Protein AF-A0A164YEA3-F1 (afdb_monomer_lite)

Organism: NCBI:txid1314777

Foldseek 3Di:
DDDDDDDDDDDDDDDDDDDDDDDDDDDDDDDDDPDDDDDDPDDCDDPRARVVLVVLLVLLVVCLVVVPQVSNLVSLVVLLVQLQDLDPDDPRSLVSLLSSLLVVLVSLVVVSHDPVCLVSSLSSLLSSLVNLLLVLAFLVCLVSVLSSLSSLLSCFQRVVNVPSSLVSVVSNLVSLVPHDPNGSLSNLLSLLLSLLVSLLRGPPVVVSLVSLLVSLLVCVVVVVLVSSLSSLVSNCVSLLPHDPVSVLSNLVSLLVSLVSLLVCVVVVNPCSLVNLLSSLVVLLVVVVVVDACLDPSNVSNLLSSLVSLLVSLLVQQDDDDPQLCVQDDQLQQALDPVSLVVSLVCCVVPPVQDPLNSVSNVVSSVSLVSSVSSLCSNVDPVSSCVSNPPVSVVSCNSSVHPPPPDDDPPDPPPPDDPDDDDDDDDDDDDDDDDDDDDDDDDYDDDDDDDDDDDDDDDDDDDDPPVVVVVVVVVSVVVPPPDDDDDDDDDDDDDDDDDDDDDDDDDDDDDDDDDDDDDDDDDDDDDDDDDDDDDDDDDDDDDDD

Secondary structure (DSSP, 8-state):
-----------------------------------S--S-SS--EETTEEHHHHHHHHHHHHHHHHT-HHHHHHHHHHHHHHHH-SSS--HHHHHHHHHHHHHHHHHHHTT-S-GGGHHHHHHHHHHHHHHHGGG--STTTHHHHHHHHHHHHHHHHTT--HHHHHHHHHHHHHHHHHS-HHHHHHHHHHHHHHHHHHHTT-S-HHHHHHHHHHHHHHHHHTT-HHHHHHHHHHHHHHHHTS-HHHHHHHHHHHHHHHHHHHHHHHTT-TTHHHHHHHHHHHHHHHHHTT--TTSTTTHHHHHHHHHHHHHHHHHT-----HHHHTTS-GGG--S-HHHHHHHHHHHHHHH---HHHHHHHHHHHHHHHHHHHHHTTS--HHHHHHHHTTHHHHHHHHHT-S------S----------------------------------------------------SSTTHHHHHHHHHHHHTT--S-----------PPP-----------------------------------PPPP---------

pLDDT: mean 70.05, std 25.27, range [25.06, 96.06]

Radius of gyration: 38.94 Å; chains: 1; bounding box: 112×97×130 Å

Structure (mmCIF, N/CA/C/O backbone):
data_AF-A0A164YEA3-F1
#
_entry.id   AF-A0A164YEA3-F1
#
loop_
_atom_site.group_PDB
_atom_site.id
_atom_site.type_symbol
_atom_site.label_atom_id
_atom_site.label_alt_id
_atom_site.label_comp_id
_atom_site.label_asym_id
_atom_site.label_entity_id
_atom_site.label_seq_id
_atom_site.pdbx_PDB_ins_code
_atom_site.Cartn_x
_atom_site.Cartn_y
_atom_site.Cartn_z
_atom_site.occupancy
_atom_site.B_iso_or_equiv
_atom_site.auth_seq_id
_atom_site.auth_comp_id
_atom_site.auth_asym_id
_atom_site.auth_atom_id
_atom_site.pdbx_PDB_model_num
ATOM 1 N N . MET A 1 1 ? 62.749 -4.105 27.795 1.00 41.38 1 MET A N 1
ATOM 2 C CA . MET A 1 1 ? 62.273 -2.834 28.383 1.00 41.38 1 MET A CA 1
ATOM 3 C C . MET A 1 1 ? 60.862 -3.123 28.897 1.00 41.38 1 MET A C 1
ATOM 5 O O . MET A 1 1 ? 59.974 -3.215 28.070 1.00 41.38 1 MET A O 1
ATOM 9 N N . ALA A 1 2 ? 60.631 -3.653 30.111 1.00 33.31 2 ALA A N 1
ATOM 10 C CA . ALA A 1 2 ? 60.787 -3.052 31.456 1.00 33.31 2 ALA A CA 1
ATOM 11 C C . ALA A 1 2 ? 60.177 -1.638 31.480 1.00 33.31 2 ALA A C 1
ATOM 13 O O . ALA A 1 2 ? 60.658 -0.811 30.714 1.00 33.31 2 ALA A O 1
ATOM 14 N N . THR A 1 3 ? 59.098 -1.314 32.206 1.00 36.56 3 THR A N 1
ATOM 15 C CA . THR A 1 3 ? 58.722 -1.562 33.627 1.00 36.56 3 THR A CA 1
ATOM 16 C C . THR A 1 3 ? 57.181 -1.474 33.794 1.00 36.56 3 THR A C 1
ATOM 18 O O . THR A 1 3 ? 56.578 -0.607 33.175 1.00 36.56 3 THR A O 1
ATOM 21 N N . THR A 1 4 ? 56.439 -2.414 34.404 1.00 43.16 4 THR A N 1
ATOM 22 C CA . THR A 1 4 ? 56.140 -2.649 35.849 1.00 43.16 4 THR A CA 1
ATOM 23 C C . THR A 1 4 ? 55.617 -1.448 36.655 1.00 43.16 4 THR A C 1
ATOM 25 O O . THR A 1 4 ? 56.377 -0.513 36.873 1.00 43.16 4 THR A O 1
ATOM 28 N N . SER A 1 5 ? 54.406 -1.551 37.232 1.00 29.84 5 SER A N 1
ATOM 29 C CA . SER A 1 5 ? 54.228 -1.590 38.701 1.00 29.84 5 SER A CA 1
ATOM 30 C C . SER A 1 5 ? 52.798 -1.968 39.127 1.00 29.84 5 SER A C 1
ATOM 32 O O . SER A 1 5 ? 51.818 -1.384 38.675 1.00 29.84 5 SER A O 1
ATOM 34 N N . SER A 1 6 ? 52.743 -2.951 40.027 1.00 36.12 6 SER A N 1
ATOM 35 C CA . SER A 1 6 ? 51.648 -3.425 40.885 1.00 36.12 6 SER A CA 1
ATOM 36 C C . SER A 1 6 ? 51.291 -2.413 41.986 1.00 36.12 6 SER A C 1
ATOM 38 O O . SER A 1 6 ? 52.095 -1.530 42.281 1.00 36.12 6 SER A O 1
ATOM 40 N N . HIS A 1 7 ? 50.082 -2.453 42.565 1.00 35.09 7 HIS A N 1
ATOM 41 C CA . HIS A 1 7 ? 49.701 -3.039 43.880 1.00 35.09 7 HIS A CA 1
ATOM 42 C C . HIS A 1 7 ? 48.367 -2.340 44.303 1.00 35.09 7 HIS A C 1
ATOM 44 O O . HIS A 1 7 ? 48.116 -1.253 43.800 1.00 35.09 7 HIS A O 1
ATOM 50 N N . VAL A 1 8 ? 47.452 -2.778 45.182 1.00 36.34 8 VAL A N 1
ATOM 51 C CA . VAL A 1 8 ? 47.288 -3.904 46.121 1.00 36.34 8 VAL A CA 1
ATOM 52 C C . VAL A 1 8 ? 45.830 -3.911 46.618 1.00 36.34 8 VAL A C 1
ATOM 54 O O . VAL A 1 8 ? 45.197 -2.865 46.713 1.00 36.34 8 VAL A O 1
ATOM 57 N N . TYR A 1 9 ? 45.335 -5.108 46.938 1.00 38.50 9 TYR A N 1
ATOM 58 C CA . TYR A 1 9 ? 44.085 -5.423 47.640 1.00 38.50 9 TYR A CA 1
ATOM 59 C C . TYR A 1 9 ? 44.146 -5.020 49.123 1.00 38.50 9 TYR A C 1
ATOM 61 O O . TYR A 1 9 ? 45.152 -5.305 49.768 1.00 38.50 9 TYR A O 1
ATOM 69 N N . SER A 1 10 ? 43.061 -4.499 49.703 1.00 35.00 10 SER A N 1
ATOM 70 C CA . SER A 1 10 ? 42.749 -4.662 51.136 1.00 35.00 10 SER A CA 1
ATOM 71 C C . SER A 1 10 ? 41.260 -4.410 51.402 1.00 35.00 10 SER A C 1
ATOM 73 O O . SER A 1 10 ? 40.760 -3.318 51.168 1.00 35.00 10 SER A O 1
ATOM 75 N N . ASP A 1 11 ? 40.609 -5.447 51.912 1.00 35.38 11 ASP A N 1
ATOM 76 C CA . ASP A 1 11 ? 39.305 -5.525 52.589 1.00 35.38 11 ASP A CA 1
ATOM 77 C C . ASP A 1 11 ? 39.599 -6.286 53.909 1.00 35.38 11 ASP A C 1
ATOM 79 O O . ASP A 1 11 ? 40.642 -6.952 53.976 1.00 35.38 11 ASP A O 1
ATOM 83 N N . PRO A 1 12 ? 38.678 -6.432 54.878 1.00 59.12 12 PRO A N 1
ATOM 84 C CA . PRO A 1 12 ? 37.718 -5.495 55.483 1.00 59.12 12 PRO A CA 1
ATOM 85 C C . PRO A 1 12 ? 37.789 -5.573 57.038 1.00 59.12 12 PRO A C 1
ATOM 87 O O . PRO A 1 12 ? 38.487 -6.430 57.560 1.00 59.12 12 PRO A O 1
ATOM 90 N N . GLU A 1 13 ? 37.040 -4.766 57.807 1.00 34.91 13 GLU A N 1
ATOM 91 C CA . GLU A 1 13 ? 36.532 -5.177 59.144 1.00 34.91 13 GLU A CA 1
ATOM 92 C C . GLU A 1 13 ? 35.389 -4.264 59.675 1.00 34.91 13 GLU A C 1
ATOM 94 O O . GLU A 1 13 ? 35.240 -3.134 59.201 1.00 34.91 13 GLU A O 1
ATOM 99 N N . PRO A 1 14 ? 34.544 -4.757 60.616 1.00 53.41 14 PRO A N 1
ATOM 100 C CA . PRO A 1 14 ? 33.165 -4.312 60.844 1.00 53.41 14 PRO A CA 1
ATOM 101 C C . PRO A 1 14 ? 32.939 -3.570 62.180 1.00 53.41 14 PRO A C 1
ATOM 103 O O . PRO A 1 14 ? 33.663 -3.760 63.151 1.00 53.41 14 PRO A O 1
ATOM 106 N N . LEU A 1 15 ? 31.853 -2.795 62.274 1.00 36.19 15 LEU A N 1
ATOM 107 C CA . LEU A 1 15 ? 31.330 -2.198 63.518 1.00 36.19 15 LEU A CA 1
ATOM 108 C C . LEU A 1 15 ? 29.790 -2.222 63.427 1.00 36.19 15 LEU A C 1
ATOM 110 O O . LEU A 1 15 ? 29.243 -1.726 62.450 1.00 36.19 15 LEU A O 1
ATOM 114 N N . ALA A 1 16 ? 29.019 -2.940 64.249 1.00 36.28 16 ALA A N 1
ATOM 115 C CA . ALA A 1 16 ? 28.807 -2.909 65.705 1.00 36.28 16 ALA A CA 1
ATOM 116 C C . ALA A 1 16 ? 27.348 -2.469 65.976 1.00 36.28 16 ALA A C 1
ATOM 118 O O . ALA A 1 16 ? 26.955 -1.349 65.657 1.00 36.28 16 ALA A O 1
ATOM 119 N N . MET A 1 17 ? 26.540 -3.365 66.555 1.00 41.56 17 MET A N 1
ATOM 120 C CA . MET A 1 17 ? 25.199 -3.059 67.077 1.00 41.56 17 MET A CA 1
ATOM 121 C C . MET A 1 17 ? 25.271 -2.351 68.441 1.00 41.56 17 MET A C 1
ATOM 123 O O . MET A 1 17 ? 26.162 -2.660 69.234 1.00 41.56 17 MET A O 1
ATOM 127 N N . PRO A 1 18 ? 24.266 -1.526 68.781 1.00 48.94 18 PRO A N 1
ATOM 128 C CA . PRO A 1 18 ? 23.884 -1.251 70.170 1.00 48.94 18 PRO A CA 1
ATOM 129 C C . PRO A 1 18 ? 22.364 -1.503 70.420 1.00 48.94 18 PRO A C 1
ATOM 131 O O . PRO A 1 18 ? 21.643 -1.841 69.480 1.00 48.94 18 PRO A O 1
ATOM 134 N N . PRO A 1 19 ? 21.868 -1.466 71.679 1.00 50.12 19 PRO A N 1
ATOM 135 C CA . PRO A 1 19 ? 21.013 -2.520 72.233 1.00 50.12 19 PRO A CA 1
ATOM 136 C C . PRO A 1 19 ? 19.543 -2.130 72.497 1.00 50.12 19 PRO A C 1
ATOM 138 O O . PRO A 1 19 ? 19.115 -0.995 72.312 1.00 50.12 19 PRO A O 1
ATOM 141 N N . LEU A 1 20 ? 18.789 -3.132 72.962 1.00 40.72 20 LEU A N 1
ATOM 142 C CA . LEU A 1 20 ? 17.374 -3.135 73.355 1.00 40.72 20 LEU A CA 1
ATOM 143 C C . LEU A 1 20 ? 17.058 -2.459 74.711 1.00 40.72 20 LEU A C 1
ATOM 145 O O . LEU A 1 20 ? 17.819 -2.625 75.667 1.00 40.72 20 LEU A O 1
ATOM 149 N N . SER A 1 21 ? 15.803 -1.964 74.803 1.00 36.94 21 SER A N 1
ATOM 150 C CA . SER A 1 21 ? 14.851 -1.886 75.961 1.00 36.94 21 SER A CA 1
ATOM 151 C C . SER A 1 21 ? 14.556 -0.475 76.533 1.00 36.94 21 SER A C 1
ATOM 153 O O . SER A 1 21 ? 15.449 0.364 76.456 1.00 36.94 21 SER A O 1
ATOM 155 N N . PRO A 1 22 ? 13.408 -0.195 77.225 1.00 44.06 22 PRO A N 1
ATOM 156 C CA . PRO A 1 22 ? 12.130 -0.927 77.388 1.00 44.06 22 PRO A CA 1
ATOM 157 C C . PRO A 1 22 ? 10.820 -0.086 77.199 1.00 44.06 22 PRO A C 1
ATOM 159 O O . PRO A 1 22 ? 10.832 1.134 77.098 1.00 44.06 22 PRO A O 1
ATOM 162 N N . SER A 1 23 ? 9.681 -0.800 77.208 1.00 35.62 23 SER A N 1
ATOM 163 C CA . SER A 1 23 ? 8.254 -0.424 77.350 1.00 35.62 23 SER A CA 1
ATOM 164 C C . SER A 1 23 ? 7.832 0.999 77.754 1.00 35.62 23 SER A C 1
ATOM 166 O O . SER A 1 23 ? 8.208 1.501 78.810 1.00 35.62 23 SER A O 1
ATOM 168 N N . THR A 1 24 ? 6.791 1.513 77.081 1.00 33.91 24 THR A N 1
ATOM 169 C CA . THR A 1 24 ? 5.687 2.225 77.757 1.00 33.91 24 THR A CA 1
ATOM 170 C C . THR A 1 24 ? 4.353 1.985 77.044 1.00 33.91 24 THR A C 1
ATOM 172 O O . THR A 1 24 ? 4.231 2.109 75.830 1.00 33.91 24 THR A O 1
ATOM 175 N N . THR A 1 25 ? 3.362 1.602 77.840 1.00 41.94 25 THR A N 1
ATOM 176 C CA . THR A 1 25 ? 1.967 1.321 77.506 1.00 41.94 25 THR A CA 1
ATOM 177 C C . THR A 1 25 ? 1.216 2.603 77.138 1.00 41.94 25 THR A C 1
ATOM 179 O O . THR A 1 25 ? 1.196 3.539 77.933 1.00 41.94 25 THR A O 1
ATOM 182 N N . ALA A 1 26 ? 0.522 2.627 75.999 1.00 34.34 26 ALA A N 1
ATOM 183 C CA . ALA A 1 26 ? -0.582 3.556 75.756 1.00 34.34 26 ALA A CA 1
ATOM 184 C C . ALA A 1 26 ? -1.620 2.896 74.837 1.00 34.34 26 ALA A C 1
ATOM 186 O O . ALA A 1 26 ? -1.347 2.583 73.681 1.00 34.34 26 ALA A O 1
ATOM 187 N N . GLN A 1 27 ? -2.812 2.658 75.386 1.00 43.88 27 GLN A N 1
ATOM 188 C CA . GLN A 1 27 ? -4.018 2.343 74.628 1.00 43.88 27 GLN A CA 1
ATOM 189 C C . GLN A 1 27 ? -4.394 3.555 73.768 1.00 43.88 27 GLN A C 1
ATOM 191 O O . GLN A 1 27 ? -4.603 4.643 74.300 1.00 43.88 27 GLN A O 1
ATOM 196 N N . ALA A 1 28 ? -4.533 3.355 72.460 1.00 33.81 28 ALA A N 1
ATOM 197 C CA . ALA A 1 28 ? -5.226 4.275 71.569 1.00 33.81 28 ALA A CA 1
ATOM 198 C C . ALA A 1 28 ? -6.015 3.469 70.524 1.00 33.81 28 ALA A C 1
ATOM 200 O O . ALA A 1 28 ? -5.573 2.417 70.069 1.00 33.81 28 ALA A O 1
ATOM 201 N N . ALA A 1 29 ? -7.221 3.956 70.242 1.00 34.25 29 ALA A N 1
ATOM 202 C CA . ALA A 1 29 ? -8.295 3.353 69.457 1.00 34.25 29 ALA A CA 1
ATOM 203 C C . ALA A 1 29 ? -7.881 2.825 68.063 1.00 34.25 29 ALA A C 1
ATOM 205 O O . ALA A 1 29 ? -6.916 3.323 67.481 1.00 34.25 29 ALA A O 1
ATOM 206 N N . PRO A 1 30 ? -8.629 1.862 67.484 1.00 31.92 30 PRO A N 1
ATOM 207 C CA . PRO A 1 30 ? -8.336 1.352 66.152 1.00 31.92 30 PRO A CA 1
ATOM 208 C C . PRO A 1 30 ? -8.570 2.445 65.103 1.00 31.92 30 PRO A C 1
ATOM 210 O O . PRO A 1 30 ? -9.699 2.860 64.842 1.00 31.92 30 PRO A O 1
ATOM 213 N N . ILE A 1 31 ? -7.476 2.895 64.493 1.00 32.44 31 ILE A N 1
ATOM 214 C CA . ILE A 1 31 ? -7.479 3.638 63.237 1.00 32.44 31 ILE A CA 1
ATOM 215 C C . ILE A 1 31 ? -7.859 2.636 62.145 1.00 32.44 31 ILE A C 1
ATOM 217 O O . ILE A 1 31 ? -7.118 1.697 61.868 1.00 32.44 31 ILE A O 1
ATOM 221 N N . ILE A 1 32 ? -9.033 2.821 61.544 1.00 34.72 32 ILE A N 1
ATOM 222 C CA . ILE A 1 32 ? -9.440 2.103 60.336 1.00 34.72 32 ILE A CA 1
ATOM 223 C C . ILE A 1 32 ? -8.718 2.766 59.160 1.00 34.72 32 ILE A C 1
ATOM 225 O O . ILE A 1 32 ? -9.134 3.816 58.676 1.00 34.72 32 ILE A O 1
ATOM 229 N N . THR A 1 33 ? -7.623 2.165 58.706 1.00 31.52 33 THR A N 1
ATOM 230 C CA . THR A 1 33 ? -7.044 2.408 57.381 1.00 31.52 33 THR A CA 1
ATOM 231 C C . THR A 1 33 ? -7.742 1.499 56.362 1.00 31.52 33 THR A C 1
ATOM 233 O O . THR A 1 33 ? -7.696 0.279 56.517 1.00 31.52 33 THR A O 1
ATOM 236 N N . PRO A 1 34 ? -8.377 2.026 55.297 1.00 39.88 34 PRO A N 1
ATOM 237 C CA . PRO A 1 34 ? -8.869 1.207 54.201 1.00 39.88 34 PRO A CA 1
ATOM 238 C C . PRO A 1 34 ? -7.743 1.055 53.175 1.00 39.88 34 PRO A C 1
ATOM 240 O O . PRO A 1 34 ? -7.681 1.786 52.192 1.00 39.88 34 PRO A O 1
ATOM 243 N N . GLN A 1 35 ? -6.817 0.130 53.416 1.00 36.53 35 GLN A N 1
ATOM 244 C CA . GLN A 1 35 ? -5.847 -0.280 52.402 1.00 36.53 35 GLN A CA 1
ATOM 245 C C . GLN A 1 35 ? -5.521 -1.768 52.533 1.00 36.53 35 GLN A C 1
ATOM 247 O O . GLN A 1 35 ? -4.961 -2.211 53.530 1.00 36.53 35 GLN A O 1
ATOM 252 N N . GLY A 1 36 ? -5.866 -2.505 51.475 1.00 37.06 36 GLY A N 1
ATOM 253 C CA . GLY A 1 36 ? -4.986 -3.515 50.893 1.00 37.06 36 GLY A CA 1
ATOM 254 C C . GLY A 1 36 ? -4.680 -4.748 51.735 1.00 37.06 36 GLY A C 1
ATOM 255 O O . GLY A 1 36 ? -3.531 -4.956 52.094 1.00 37.06 36 GLY A O 1
ATOM 256 N N . ALA A 1 37 ? -5.676 -5.599 51.975 1.00 33.06 37 ALA A N 1
ATOM 257 C CA . ALA A 1 37 ? -5.446 -7.010 52.299 1.00 33.06 37 ALA A CA 1
ATOM 258 C C . ALA A 1 37 ? -6.739 -7.814 52.092 1.00 33.06 37 ALA A C 1
ATOM 260 O O . ALA A 1 37 ? -7.397 -8.204 53.052 1.00 33.06 37 ALA A O 1
ATOM 261 N N . LEU A 1 38 ? -7.151 -8.020 50.837 1.00 34.66 38 LEU A N 1
ATOM 262 C CA . LEU A 1 38 ? -8.258 -8.937 50.517 1.00 34.66 38 LEU A CA 1
ATOM 263 C C . LEU A 1 38 ? -7.954 -9.906 49.368 1.00 34.66 38 LEU A C 1
ATOM 265 O O . LEU A 1 38 ? -8.859 -10.582 48.897 1.00 34.66 38 LEU A O 1
ATOM 269 N N . PHE A 1 39 ? -6.688 -10.037 48.971 1.00 41.72 39 PHE A N 1
ATOM 270 C CA . PHE A 1 39 ? -6.265 -11.067 48.026 1.00 41.72 39 PHE A CA 1
ATOM 271 C C . PHE A 1 39 ? -5.271 -11.976 48.738 1.00 41.72 39 PHE A C 1
ATOM 273 O O . PHE A 1 39 ? -4.146 -11.590 49.047 1.00 41.72 39 PHE A O 1
ATOM 280 N N . SER A 1 40 ? -5.771 -13.149 49.121 1.00 36.88 40 SER A N 1
ATOM 281 C CA . SER A 1 40 ? -4.994 -14.214 49.740 1.00 36.88 40 SER A CA 1
ATOM 282 C C . SER A 1 40 ? -3.970 -14.733 48.736 1.00 36.88 40 SER A C 1
ATOM 284 O O . SER A 1 40 ? -4.320 -15.134 47.633 1.00 36.88 40 SER A O 1
ATOM 286 N N . ASP A 1 41 ? -2.718 -14.779 49.173 1.00 40.59 41 ASP A N 1
ATOM 287 C CA . ASP A 1 41 ? -1.506 -15.163 48.442 1.00 40.59 41 ASP A CA 1
ATOM 288 C C . ASP A 1 41 ? -1.417 -16.689 48.171 1.00 40.59 41 ASP A C 1
ATOM 290 O O . ASP A 1 41 ? -0.374 -17.320 48.339 1.00 40.59 41 ASP A O 1
ATOM 294 N N . ARG A 1 42 ? -2.543 -17.337 47.836 1.00 40.25 42 ARG A N 1
ATOM 295 C CA . ARG A 1 42 ? -2.625 -18.789 47.605 1.00 40.25 42 ARG A CA 1
ATOM 296 C C . ARG A 1 42 ? -3.530 -19.141 46.425 1.00 40.25 42 ARG A C 1
ATOM 298 O O . ARG A 1 42 ? -4.744 -19.184 46.569 1.00 40.25 42 ARG A O 1
ATOM 305 N N . ASP A 1 43 ? -2.883 -19.479 45.313 1.00 47.00 43 ASP A N 1
ATOM 306 C CA . ASP A 1 43 ? -3.271 -20.522 44.353 1.00 47.00 43 ASP A CA 1
ATOM 307 C C . ASP A 1 43 ? -4.706 -20.516 43.789 1.00 47.00 43 ASP A C 1
ATOM 309 O O . ASP A 1 43 ? -5.317 -21.571 43.632 1.00 47.00 43 ASP A O 1
ATOM 313 N N . ASP A 1 44 ? -5.213 -19.363 43.349 1.00 49.91 44 ASP A N 1
ATOM 314 C CA . ASP A 1 44 ? -6.407 -19.295 42.486 1.00 49.91 44 ASP A CA 1
ATOM 315 C C . ASP A 1 44 ? -6.050 -19.454 40.998 1.00 49.91 44 ASP A C 1
ATOM 317 O O . ASP A 1 44 ? -6.464 -18.690 40.122 1.00 49.91 44 ASP A O 1
ATOM 321 N N . TRP A 1 45 ? -5.266 -20.491 40.704 1.00 44.44 45 TRP A N 1
ATOM 322 C CA . TRP A 1 45 ? -4.903 -20.897 39.350 1.00 44.44 45 TRP A CA 1
ATOM 323 C C . TRP A 1 45 ? -5.633 -22.192 38.987 1.00 44.44 45 TRP A C 1
ATOM 325 O O . TRP A 1 45 ? -5.408 -23.238 39.593 1.00 44.44 45 TRP A O 1
ATOM 335 N N . ARG A 1 46 ? -6.490 -22.153 37.959 1.00 51.41 46 ARG A N 1
ATOM 336 C CA . ARG A 1 46 ? -7.038 -23.360 37.310 1.00 51.41 46 ARG A CA 1
ATOM 337 C C . ARG A 1 46 ? -6.634 -23.372 35.845 1.00 51.41 46 ARG A C 1
ATOM 339 O O . ARG A 1 46 ? -6.764 -22.359 35.165 1.00 51.41 46 ARG A O 1
ATOM 346 N N . ASP A 1 47 ? -6.109 -24.502 35.375 1.00 53.88 47 ASP A N 1
ATOM 347 C CA . ASP A 1 47 ? -5.656 -24.706 33.988 1.00 53.88 47 ASP A CA 1
ATOM 348 C C . ASP A 1 47 ? -4.681 -23.625 33.471 1.00 53.88 47 ASP A C 1
ATOM 350 O O . ASP A 1 47 ? -4.690 -23.259 32.295 1.00 53.88 47 ASP A O 1
ATOM 354 N N . GLY A 1 48 ? -3.841 -23.086 34.363 1.00 53.56 48 GLY A N 1
ATOM 355 C CA . GLY A 1 48 ? -2.887 -22.027 34.027 1.00 53.56 48 GLY A CA 1
ATOM 356 C C . GLY A 1 48 ? -3.520 -20.647 33.817 1.00 53.56 48 GLY A C 1
ATOM 357 O O . GLY A 1 48 ? -2.958 -19.853 33.068 1.00 53.56 48 GLY A O 1
ATOM 358 N N . ARG A 1 49 ? -4.683 -20.376 34.433 1.00 55.34 49 ARG A N 1
ATOM 359 C CA . ARG A 1 49 ? -5.343 -19.061 34.436 1.00 55.34 49 ARG A CA 1
ATOM 360 C C . ARG A 1 49 ? -5.767 -18.628 35.837 1.00 55.34 49 ARG A C 1
ATOM 362 O O . ARG A 1 49 ? -6.305 -19.443 36.588 1.00 55.34 49 ARG A O 1
ATOM 369 N N . HIS A 1 50 ? -5.635 -17.335 36.133 1.00 63.94 50 HIS A N 1
ATOM 370 C CA . HIS A 1 50 ? -6.225 -16.722 37.329 1.00 63.94 50 HIS A CA 1
ATOM 371 C C . HIS A 1 50 ? -7.768 -16.820 37.310 1.00 63.94 50 HIS A C 1
ATOM 373 O O . HIS A 1 50 ? -8.424 -16.383 36.351 1.00 63.94 50 HIS A O 1
ATOM 379 N N . VAL A 1 51 ? -8.363 -17.391 38.363 1.00 63.94 51 VAL A N 1
ATOM 380 C CA . VAL A 1 51 ? -9.814 -17.660 38.474 1.00 63.94 51 VAL A CA 1
ATOM 381 C C . VAL A 1 51 ? -10.637 -16.369 38.393 1.00 63.94 51 VAL A C 1
ATOM 383 O O . VAL A 1 51 ? -11.623 -16.305 37.657 1.00 63.94 51 VAL A O 1
ATOM 386 N N . GLU A 1 52 ? -10.196 -15.313 39.076 1.00 64.81 52 GLU A N 1
ATOM 387 C CA . GLU A 1 52 ? -10.906 -14.027 39.145 1.00 64.81 52 GLU A CA 1
ATOM 388 C C . GLU A 1 52 ? -11.002 -13.328 37.785 1.00 64.81 52 GLU A C 1
ATOM 390 O O . GLU A 1 52 ? -12.042 -12.782 37.415 1.00 64.81 52 GLU A O 1
ATOM 395 N N . ALA A 1 53 ? -9.939 -13.397 36.986 1.00 67.69 53 ALA A N 1
ATOM 396 C CA . ALA A 1 53 ? -9.942 -12.793 35.666 1.00 67.69 53 ALA A CA 1
ATOM 397 C C . ALA A 1 53 ? -10.871 -13.586 34.719 1.00 67.69 53 ALA A C 1
ATOM 399 O O . ALA A 1 53 ? -11.620 -13.008 33.930 1.00 67.69 53 ALA A O 1
ATOM 400 N N . SER A 1 54 ? -10.894 -14.920 34.826 1.00 72.75 54 SER A N 1
ATOM 401 C CA . SER A 1 54 ? -11.804 -15.758 34.028 1.00 72.75 54 SER A CA 1
ATOM 402 C C . SER A 1 54 ? -13.275 -15.500 34.380 1.00 72.75 54 SER A C 1
ATOM 404 O O . SER A 1 54 ? -14.138 -15.527 33.499 1.00 72.75 54 SER A O 1
ATOM 406 N N . MET A 1 55 ? -13.557 -15.175 35.647 1.00 83.00 55 MET A N 1
ATOM 407 C CA . MET A 1 55 ? -14.883 -14.759 36.105 1.00 83.00 55 MET A CA 1
ATOM 408 C C . MET A 1 55 ? -15.341 -13.460 35.431 1.00 83.00 55 MET A C 1
ATOM 410 O O . MET A 1 55 ? -16.496 -13.370 35.030 1.00 83.00 55 MET A O 1
ATOM 414 N N . LEU A 1 56 ? -14.454 -12.482 35.226 1.00 83.88 56 LEU A N 1
ATOM 415 C CA . LEU A 1 56 ? -14.811 -11.225 34.555 1.00 83.88 56 LEU A CA 1
ATOM 416 C C . LEU A 1 56 ? -15.174 -11.428 33.075 1.00 83.88 56 LEU A C 1
ATOM 418 O O . LEU A 1 56 ? -16.125 -10.822 32.587 1.00 83.88 56 LEU A O 1
ATOM 422 N N . LEU A 1 57 ? -14.489 -12.331 32.365 1.00 85.94 57 LEU A N 1
ATOM 423 C CA . LEU A 1 57 ? -14.892 -12.704 31.003 1.00 85.94 57 LEU A CA 1
ATOM 424 C C . LEU A 1 57 ? -16.257 -13.412 30.988 1.00 85.94 57 LEU A C 1
ATOM 426 O O . LEU A 1 57 ? -17.068 -13.171 30.092 1.00 85.94 57 LEU A O 1
ATOM 430 N N . HIS A 1 58 ? -16.532 -14.274 31.968 1.00 87.56 58 HIS A N 1
ATOM 431 C CA . HIS A 1 58 ? -17.838 -14.921 32.094 1.00 87.56 58 HIS A CA 1
ATOM 432 C C . HIS A 1 58 ? -18.950 -13.897 32.371 1.00 87.56 58 HIS A C 1
ATOM 434 O O . HIS A 1 58 ? -19.945 -13.881 31.652 1.00 87.56 58 HIS A O 1
ATOM 440 N N . LEU A 1 59 ? -18.738 -12.977 33.317 1.00 89.31 59 LEU A N 1
ATOM 441 C CA . LEU A 1 59 ? -19.667 -11.883 33.626 1.00 89.31 59 LEU A CA 1
ATOM 442 C C . LEU A 1 59 ? -19.904 -10.966 32.422 1.00 89.31 59 LEU A C 1
ATOM 444 O O . LEU A 1 59 ? -21.038 -10.561 32.172 1.00 89.31 59 LEU A O 1
ATOM 448 N N . CYS A 1 60 ? -18.868 -10.689 31.625 1.00 90.44 60 CYS A N 1
ATOM 449 C CA . CYS A 1 60 ? -19.024 -9.958 30.372 1.00 90.44 60 CYS A CA 1
ATOM 450 C C . CYS A 1 60 ? -19.993 -10.682 29.426 1.00 90.44 60 CYS A C 1
ATOM 452 O O . CYS A 1 60 ? -20.931 -10.070 28.923 1.00 90.44 60 CYS A O 1
ATOM 454 N N . ASN A 1 61 ? -19.800 -11.983 29.198 1.00 91.44 61 ASN A N 1
ATOM 455 C CA . ASN A 1 61 ? -20.663 -12.754 28.301 1.00 91.44 61 ASN A CA 1
ATOM 456 C C . ASN A 1 61 ? -22.109 -12.830 28.811 1.00 91.44 61 ASN A C 1
ATOM 458 O O . ASN A 1 61 ? -23.038 -12.596 28.041 1.00 91.44 61 ASN A O 1
ATOM 462 N N . GLU A 1 62 ? -22.302 -13.093 30.104 1.00 91.69 62 GLU A N 1
ATOM 463 C CA . GLU A 1 62 ? -23.630 -13.149 30.727 1.00 91.69 62 GLU A CA 1
ATOM 464 C C . GLU A 1 62 ? -24.335 -11.786 30.698 1.00 91.69 62 GLU A C 1
ATOM 466 O O . GLU A 1 62 ? -25.531 -11.706 30.410 1.00 91.69 62 GLU A O 1
ATOM 471 N N . SER A 1 63 ? -23.611 -10.688 30.939 1.00 91.56 63 SER A N 1
ATOM 472 C CA . SER A 1 63 ? -24.187 -9.338 30.878 1.00 91.56 63 SER A CA 1
ATOM 473 C C . SER A 1 63 ? -24.650 -8.964 29.469 1.00 91.56 63 SER A C 1
ATOM 475 O O . SER A 1 63 ? -25.748 -8.431 29.320 1.00 91.56 63 SER A O 1
ATOM 477 N N . LEU A 1 64 ? -23.877 -9.313 28.436 1.00 92.25 64 LEU A N 1
ATOM 478 C CA . LEU A 1 64 ? -24.253 -9.105 27.036 1.00 92.25 64 LEU A CA 1
ATOM 479 C C . LEU A 1 64 ? -25.418 -10.008 26.610 1.00 92.25 64 LEU A C 1
ATOM 481 O O . LEU A 1 64 ? -26.301 -9.562 25.883 1.00 92.25 64 LEU A O 1
ATOM 485 N N . ALA A 1 65 ? -25.452 -11.261 27.072 1.00 91.06 65 ALA A N 1
ATOM 486 C CA . ALA A 1 65 ? -26.536 -12.195 26.767 1.00 91.06 65 ALA A CA 1
ATOM 487 C C . ALA A 1 65 ? -27.862 -11.800 27.439 1.00 91.06 65 ALA A C 1
ATOM 489 O O . ALA A 1 65 ? -28.928 -11.936 26.841 1.00 91.06 65 ALA A O 1
ATOM 490 N N . SER A 1 66 ? -27.797 -11.298 28.674 1.00 90.62 66 SER A N 1
ATOM 491 C CA . SER A 1 66 ? -28.966 -10.862 29.450 1.00 90.62 66 SER A CA 1
ATOM 492 C C . SER A 1 66 ? -29.397 -9.417 29.175 1.00 90.62 66 SER A C 1
ATOM 494 O O . SER A 1 66 ? -30.482 -9.022 29.599 1.00 90.62 66 SER A O 1
ATOM 496 N N . GLY A 1 67 ? -28.562 -8.615 28.505 1.00 87.69 67 GLY A N 1
ATOM 497 C CA . GLY A 1 67 ? -28.776 -7.175 28.326 1.00 87.69 67 GLY A CA 1
ATOM 498 C C . GLY A 1 67 ? -28.618 -6.360 29.620 1.00 87.69 67 GLY A C 1
ATOM 499 O O . GLY A 1 67 ? -29.143 -5.253 29.730 1.00 87.69 67 GLY A O 1
ATOM 500 N N . SER A 1 68 ? -27.930 -6.899 30.631 1.00 93.44 68 SER A N 1
ATOM 501 C CA . SER A 1 68 ? -27.800 -6.269 31.949 1.00 93.44 68 SER A CA 1
ATOM 502 C C . SER A 1 68 ? -26.794 -5.115 31.941 1.00 93.44 68 SER A C 1
ATOM 504 O O . SER A 1 68 ? -25.587 -5.321 32.086 1.00 93.44 68 SER A O 1
ATOM 506 N N . LEU A 1 69 ? -27.302 -3.879 31.860 1.00 93.12 69 LEU A N 1
ATOM 507 C CA . LEU A 1 69 ? -26.498 -2.649 31.897 1.00 93.12 69 LEU A CA 1
ATOM 508 C C . LEU A 1 69 ? -25.570 -2.586 33.120 1.00 93.12 69 LEU A C 1
ATOM 510 O O . LEU A 1 69 ? -24.377 -2.333 32.985 1.00 93.12 69 LEU A O 1
ATOM 514 N N . LYS A 1 70 ? -26.101 -2.846 34.323 1.00 93.25 70 LYS A N 1
ATOM 515 C CA . LYS A 1 70 ? -25.331 -2.737 35.573 1.00 93.25 70 LYS A CA 1
ATOM 516 C C . LYS A 1 70 ? -24.157 -3.717 35.607 1.00 93.25 70 LYS A C 1
ATOM 518 O O . LYS A 1 70 ? -23.070 -3.350 36.038 1.00 93.25 70 LYS A O 1
ATOM 523 N N . MET A 1 71 ? -24.381 -4.959 35.178 1.00 91.12 71 MET A N 1
ATOM 524 C CA . MET A 1 71 ? -23.338 -5.986 35.181 1.00 91.12 71 MET A CA 1
ATOM 525 C C . MET A 1 71 ? -22.276 -5.697 34.117 1.00 91.12 71 MET A C 1
ATOM 527 O O . MET A 1 71 ? -21.087 -5.873 34.386 1.00 91.12 71 MET A O 1
ATOM 531 N N . LEU A 1 72 ? -22.696 -5.198 32.950 1.00 92.62 72 LEU A N 1
ATOM 532 C CA . LEU A 1 72 ? -21.778 -4.792 31.894 1.00 92.62 72 LEU A CA 1
ATOM 533 C C . LEU A 1 72 ? -20.893 -3.629 32.348 1.00 92.62 72 LEU A C 1
ATOM 535 O O . LEU A 1 72 ? -19.678 -3.742 32.246 1.00 92.62 72 LEU A O 1
ATOM 539 N N . LEU A 1 73 ? -21.475 -2.563 32.911 1.00 93.25 73 LEU A N 1
ATOM 540 C CA . LEU A 1 73 ? -20.721 -1.405 33.408 1.00 93.25 73 LEU A CA 1
ATOM 541 C C . LEU A 1 73 ? -19.698 -1.803 34.472 1.00 93.25 73 LEU A C 1
ATOM 543 O O . LEU A 1 73 ? -18.527 -1.486 34.325 1.00 93.25 73 LEU A O 1
ATOM 547 N N . VAL A 1 74 ? -20.096 -2.587 35.482 1.00 92.19 74 VAL A N 1
ATOM 548 C CA . VAL A 1 74 ? -19.156 -3.069 36.513 1.00 92.19 74 VAL A CA 1
ATOM 549 C C . VAL A 1 74 ? -18.003 -3.857 35.887 1.00 92.19 74 VAL A C 1
ATOM 551 O O . VAL A 1 74 ? -16.849 -3.681 36.280 1.00 92.19 74 VAL A O 1
ATOM 554 N N . THR A 1 75 ? -18.295 -4.713 34.906 1.00 90.25 75 THR A N 1
ATOM 555 C CA . THR A 1 75 ? -17.272 -5.523 34.234 1.00 90.25 75 THR A CA 1
ATOM 556 C C . THR A 1 75 ? -16.324 -4.655 33.404 1.00 90.25 75 THR A C 1
ATOM 558 O O . THR A 1 75 ? -15.108 -4.817 33.500 1.00 90.25 75 THR A O 1
ATOM 561 N N . VAL A 1 76 ? -16.871 -3.723 32.620 1.00 92.50 76 VAL A N 1
ATOM 562 C CA . VAL A 1 76 ? -16.119 -2.799 31.761 1.00 92.50 76 VAL A CA 1
ATOM 563 C C . VAL A 1 76 ? -15.268 -1.851 32.597 1.00 92.50 76 VAL A C 1
ATOM 565 O O . VAL A 1 76 ? -14.081 -1.746 32.328 1.00 92.50 76 VAL A O 1
ATOM 568 N N . ASP A 1 77 ? -15.814 -1.244 33.650 1.00 91.31 77 ASP A N 1
ATOM 569 C CA . ASP A 1 77 ? -15.082 -0.331 34.536 1.00 91.31 77 ASP A CA 1
ATOM 570 C C . ASP A 1 77 ? -13.934 -1.051 35.255 1.00 91.31 77 ASP A C 1
ATOM 572 O O . ASP A 1 77 ? -12.820 -0.537 35.344 1.00 91.31 77 ASP A O 1
ATOM 576 N N . THR A 1 78 ? -14.172 -2.281 35.725 1.00 87.69 78 THR A N 1
ATOM 577 C CA . THR A 1 78 ? -13.120 -3.094 36.356 1.00 87.69 78 THR A CA 1
ATOM 578 C C . THR A 1 78 ? -12.009 -3.427 35.357 1.00 87.69 78 THR A C 1
ATOM 580 O O . THR A 1 78 ? -10.828 -3.345 35.691 1.00 87.69 78 THR A O 1
ATOM 583 N N . MET A 1 79 ? -12.366 -3.775 34.117 1.00 88.81 79 MET A N 1
ATOM 584 C CA . MET A 1 79 ? -11.390 -4.032 33.056 1.00 88.81 79 MET A CA 1
ATOM 585 C C . MET A 1 79 ? -10.682 -2.763 32.580 1.00 88.81 79 MET A C 1
ATOM 587 O O . MET A 1 79 ? -9.511 -2.834 32.219 1.00 88.81 79 MET A O 1
ATOM 591 N N . ASP A 1 80 ? -11.342 -1.607 32.622 1.00 89.38 80 ASP A N 1
ATOM 592 C CA . ASP A 1 80 ? -10.752 -0.308 32.298 1.00 89.38 80 ASP A CA 1
ATOM 593 C C . ASP A 1 80 ? -9.691 0.097 33.321 1.00 89.38 80 ASP A C 1
ATOM 595 O O . ASP A 1 80 ? -8.640 0.598 32.939 1.00 89.38 80 ASP A O 1
ATOM 599 N N . LEU A 1 81 ? -9.896 -0.200 34.610 1.00 85.75 81 LEU A N 1
ATOM 600 C CA . LEU A 1 81 ? -8.860 -0.008 35.632 1.00 85.75 81 LEU A CA 1
ATOM 601 C C . LEU A 1 81 ? -7.608 -0.836 35.320 1.00 85.75 81 LEU A C 1
ATOM 603 O O . LEU A 1 81 ? -6.490 -0.326 35.402 1.00 85.75 81 LEU A O 1
ATOM 607 N N . ILE A 1 82 ? -7.794 -2.090 34.895 1.00 80.69 82 ILE A N 1
ATOM 608 C CA . ILE A 1 82 ? -6.687 -2.934 34.435 1.00 80.69 82 ILE A CA 1
ATOM 609 C C . ILE A 1 82 ? -6.073 -2.335 33.166 1.00 80.69 82 ILE A C 1
ATOM 611 O O . ILE A 1 82 ? -4.853 -2.276 33.062 1.00 80.69 82 ILE A O 1
ATOM 615 N N . ALA A 1 83 ? -6.869 -1.869 32.205 1.00 82.06 83 ALA A N 1
ATOM 616 C CA . ALA A 1 83 ? -6.380 -1.290 30.953 1.00 82.06 83 ALA A CA 1
ATOM 617 C C . ALA A 1 83 ? -5.625 0.040 31.147 1.00 82.06 83 ALA A C 1
ATOM 619 O O . ALA A 1 83 ? -4.696 0.328 30.396 1.00 82.06 83 ALA A O 1
ATOM 620 N N . ALA A 1 84 ? -5.979 0.826 32.161 1.00 81.62 84 ALA A N 1
ATOM 621 C CA . ALA A 1 84 ? -5.337 2.098 32.476 1.00 81.62 84 ALA A CA 1
ATOM 622 C C . ALA A 1 84 ? -4.007 1.930 33.235 1.00 81.62 84 ALA A C 1
ATOM 624 O O . ALA A 1 84 ? -3.109 2.762 33.093 1.00 81.62 84 ALA A O 1
ATOM 625 N N . ASP A 1 85 ? -3.847 0.861 34.022 1.00 79.88 85 ASP A N 1
ATOM 626 C CA . ASP A 1 85 ? -2.625 0.625 34.797 1.00 79.88 85 ASP A CA 1
ATOM 627 C C . ASP A 1 85 ? -1.539 -0.084 33.970 1.00 79.88 85 ASP A C 1
ATOM 629 O O . ASP A 1 85 ? -1.554 -1.299 33.767 1.00 79.88 85 ASP A O 1
ATOM 633 N N . MET A 1 86 ? -0.544 0.675 33.513 1.00 63.22 86 MET A N 1
ATOM 634 C CA . MET A 1 86 ? 0.572 0.164 32.709 1.00 63.22 86 MET A CA 1
ATOM 635 C C . MET A 1 86 ? 1.585 -0.690 33.497 1.00 63.22 86 MET A C 1
ATOM 637 O O . MET A 1 86 ? 2.403 -1.361 32.869 1.00 63.22 86 MET A O 1
ATOM 641 N N . VAL A 1 87 ? 1.555 -0.681 34.836 1.00 66.31 87 VAL A N 1
ATOM 642 C CA . VAL A 1 87 ? 2.613 -1.244 35.698 1.00 66.31 87 VAL A CA 1
ATOM 643 C C . VAL A 1 87 ? 2.228 -2.607 36.287 1.00 66.31 87 VAL A C 1
ATOM 645 O O . VAL A 1 87 ? 3.090 -3.469 36.434 1.00 66.31 87 VAL A O 1
ATOM 648 N N . THR A 1 88 ? 0.946 -2.852 36.575 1.00 65.44 88 THR A N 1
ATOM 649 C CA . THR A 1 88 ? 0.476 -4.073 37.276 1.00 65.44 88 THR A CA 1
ATOM 650 C C . THR A 1 88 ? -0.039 -5.191 36.356 1.00 65.44 88 THR A C 1
ATOM 652 O O . THR A 1 88 ? -0.726 -6.119 36.784 1.00 65.44 88 THR A O 1
ATOM 655 N N . ALA A 1 89 ? 0.289 -5.141 35.065 1.00 66.06 89 ALA A N 1
ATOM 656 C CA . ALA A 1 89 ? -0.253 -6.055 34.064 1.00 66.06 89 ALA A CA 1
ATOM 657 C C . ALA A 1 89 ? 0.269 -7.501 34.209 1.00 66.06 89 ALA A C 1
ATOM 659 O O . ALA A 1 89 ? 1.364 -7.826 33.749 1.00 66.06 89 ALA A O 1
ATOM 660 N N . THR A 1 90 ? -0.540 -8.408 34.766 1.00 76.75 90 THR A N 1
ATOM 661 C CA . THR A 1 90 ? -0.250 -9.851 34.708 1.00 76.75 90 THR A CA 1
ATOM 662 C C . THR A 1 90 ? -0.538 -10.410 33.303 1.00 76.75 90 THR A C 1
ATOM 664 O O . THR A 1 90 ? -1.467 -9.942 32.633 1.00 76.75 90 THR A O 1
ATOM 667 N N . PRO A 1 91 ? 0.210 -11.424 32.815 1.00 77.94 91 PRO A N 1
ATOM 668 C CA . PRO A 1 91 ? -0.032 -12.019 31.495 1.00 77.94 91 PRO A CA 1
ATOM 669 C C . PRO A 1 91 ? -1.475 -12.505 31.285 1.00 77.94 91 PRO A C 1
ATOM 671 O O . PRO A 1 91 ? -2.026 -12.343 30.194 1.00 77.94 91 PRO A O 1
ATOM 674 N N . ASP A 1 92 ? -2.094 -13.055 32.331 1.00 76.94 92 ASP A N 1
ATOM 675 C CA . ASP A 1 92 ? -3.476 -13.540 32.308 1.00 76.94 92 ASP A CA 1
ATOM 676 C C . ASP A 1 92 ? -4.495 -12.408 32.284 1.00 76.94 92 ASP A C 1
ATOM 678 O O . ASP A 1 92 ? -5.396 -12.419 31.441 1.00 76.94 92 ASP A O 1
ATOM 682 N N . GLY A 1 93 ? -4.324 -11.405 33.153 1.00 81.12 93 GLY A N 1
ATOM 683 C CA . GLY A 1 93 ? -5.177 -10.218 33.170 1.00 81.12 93 GLY A CA 1
ATOM 684 C C . GLY A 1 93 ? -5.199 -9.539 31.804 1.00 81.12 93 GLY A C 1
ATOM 685 O O . GLY A 1 93 ? -6.259 -9.165 31.311 1.00 81.12 93 GLY A O 1
ATOM 686 N N . MET A 1 94 ? -4.053 -9.496 31.122 1.00 84.25 94 MET A N 1
ATOM 687 C CA . MET A 1 94 ? -3.963 -8.952 29.771 1.00 84.25 94 MET A CA 1
ATOM 688 C C . MET A 1 94 ? -4.703 -9.779 28.715 1.00 84.25 94 MET A C 1
ATOM 690 O O . MET A 1 94 ? -5.412 -9.202 27.893 1.00 84.25 94 MET A O 1
ATOM 694 N N . LYS A 1 95 ? -4.560 -11.113 28.714 1.00 84.94 95 LYS A N 1
ATOM 695 C CA . LYS A 1 95 ? -5.291 -11.987 27.771 1.00 84.94 95 LYS A CA 1
ATOM 696 C C . LYS A 1 95 ? -6.803 -11.864 27.946 1.00 84.94 95 LYS A C 1
ATOM 698 O O . LYS A 1 95 ? -7.566 -11.967 26.985 1.00 84.94 95 LYS A O 1
ATOM 703 N N . ILE A 1 96 ? -7.238 -11.676 29.184 1.00 86.38 96 ILE A N 1
ATOM 704 C CA . ILE A 1 96 ? -8.649 -11.570 29.537 1.00 86.38 96 ILE A CA 1
ATOM 705 C C . ILE A 1 96 ? -9.185 -10.193 29.171 1.00 86.38 96 ILE A C 1
ATOM 707 O O . ILE A 1 96 ? -10.219 -10.132 28.519 1.00 86.38 96 ILE A O 1
ATOM 711 N N . MET A 1 97 ? -8.457 -9.119 29.480 1.00 90.50 97 MET A N 1
ATOM 712 C CA . MET A 1 97 ? -8.765 -7.764 29.017 1.00 90.50 97 MET A CA 1
ATOM 713 C C . MET A 1 97 ? -8.909 -7.727 27.489 1.00 90.50 97 MET A C 1
ATOM 715 O O . MET A 1 97 ? -9.913 -7.243 26.977 1.00 90.50 97 MET A O 1
ATOM 719 N N . GLU A 1 98 ? -7.958 -8.318 26.758 1.00 91.94 98 GLU A N 1
ATOM 720 C CA . GLU A 1 98 ? -8.021 -8.470 25.300 1.00 91.94 98 GLU A CA 1
ATOM 721 C C . GLU A 1 98 ? -9.285 -9.230 24.861 1.00 91.94 98 GLU A C 1
ATOM 723 O O . GLU A 1 98 ? -10.003 -8.786 23.966 1.00 91.94 98 GLU A O 1
ATOM 728 N N . SER A 1 99 ? -9.595 -10.356 25.511 1.00 91.88 99 SER A N 1
ATOM 729 C CA . SER A 1 99 ? -10.773 -11.174 25.187 1.00 91.88 99 SER A CA 1
ATOM 730 C C . SER A 1 99 ? -12.087 -10.442 25.466 1.00 91.88 99 SER A C 1
ATOM 732 O O . SER A 1 99 ? -13.019 -10.530 24.665 1.00 91.88 99 SER A O 1
ATOM 734 N N . VAL A 1 100 ? -12.166 -9.701 26.575 1.00 92.56 100 VAL A N 1
ATOM 735 C CA . VAL A 1 100 ? -13.322 -8.872 26.932 1.00 92.56 100 VAL A CA 1
ATOM 736 C C . VAL A 1 100 ? -13.479 -7.741 25.922 1.00 92.56 100 VAL A C 1
ATOM 738 O O . VAL A 1 100 ? -14.562 -7.595 25.370 1.00 92.56 100 VAL A O 1
ATOM 741 N N . ALA A 1 101 ? -12.413 -7.008 25.589 1.00 94.94 101 ALA A N 1
ATOM 742 C CA . ALA A 1 101 ? -12.467 -5.939 24.593 1.00 94.94 101 ALA A CA 1
ATOM 743 C C . ALA A 1 101 ? -12.943 -6.445 23.226 1.00 94.94 101 ALA A C 1
ATOM 745 O O . ALA A 1 101 ? -13.839 -5.849 22.634 1.00 94.94 101 ALA A O 1
ATOM 746 N N . VAL A 1 102 ? -12.421 -7.580 22.746 1.00 94.44 102 VAL A N 1
ATOM 747 C CA . VAL A 1 102 ? -12.875 -8.195 21.484 1.00 94.44 102 VAL A CA 1
ATOM 748 C C . VAL A 1 102 ? -14.346 -8.614 21.560 1.00 94.44 102 VAL A C 1
ATOM 750 O O . VAL A 1 102 ? -15.096 -8.402 20.605 1.00 94.44 102 VAL A O 1
ATOM 753 N N . THR A 1 103 ? -14.775 -9.189 22.685 1.00 94.38 103 THR A N 1
ATOM 754 C CA . THR A 1 103 ? -16.164 -9.627 22.896 1.00 94.38 103 THR A CA 1
ATOM 755 C C . THR A 1 103 ? -17.121 -8.440 22.907 1.00 94.38 103 THR A C 1
ATOM 757 O O . THR A 1 103 ? -18.124 -8.451 22.194 1.00 94.38 103 THR A O 1
ATOM 760 N N . VAL A 1 104 ? -16.790 -7.393 23.661 1.00 94.50 104 VAL A N 1
ATOM 761 C CA . VAL A 1 104 ? -17.605 -6.183 23.749 1.00 94.50 104 VAL A CA 1
ATOM 762 C C . VAL A 1 104 ? -17.605 -5.438 22.415 1.00 94.50 104 VAL A C 1
ATOM 764 O O . VAL A 1 104 ? -18.679 -5.121 21.925 1.00 94.50 104 VAL A O 1
ATOM 767 N N . GLY A 1 105 ? -16.459 -5.248 21.753 1.00 93.00 105 GLY A N 1
ATOM 768 C CA . GLY A 1 105 ? -16.403 -4.614 20.427 1.00 93.00 105 GLY A CA 1
ATOM 769 C C . GLY A 1 105 ? -17.183 -5.388 19.355 1.00 93.00 105 GLY A C 1
ATOM 770 O O . GLY A 1 105 ? -17.797 -4.806 18.462 1.00 93.00 105 GLY A O 1
ATOM 771 N N . LYS A 1 106 ? -17.247 -6.724 19.447 1.00 93.00 106 LYS A N 1
ATOM 772 C CA . LYS A 1 106 ? -18.173 -7.519 18.626 1.00 93.00 106 LYS A CA 1
ATOM 773 C C . LYS A 1 106 ? -19.636 -7.228 18.978 1.00 93.00 106 LYS A C 1
ATOM 775 O O . LYS A 1 106 ? -20.441 -7.075 18.070 1.00 93.00 106 LYS A O 1
ATOM 780 N N . ALA A 1 107 ? -19.975 -7.141 20.260 1.00 92.88 107 ALA A N 1
ATOM 781 C CA . ALA A 1 107 ? -21.335 -6.854 20.700 1.00 92.88 107 ALA A CA 1
ATOM 782 C C . ALA A 1 107 ? -21.808 -5.437 20.335 1.00 92.88 107 ALA A C 1
ATOM 784 O O . ALA A 1 107 ? -22.989 -5.270 20.045 1.00 92.88 107 ALA A O 1
ATOM 785 N N . VAL A 1 108 ? -20.911 -4.444 20.300 1.00 92.88 108 VAL A N 1
ATOM 786 C CA . VAL A 1 108 ? -21.205 -3.083 19.811 1.00 92.88 108 VAL A CA 1
ATOM 787 C C . VAL A 1 108 ? -21.653 -3.145 18.350 1.00 92.88 108 VAL A C 1
ATOM 789 O O . VAL A 1 108 ? -22.747 -2.692 18.035 1.00 92.88 108 VAL A O 1
ATOM 792 N N . ARG A 1 109 ? -20.873 -3.816 17.488 1.00 88.69 109 ARG A N 1
ATOM 793 C CA . ARG A 1 109 ? -21.209 -4.035 16.065 1.00 88.69 109 ARG A CA 1
ATOM 794 C C . ARG A 1 109 ? -22.523 -4.776 15.838 1.00 88.69 109 ARG A C 1
ATOM 796 O O . ARG A 1 109 ? -23.133 -4.650 14.785 1.00 88.69 109 ARG A O 1
ATOM 803 N N . GLU A 1 110 ? -22.917 -5.612 16.793 1.00 91.62 110 GLU A N 1
ATOM 804 C CA . GLU A 1 110 ? -24.171 -6.369 16.758 1.00 91.62 110 GLU A CA 1
ATOM 805 C C . GLU A 1 110 ? -25.334 -5.623 17.441 1.00 91.62 110 GLU A C 1
ATOM 807 O O . GLU A 1 110 ? -26.392 -6.219 17.631 1.00 91.62 110 GLU A O 1
ATOM 812 N N . GLU A 1 111 ? -25.140 -4.360 17.841 1.00 90.81 111 GLU A N 1
ATOM 813 C CA . GLU A 1 111 ? -26.112 -3.523 18.565 1.00 90.81 111 GLU A CA 1
ATOM 814 C C . GLU A 1 111 ? -26.636 -4.161 19.869 1.00 90.81 111 GLU A C 1
ATOM 816 O O . GLU A 1 111 ? -27.755 -3.911 20.316 1.00 90.81 111 GLU A O 1
ATOM 821 N N . LYS A 1 112 ? -25.818 -5.003 20.511 1.00 93.06 112 LYS A N 1
ATOM 822 C CA . LYS A 1 112 ? -26.168 -5.711 21.758 1.00 93.06 112 LYS A CA 1
ATOM 823 C C . LYS A 1 112 ? -25.769 -4.958 23.022 1.00 93.06 112 LYS A C 1
ATOM 825 O O . LYS A 1 112 ? -26.177 -5.339 24.117 1.00 93.06 112 LYS A O 1
ATOM 830 N N . VAL A 1 113 ? -24.944 -3.922 22.891 1.00 92.94 113 VAL A N 1
ATOM 831 C CA . VAL A 1 113 ? -24.513 -3.093 24.019 1.00 92.94 113 VAL A CA 1
ATOM 832 C C . VAL A 1 113 ? -25.579 -2.028 24.303 1.00 92.94 113 VAL A C 1
ATOM 834 O O . VAL A 1 113 ? -25.931 -1.277 23.391 1.00 92.94 113 VAL A O 1
ATOM 837 N N . PRO A 1 114 ? -26.095 -1.924 25.544 1.00 91.81 114 PRO A N 1
ATOM 838 C CA . PRO A 1 114 ? -27.000 -0.843 25.928 1.00 91.81 114 PRO A CA 1
ATOM 839 C C . PRO A 1 114 ? -26.378 0.531 25.661 1.00 91.81 114 PRO A C 1
ATOM 841 O O . PRO A 1 114 ? -25.198 0.745 25.945 1.00 91.81 114 PRO A O 1
ATOM 844 N N . ARG A 1 115 ? -27.175 1.480 25.157 1.00 91.00 115 ARG A N 1
ATOM 845 C CA . ARG A 1 115 ? -26.683 2.802 24.728 1.00 91.00 115 ARG A CA 1
ATOM 846 C C . ARG A 1 115 ? -25.979 3.562 25.848 1.00 91.00 115 ARG A C 1
ATOM 848 O O . ARG A 1 115 ? -24.986 4.236 25.609 1.00 91.00 115 ARG A O 1
ATOM 855 N N . GLU A 1 116 ? -26.456 3.406 27.076 1.00 94.12 116 GLU A N 1
ATOM 856 C CA . GLU A 1 116 ? -25.902 4.035 28.272 1.00 94.12 116 GLU A CA 1
ATOM 857 C C . GLU A 1 116 ? -24.499 3.514 28.624 1.00 94.12 116 GLU A C 1
ATOM 859 O O . GLU A 1 116 ? -23.739 4.214 29.289 1.00 94.12 116 GLU A O 1
ATOM 864 N N . ALA A 1 117 ? -24.135 2.306 28.177 1.00 93.75 117 ALA A N 1
ATOM 865 C CA . ALA A 1 117 ? -22.807 1.733 28.389 1.00 93.75 117 ALA A CA 1
ATOM 866 C C . ALA A 1 117 ? -21.789 2.141 27.316 1.00 93.75 117 ALA A C 1
ATOM 868 O O . ALA A 1 117 ? -20.591 1.962 27.536 1.00 93.75 117 ALA A O 1
ATOM 869 N N . LEU A 1 118 ? -22.234 2.685 26.175 1.00 93.25 118 LEU A N 1
ATOM 870 C CA . LEU A 1 118 ? -21.357 2.983 25.039 1.00 93.25 118 LEU A CA 1
ATOM 871 C C . LEU A 1 118 ? -20.164 3.881 25.411 1.00 93.25 118 LEU A C 1
ATOM 873 O O . LEU A 1 118 ? -19.050 3.494 25.065 1.00 93.25 118 LEU A O 1
ATOM 877 N N . PRO A 1 119 ? -20.313 4.981 26.181 1.00 94.38 119 PRO A N 1
ATOM 878 C CA . PRO A 1 119 ? -19.165 5.819 26.538 1.00 94.38 119 PRO A CA 1
ATOM 879 C C . PRO A 1 119 ? -18.114 5.083 27.386 1.00 94.38 119 PRO A C 1
ATOM 881 O O . PRO A 1 119 ? -16.911 5.249 27.183 1.00 94.38 119 PRO A O 1
ATOM 884 N N . ALA A 1 120 ? -18.556 4.236 28.324 1.00 94.44 120 ALA A N 1
ATOM 885 C CA . ALA A 1 120 ? -17.655 3.443 29.162 1.00 94.44 120 ALA A CA 1
ATOM 886 C C . ALA A 1 120 ? -16.925 2.376 28.334 1.00 94.44 120 ALA A C 1
ATOM 888 O O . ALA A 1 120 ? -15.716 2.192 28.467 1.00 94.44 120 ALA A O 1
ATOM 889 N N . VAL A 1 121 ? -17.648 1.716 27.425 1.00 95.38 121 VAL A N 1
ATOM 890 C CA . VAL A 1 121 ? -17.083 0.728 26.502 1.00 95.38 121 VAL A CA 1
ATOM 891 C C . VAL A 1 121 ? -16.067 1.361 25.553 1.00 95.38 121 VAL A C 1
ATOM 893 O O . VAL A 1 121 ? -14.990 0.800 25.367 1.00 95.38 121 VAL A O 1
ATOM 896 N N . GLN A 1 122 ? -16.383 2.517 24.973 1.00 95.31 122 GLN A N 1
ATOM 897 C CA . GLN A 1 122 ? -15.497 3.260 24.078 1.00 95.31 122 GLN A CA 1
ATOM 898 C C . GLN A 1 122 ? -14.169 3.584 24.768 1.00 95.31 122 GLN A C 1
ATOM 900 O O . GLN A 1 122 ? -13.099 3.248 24.255 1.00 95.31 122 GLN A O 1
ATOM 905 N N . LYS A 1 123 ? -14.238 4.157 25.978 1.00 94.75 123 LYS A N 1
ATOM 906 C CA . LYS A 1 123 ? -13.064 4.458 26.806 1.00 94.75 123 LYS A CA 1
ATOM 907 C C . LYS A 1 123 ? -12.239 3.200 27.094 1.00 94.75 123 LYS A C 1
ATOM 909 O O . LYS A 1 123 ? -11.024 3.201 26.893 1.00 94.75 123 LYS A O 1
ATOM 914 N N . PHE A 1 124 ? -12.904 2.118 27.497 1.00 94.94 124 PHE A N 1
ATOM 915 C CA . PHE A 1 124 ? -12.263 0.834 27.767 1.00 94.94 124 PHE A CA 1
ATOM 916 C C . PHE A 1 124 ? -11.550 0.256 26.535 1.00 94.94 124 PHE A C 1
ATOM 918 O O . PHE A 1 124 ? -10.407 -0.199 26.643 1.00 94.94 124 PHE A O 1
ATOM 925 N N . ILE A 1 125 ? -12.179 0.294 25.356 1.00 95.94 125 ILE A N 1
ATOM 926 C CA . ILE A 1 125 ? -11.565 -0.160 24.101 1.00 95.94 125 ILE A CA 1
ATOM 927 C C . ILE A 1 125 ? -10.332 0.692 23.780 1.00 95.94 125 ILE A C 1
ATOM 929 O O . ILE A 1 125 ? -9.269 0.130 23.510 1.00 95.94 125 ILE A O 1
ATOM 933 N N . GLY A 1 126 ? -10.434 2.022 23.877 1.00 95.19 126 GLY A N 1
ATOM 934 C CA . GLY A 1 126 ? -9.314 2.935 23.639 1.00 95.19 126 GLY A CA 1
ATOM 935 C C . GLY A 1 126 ? -8.120 2.671 24.564 1.00 95.19 126 GLY A C 1
ATOM 936 O O . GLY A 1 126 ? -6.984 2.541 24.098 1.00 95.19 126 GLY A O 1
ATOM 937 N N . ASN A 1 127 ? -8.364 2.508 25.868 1.00 94.25 127 ASN A N 1
ATOM 938 C CA . ASN A 1 127 ? -7.327 2.174 26.850 1.00 94.25 127 ASN A CA 1
ATOM 939 C C . ASN A 1 127 ? -6.724 0.787 26.600 1.00 94.25 127 ASN A C 1
ATOM 941 O O . ASN A 1 127 ? -5.502 0.620 26.622 1.00 94.25 127 ASN A O 1
ATOM 945 N N . THR A 1 128 ? -7.564 -0.198 26.277 1.00 94.62 128 THR A N 1
ATOM 946 C CA . THR A 1 128 ? -7.117 -1.558 25.960 1.00 94.62 128 THR A CA 1
ATOM 947 C C . THR A 1 128 ? -6.188 -1.564 24.753 1.00 94.62 128 THR A C 1
ATOM 949 O O . THR A 1 128 ? -5.086 -2.105 24.828 1.00 94.62 128 THR A O 1
ATOM 952 N N . VAL A 1 129 ? -6.578 -0.919 23.652 1.00 95.56 129 VAL A N 1
ATOM 953 C CA . VAL A 1 129 ? -5.734 -0.796 22.457 1.00 95.56 129 VAL A CA 1
ATOM 954 C C . VAL A 1 129 ? -4.413 -0.111 22.800 1.00 95.56 129 VAL A C 1
ATOM 956 O O . VAL A 1 129 ? -3.345 -0.616 22.447 1.00 95.56 129 VAL A O 1
ATOM 959 N N . ASN A 1 130 ? -4.468 1.002 23.537 1.00 94.00 130 ASN A N 1
ATOM 960 C CA . ASN A 1 130 ? -3.282 1.741 23.960 1.00 94.00 130 ASN A CA 1
ATOM 961 C C . ASN A 1 130 ? -2.273 0.871 24.713 1.00 94.00 130 ASN A C 1
ATOM 963 O O . ASN A 1 130 ? -1.065 1.069 24.534 1.00 94.00 130 ASN A O 1
ATOM 967 N N . LYS A 1 131 ? -2.771 -0.071 25.520 1.00 91.69 131 LYS A N 1
ATOM 968 C CA . LYS A 1 131 ? -1.977 -1.024 26.296 1.00 91.69 131 LYS A CA 1
ATOM 969 C C . LYS A 1 131 ? -1.506 -2.233 25.482 1.00 91.69 131 LYS A C 1
ATOM 971 O O . LYS A 1 131 ? -0.454 -2.796 25.779 1.00 91.69 131 LYS A O 1
ATOM 976 N N . LEU A 1 132 ? -2.257 -2.646 24.461 1.00 93.56 132 LEU A N 1
ATOM 977 C CA . LEU A 1 132 ? -1.917 -3.793 23.613 1.00 93.56 132 LEU A CA 1
ATOM 978 C C . LEU A 1 132 ? -0.896 -3.458 22.516 1.00 93.56 132 LEU A C 1
ATOM 980 O O . LEU A 1 132 ? -0.073 -4.318 22.213 1.00 93.56 132 LEU A O 1
ATOM 984 N N . ILE A 1 133 ? -0.891 -2.237 21.961 1.00 95.38 133 ILE A N 1
ATOM 985 C CA . ILE A 1 133 ? 0.041 -1.844 20.879 1.00 95.38 133 ILE A CA 1
ATOM 986 C C . ILE A 1 133 ? 1.512 -2.158 21.224 1.00 95.38 133 ILE A C 1
ATOM 988 O O . ILE A 1 133 ? 2.140 -2.875 20.445 1.00 95.38 133 ILE A O 1
ATOM 992 N N . PRO A 1 134 ? 2.068 -1.736 22.383 1.00 92.88 134 PRO A N 1
ATOM 993 C CA . PRO A 1 134 ? 3.476 -1.985 22.707 1.00 92.88 134 PRO A CA 1
ATOM 994 C C . PRO A 1 134 ? 3.846 -3.467 22.849 1.00 92.88 134 PRO A C 1
ATOM 996 O O . PRO A 1 134 ? 5.027 -3.800 22.882 1.00 92.88 134 PRO A O 1
ATOM 999 N N . ARG A 1 135 ? 2.855 -4.363 22.968 1.00 91.25 135 ARG A N 1
ATOM 1000 C CA . ARG A 1 135 ? 3.077 -5.807 23.127 1.00 91.25 135 ARG A CA 1
ATOM 1001 C C . ARG A 1 135 ? 3.276 -6.545 21.813 1.00 91.25 135 ARG A C 1
ATOM 1003 O O . ARG A 1 135 ? 3.731 -7.681 21.846 1.00 91.25 135 ARG A O 1
ATOM 1010 N N . ILE A 1 136 ? 2.940 -5.923 20.687 1.00 94.12 136 ILE A N 1
ATOM 1011 C CA . ILE A 1 136 ? 3.301 -6.440 19.370 1.00 94.12 136 ILE A CA 1
ATOM 1012 C C . ILE A 1 136 ? 4.816 -6.268 19.274 1.00 94.12 136 ILE A C 1
ATOM 1014 O O . ILE A 1 136 ? 5.289 -5.146 19.128 1.00 94.12 136 ILE A O 1
ATOM 1018 N N . ALA A 1 137 ? 5.585 -7.335 19.458 1.00 91.56 137 ALA A N 1
ATOM 1019 C CA . ALA A 1 137 ? 7.042 -7.253 19.587 1.00 91.56 137 ALA A CA 1
ATOM 1020 C C . ALA A 1 137 ? 7.767 -8.034 18.486 1.00 91.56 137 ALA A C 1
ATOM 1022 O O . ALA A 1 137 ? 8.940 -7.786 18.201 1.00 91.56 137 ALA A O 1
ATOM 1023 N N . SER A 1 138 ? 7.072 -8.978 17.861 1.00 91.69 138 SER A N 1
ATOM 1024 C CA . SER A 1 138 ? 7.624 -9.911 16.894 1.00 91.69 138 SER A CA 1
ATOM 1025 C C . SER A 1 138 ? 6.712 -10.068 15.682 1.00 91.69 138 SER A C 1
ATOM 1027 O O . SER A 1 138 ? 5.532 -9.720 15.701 1.00 91.69 138 SER A O 1
ATOM 1029 N N . GLY A 1 139 ? 7.262 -10.649 14.614 1.00 81.44 139 GLY A N 1
ATOM 1030 C CA . GLY A 1 139 ? 6.477 -11.009 13.435 1.00 81.44 139 GLY A CA 1
ATOM 1031 C C . GLY A 1 139 ? 5.493 -12.157 13.681 1.00 81.44 139 GLY A C 1
ATOM 1032 O O . GLY A 1 139 ? 4.715 -12.457 12.790 1.00 81.44 139 GLY A O 1
ATOM 1033 N N . GLU A 1 140 ? 5.530 -12.810 14.847 1.00 89.50 140 GLU A N 1
ATOM 1034 C CA . GLU A 1 140 ? 4.605 -13.892 15.218 1.00 89.50 140 GLU A CA 1
ATOM 1035 C C . GLU A 1 140 ? 3.326 -13.357 15.885 1.00 89.50 140 GLU A C 1
ATOM 1037 O O . GLU A 1 140 ? 2.335 -14.076 16.010 1.00 89.50 140 GLU A O 1
ATOM 1042 N N . ASP A 1 141 ? 3.305 -12.071 16.246 1.00 91.44 141 ASP A N 1
ATOM 1043 C CA . ASP A 1 141 ? 2.182 -11.411 16.921 1.00 91.44 141 ASP A CA 1
ATOM 1044 C C . ASP A 1 141 ? 1.053 -10.990 15.954 1.00 91.44 141 ASP A C 1
ATOM 1046 O O . ASP A 1 141 ? 0.274 -10.077 16.242 1.00 91.44 141 ASP A O 1
ATOM 1050 N N . GLU A 1 142 ? 0.928 -11.653 14.798 1.00 92.31 142 GLU A N 1
ATOM 1051 C CA . GLU A 1 142 ? -0.069 -11.332 13.766 1.00 92.31 142 GLU A CA 1
ATOM 1052 C C . GLU A 1 142 ? -1.501 -11.371 14.310 1.00 92.31 142 GLU A C 1
ATOM 1054 O O . GLU A 1 142 ? -2.307 -10.490 14.019 1.00 92.31 142 GLU A O 1
ATOM 1059 N N . GLU A 1 143 ? -1.833 -12.369 15.132 1.00 93.81 143 GLU A N 1
ATOM 1060 C CA . GLU A 1 143 ? -3.172 -12.495 15.719 1.00 93.81 143 GLU A CA 1
ATOM 1061 C C . GLU A 1 143 ? -3.487 -11.369 16.708 1.00 93.81 143 GLU A C 1
ATOM 1063 O O . GLU A 1 143 ? -4.613 -10.866 16.738 1.00 93.81 143 GLU A O 1
ATOM 1068 N N . LEU A 1 144 ? -2.497 -10.924 17.488 1.00 94.38 144 LEU A N 1
ATOM 1069 C CA . LEU A 1 144 ? -2.667 -9.774 18.373 1.00 94.38 144 LEU A CA 1
ATOM 1070 C C . LEU A 1 144 ? -2.887 -8.498 17.551 1.00 94.38 144 LEU A C 1
ATOM 1072 O O . LEU A 1 144 ? -3.811 -7.735 17.833 1.00 94.38 144 LEU A O 1
ATOM 1076 N N . LEU A 1 145 ? -2.100 -8.300 16.492 1.00 95.00 145 LEU A N 1
ATOM 1077 C CA . LEU A 1 145 ? -2.242 -7.169 15.577 1.00 95.00 145 LEU A CA 1
ATOM 1078 C C . LEU A 1 145 ? -3.626 -7.136 14.901 1.00 95.00 145 LEU A C 1
ATOM 1080 O O . LEU A 1 145 ? -4.243 -6.071 14.820 1.00 95.00 145 LEU A O 1
ATOM 1084 N N . LYS A 1 146 ? -4.160 -8.284 14.460 1.00 94.19 146 LYS A N 1
ATOM 1085 C CA . LYS A 1 146 ? -5.523 -8.382 13.895 1.00 94.19 146 LYS A CA 1
ATOM 1086 C C . LYS A 1 146 ? -6.594 -7.949 14.896 1.00 94.19 146 LYS A C 1
ATOM 1088 O O . LYS A 1 146 ? -7.527 -7.229 14.542 1.00 94.19 146 LYS A O 1
ATOM 1093 N N . LYS A 1 147 ? -6.460 -8.348 16.162 1.00 94.12 147 LYS A N 1
ATOM 1094 C CA . LYS A 1 147 ? -7.396 -7.939 17.220 1.00 94.12 147 LYS A CA 1
ATOM 1095 C C . LYS A 1 147 ? -7.289 -6.447 17.516 1.00 94.12 147 LYS A C 1
ATOM 1097 O O . LYS A 1 147 ? -8.314 -5.778 17.572 1.00 94.12 147 LYS A O 1
ATOM 1102 N N . VAL A 1 148 ? -6.070 -5.920 17.636 1.00 95.19 148 VAL A N 1
ATOM 1103 C CA . VAL A 1 148 ? -5.811 -4.488 17.850 1.00 95.19 148 VAL A CA 1
ATOM 1104 C C . VAL A 1 148 ? -6.420 -3.645 16.729 1.00 95.19 148 VAL A C 1
ATOM 1106 O O . VAL A 1 148 ? -7.184 -2.728 17.005 1.00 95.19 148 VAL A O 1
ATOM 1109 N N . THR A 1 149 ? -6.158 -3.988 15.468 1.00 92.88 149 THR A N 1
ATOM 1110 C CA . THR A 1 149 ? -6.718 -3.272 14.306 1.00 92.88 149 THR A CA 1
ATOM 1111 C C . THR A 1 149 ? -8.243 -3.370 14.233 1.00 92.88 149 THR A C 1
ATOM 1113 O O . THR A 1 149 ? -8.901 -2.372 13.952 1.00 92.88 149 THR A O 1
ATOM 1116 N N . THR A 1 150 ? -8.827 -4.526 14.568 1.00 90.19 150 THR A N 1
ATOM 1117 C CA . THR A 1 150 ? -10.291 -4.686 14.660 1.00 90.19 150 THR A CA 1
ATOM 1118 C C . THR A 1 150 ? -10.905 -3.799 15.748 1.00 90.19 150 THR A C 1
ATOM 1120 O O . THR A 1 150 ? -11.979 -3.240 15.543 1.00 90.19 150 THR A O 1
ATOM 1123 N N . LEU A 1 151 ? -10.244 -3.671 16.902 1.00 93.12 151 LEU A N 1
ATOM 1124 C CA . LEU A 1 151 ? -10.698 -2.810 17.997 1.00 93.12 151 LEU A CA 1
ATOM 1125 C C . LEU A 1 151 ? -10.570 -1.325 17.648 1.00 93.12 151 LEU A C 1
ATOM 1127 O O . LEU A 1 151 ? -11.490 -0.566 17.928 1.00 93.12 151 LEU A O 1
ATOM 1131 N N . ILE A 1 152 ? -9.478 -0.924 16.992 1.00 92.31 152 ILE A N 1
ATOM 1132 C CA . ILE A 1 152 ? -9.300 0.446 16.491 1.00 92.31 152 ILE A CA 1
ATOM 1133 C C . ILE A 1 152 ? -10.417 0.802 15.505 1.00 92.31 152 ILE A C 1
ATOM 1135 O O . ILE A 1 152 ? -11.027 1.857 15.627 1.00 92.31 152 ILE A O 1
ATOM 1139 N N . ALA A 1 153 ? -10.743 -0.098 14.577 1.00 86.81 153 ALA A N 1
ATOM 1140 C CA . ALA A 1 153 ? -11.821 0.128 13.618 1.00 86.81 153 ALA A CA 1
ATOM 1141 C C . ALA A 1 153 ? -13.208 0.265 14.258 1.00 86.81 153 ALA A C 1
ATOM 1143 O O . ALA A 1 153 ? -14.072 0.936 13.701 1.00 86.81 153 ALA A O 1
ATOM 1144 N N . CYS A 1 154 ? -13.424 -0.371 15.413 1.00 88.44 154 CYS A N 1
ATOM 1145 C CA . CYS A 1 154 ? -14.665 -0.225 16.168 1.00 88.44 154 CYS A CA 1
ATOM 1146 C C . CYS A 1 154 ? -14.860 1.226 16.638 1.00 88.44 154 CYS A C 1
ATOM 1148 O O . CYS A 1 154 ? -15.980 1.724 16.634 1.00 88.44 154 CYS A O 1
ATOM 1150 N N . LEU A 1 155 ? -13.773 1.928 16.981 1.00 87.62 155 LEU A N 1
ATOM 1151 C CA . LEU A 1 155 ? -13.827 3.332 17.404 1.00 87.62 155 LEU A CA 1
ATOM 1152 C C . LEU A 1 155 ? -14.250 4.270 16.266 1.00 87.62 155 LEU A C 1
ATOM 1154 O O . LEU A 1 155 ? -15.010 5.199 16.506 1.00 87.62 155 LEU A O 1
ATOM 1158 N N . ASP A 1 156 ? -13.803 3.996 15.041 1.00 85.00 156 ASP A N 1
ATOM 1159 C CA . ASP A 1 156 ? -14.156 4.775 13.849 1.00 85.00 156 ASP A CA 1
ATOM 1160 C C . ASP A 1 156 ? -15.610 4.544 13.420 1.00 85.00 156 ASP A C 1
ATOM 1162 O O . ASP A 1 156 ? -16.415 5.469 13.382 1.00 85.00 156 ASP A O 1
ATOM 1166 N N . GLY A 1 157 ? -15.962 3.288 13.129 1.00 79.88 157 GLY A N 1
ATOM 1167 C CA . GLY A 1 157 ? -17.248 2.964 12.513 1.00 79.88 157 GLY A CA 1
ATOM 1168 C C . GLY A 1 157 ? -18.419 2.877 13.490 1.00 79.88 157 GLY A C 1
ATOM 1169 O O . GLY A 1 157 ? -19.529 3.246 13.123 1.00 79.88 157 GLY A O 1
ATOM 1170 N N . ASP A 1 158 ? -18.193 2.374 14.708 1.00 83.56 158 ASP A N 1
ATOM 1171 C CA . ASP A 1 158 ? -19.286 2.049 15.636 1.00 83.56 158 ASP A CA 1
ATOM 1172 C C . ASP A 1 158 ? -19.457 3.081 16.766 1.00 83.56 158 ASP A C 1
ATOM 1174 O O . ASP A 1 158 ? -20.539 3.181 17.346 1.00 83.56 158 ASP A O 1
ATOM 1178 N N . PHE A 1 159 ? -18.404 3.844 17.087 1.00 83.44 159 PHE A N 1
ATOM 1179 C CA . PHE A 1 159 ? -18.432 4.911 18.100 1.00 83.44 159 PHE A CA 1
ATOM 1180 C C . PHE A 1 159 ? -18.305 6.328 17.526 1.00 83.44 159 PHE A C 1
ATOM 1182 O O . PHE A 1 159 ? -18.467 7.283 18.282 1.00 83.44 159 PHE A O 1
ATOM 1189 N N . GLU A 1 160 ? -18.018 6.472 16.226 1.00 84.38 160 GLU A N 1
ATOM 1190 C CA . GLU A 1 160 ? -17.789 7.763 15.552 1.00 84.38 160 GLU A CA 1
ATOM 1191 C C . GLU A 1 160 ? -16.670 8.617 16.203 1.00 84.38 160 GLU A C 1
ATOM 1193 O O . GLU A 1 160 ? -16.621 9.841 16.063 1.00 84.38 160 GLU A O 1
ATOM 1198 N N . ASP A 1 161 ? -15.721 7.978 16.896 1.00 84.81 161 ASP A N 1
ATOM 1199 C CA . ASP A 1 161 ? -14.600 8.624 17.585 1.00 84.81 161 ASP A CA 1
ATOM 1200 C C . ASP A 1 161 ? -13.372 8.725 16.678 1.00 84.81 161 ASP A C 1
ATOM 1202 O O . ASP A 1 161 ? -12.349 8.055 16.860 1.00 84.81 161 ASP A O 1
ATOM 1206 N N . SER A 1 162 ? -13.502 9.576 15.661 1.00 84.75 162 SER A N 1
ATOM 1207 C CA . SER A 1 162 ? -12.465 9.781 14.644 1.00 84.75 162 SER A CA 1
ATOM 1208 C C . SER A 1 162 ? -11.125 10.271 15.217 1.00 84.75 162 SER A C 1
ATOM 1210 O O . SER A 1 162 ? -10.071 9.948 14.665 1.00 84.75 162 SER A O 1
ATOM 1212 N N . GLU A 1 163 ? -11.132 11.014 16.329 1.00 88.69 163 GLU A N 1
ATOM 1213 C CA . GLU A 1 163 ? -9.913 11.536 16.957 1.00 88.69 163 GLU A CA 1
ATOM 1214 C C . GLU A 1 163 ? -9.123 10.419 17.646 1.00 88.69 163 GLU A C 1
ATOM 1216 O O . GLU A 1 163 ? -7.946 10.212 17.327 1.00 88.69 163 GLU A O 1
ATOM 1221 N N . SER A 1 164 ? -9.770 9.644 18.527 1.00 89.06 164 SER A N 1
ATOM 1222 C CA . SER A 1 164 ? -9.117 8.504 19.181 1.00 89.06 164 SER A CA 1
ATOM 1223 C C . SER A 1 164 ? -8.699 7.449 18.163 1.00 89.06 164 SER A C 1
ATOM 1225 O O . SER A 1 164 ? -7.612 6.879 18.272 1.00 89.06 164 SER A O 1
ATOM 1227 N N . PHE A 1 165 ? -9.533 7.206 17.148 1.00 90.56 165 PHE A N 1
ATOM 1228 C CA . PHE A 1 165 ? -9.213 6.318 16.037 1.00 90.56 165 PHE A CA 1
ATOM 1229 C C . PHE A 1 165 ? -7.905 6.722 15.340 1.00 90.56 165 PHE A C 1
ATOM 1231 O O . PHE A 1 165 ? -6.974 5.912 15.271 1.00 90.56 165 PHE A O 1
ATOM 1238 N N . ARG A 1 166 ? -7.795 7.975 14.878 1.00 91.06 166 ARG A N 1
ATOM 1239 C CA . ARG A 1 166 ? -6.597 8.487 14.190 1.00 91.06 166 ARG A CA 1
ATOM 1240 C C . ARG A 1 166 ? -5.361 8.410 15.076 1.00 91.06 166 ARG A C 1
ATOM 1242 O O . ARG A 1 166 ? -4.341 7.867 14.652 1.00 91.06 166 ARG A O 1
ATOM 1249 N N . ALA A 1 167 ? -5.472 8.856 16.328 1.00 93.50 167 ALA A N 1
ATOM 1250 C CA . ALA A 1 167 ? -4.369 8.811 17.283 1.00 93.50 167 ALA A CA 1
ATOM 1251 C C . ALA A 1 167 ? -3.854 7.377 17.513 1.00 93.50 167 ALA A C 1
ATOM 1253 O O . ALA A 1 167 ? -2.645 7.147 17.606 1.00 93.50 167 ALA A O 1
ATOM 1254 N N . LEU A 1 168 ? -4.755 6.391 17.576 1.00 94.50 168 LEU A N 1
ATOM 1255 C CA . LEU A 1 168 ? -4.395 4.986 17.767 1.00 94.50 168 LEU A CA 1
ATOM 1256 C C . LEU A 1 168 ? -3.819 4.336 16.505 1.00 94.50 168 LEU A C 1
ATOM 1258 O O . LEU A 1 168 ? -2.889 3.536 16.629 1.00 94.50 168 LEU A O 1
ATOM 1262 N N . ILE A 1 169 ? -4.310 4.687 15.310 1.00 94.00 169 ILE A N 1
ATOM 1263 C CA . ILE A 1 169 ? -3.688 4.276 14.042 1.00 94.00 169 ILE A CA 1
ATOM 1264 C C . ILE A 1 169 ? -2.264 4.821 13.958 1.00 94.00 169 ILE A C 1
ATOM 1266 O O . ILE A 1 169 ? -1.336 4.051 13.710 1.00 94.00 169 ILE A O 1
ATOM 1270 N N . ASP A 1 170 ? -2.059 6.110 14.224 1.00 94.00 170 ASP A N 1
ATOM 1271 C CA . ASP A 1 170 ? -0.727 6.714 14.184 1.00 94.00 170 ASP A CA 1
ATOM 1272 C C . ASP A 1 170 ? 0.210 6.094 15.221 1.00 94.00 170 ASP A C 1
ATOM 1274 O O . ASP A 1 170 ? 1.364 5.789 14.909 1.00 94.00 170 ASP A O 1
ATOM 1278 N N . LYS A 1 171 ? -0.286 5.815 16.433 1.00 95.62 171 LYS A N 1
ATOM 1279 C CA . LYS A 1 171 ? 0.480 5.108 17.466 1.00 95.62 171 LYS A CA 1
ATOM 1280 C C . LYS A 1 171 ? 0.858 3.692 17.026 1.00 95.62 171 LYS A C 1
ATOM 1282 O O . LYS A 1 171 ? 2.014 3.299 17.187 1.00 95.62 171 LYS A O 1
ATOM 1287 N N . LEU A 1 172 ? -0.087 2.933 16.464 1.00 96.06 172 LEU A N 1
ATOM 1288 C CA . LEU A 1 172 ? 0.156 1.582 15.957 1.00 96.06 172 LEU A CA 1
ATOM 1289 C C . LEU A 1 172 ? 1.208 1.600 14.845 1.00 96.06 172 LEU A C 1
ATOM 1291 O O . LEU A 1 172 ? 2.176 0.844 14.910 1.00 96.06 172 LEU A O 1
ATOM 1295 N N . MET A 1 173 ? 1.044 2.472 13.851 1.00 95.81 173 MET A N 1
ATOM 1296 C CA . MET A 1 173 ? 1.963 2.551 12.718 1.00 95.81 173 MET A CA 1
ATOM 1297 C C . MET A 1 173 ? 3.348 3.027 13.153 1.00 95.81 173 MET A C 1
ATOM 1299 O O . MET A 1 173 ? 4.341 2.426 12.752 1.00 95.81 173 MET A O 1
ATOM 1303 N N . THR A 1 174 ? 3.437 4.019 14.044 1.00 96.00 174 THR A N 1
ATOM 1304 C CA . THR A 1 174 ? 4.712 4.468 14.631 1.00 96.00 174 THR A CA 1
ATOM 1305 C C . THR A 1 174 ? 5.440 3.314 15.318 1.00 96.00 174 THR A C 1
ATOM 1307 O O . THR A 1 174 ? 6.634 3.106 15.088 1.00 96.00 174 THR A O 1
ATOM 1310 N N . HIS A 1 175 ? 4.713 2.522 16.111 1.00 95.94 175 HIS A N 1
ATOM 1311 C CA . HIS A 1 175 ? 5.256 1.341 16.775 1.00 95.94 175 HIS A CA 1
ATOM 1312 C C . HIS A 1 175 ? 5.768 0.312 15.761 1.00 95.94 175 HIS A C 1
ATOM 1314 O O . HIS A 1 175 ? 6.944 -0.041 15.806 1.00 95.94 175 HIS A O 1
ATOM 1320 N N . VAL A 1 176 ? 4.944 -0.092 14.786 1.00 95.44 176 VAL A N 1
ATOM 1321 C CA . VAL A 1 176 ? 5.324 -1.059 13.735 1.00 95.44 176 VAL A CA 1
ATOM 1322 C C . VAL A 1 176 ? 6.524 -0.566 12.918 1.00 95.44 176 VAL A C 1
ATOM 1324 O O . VAL A 1 176 ? 7.431 -1.342 12.620 1.00 95.44 176 VAL A O 1
ATOM 1327 N N . TYR A 1 177 ? 6.587 0.722 12.580 1.00 94.94 177 TYR A N 1
ATOM 1328 C CA . TYR A 1 177 ? 7.697 1.285 11.811 1.00 94.94 177 TYR A CA 1
ATOM 1329 C C . TYR A 1 177 ? 9.021 1.320 12.573 1.00 94.94 177 TYR A C 1
ATOM 1331 O O . TYR A 1 177 ? 10.071 1.205 11.933 1.00 94.94 177 TYR A O 1
ATOM 1339 N N . SER A 1 178 ? 8.972 1.451 13.902 1.00 94.62 178 SER A N 1
ATOM 1340 C CA . SER A 1 178 ? 10.151 1.430 14.776 1.00 94.62 178 SER A CA 1
ATOM 1341 C C . SER A 1 178 ? 10.757 0.034 14.973 1.00 94.62 178 SER A C 1
ATOM 1343 O O . SER A 1 178 ? 11.868 -0.085 15.490 1.00 94.62 178 SER A O 1
ATOM 1345 N N . MET A 1 179 ? 10.057 -1.027 14.555 1.00 94.88 179 MET A N 1
ATOM 1346 C CA . MET A 1 179 ? 10.521 -2.404 14.719 1.00 94.88 179 MET A CA 1
ATOM 1347 C C . MET A 1 179 ? 11.678 -2.754 13.772 1.00 94.88 179 MET A C 1
ATOM 1349 O O . MET A 1 179 ? 11.804 -2.158 12.695 1.00 94.88 179 MET A O 1
ATOM 1353 N N . PRO A 1 180 ? 12.482 -3.783 14.112 1.00 94.56 180 PRO A N 1
ATOM 1354 C CA . PRO A 1 180 ? 13.465 -4.343 13.194 1.00 94.56 180 PRO A CA 1
ATOM 1355 C C . PRO A 1 180 ? 12.829 -4.778 11.872 1.00 94.56 180 PRO A C 1
ATOM 1357 O O . PRO A 1 180 ? 11.704 -5.279 11.849 1.00 94.56 180 PRO A O 1
ATOM 1360 N N . GLU A 1 181 ? 13.577 -4.649 10.777 1.00 92.50 181 GLU A N 1
ATOM 1361 C CA . GLU A 1 181 ? 13.106 -4.921 9.413 1.00 92.50 181 GLU A CA 1
ATOM 1362 C C . GLU A 1 181 ? 12.452 -6.297 9.251 1.00 92.50 181 GLU A C 1
ATOM 1364 O O . GLU A 1 181 ? 11.341 -6.403 8.731 1.00 92.50 181 GLU A O 1
ATOM 1369 N N . SER A 1 182 ? 13.093 -7.343 9.780 1.00 89.44 182 SER A N 1
ATOM 1370 C CA . SER A 1 182 ? 12.608 -8.727 9.715 1.00 89.44 182 SER A CA 1
ATOM 1371 C C . SER A 1 182 ? 11.235 -8.931 10.365 1.00 89.44 182 SER A C 1
ATOM 1373 O O . SER A 1 182 ? 10.473 -9.797 9.935 1.00 89.44 182 SER A O 1
ATOM 1375 N N . THR A 1 183 ? 10.911 -8.136 11.386 1.00 92.44 183 THR A N 1
ATOM 1376 C CA . THR A 1 183 ? 9.606 -8.128 12.053 1.00 92.44 183 THR A CA 1
ATOM 1377 C C . THR A 1 183 ? 8.632 -7.219 11.312 1.00 92.44 183 THR A C 1
ATOM 1379 O O . THR A 1 183 ? 7.530 -7.641 10.962 1.00 92.44 183 THR A O 1
ATOM 1382 N N . ARG A 1 184 ? 9.053 -5.982 11.028 1.00 93.62 184 ARG A N 1
ATOM 1383 C CA . ARG A 1 184 ? 8.234 -4.940 10.405 1.00 93.62 184 ARG A CA 1
ATOM 1384 C C . ARG A 1 184 ? 7.607 -5.412 9.094 1.00 93.62 184 ARG A C 1
ATOM 1386 O O . ARG A 1 184 ? 6.399 -5.288 8.917 1.00 93.62 184 ARG A O 1
ATOM 1393 N N . PHE A 1 185 ? 8.402 -5.997 8.200 1.00 93.12 185 PHE A N 1
ATOM 1394 C CA . PHE A 1 185 ? 7.928 -6.406 6.875 1.00 93.12 185 PHE A CA 1
ATOM 1395 C C . PHE A 1 185 ? 7.007 -7.631 6.902 1.00 93.12 185 PHE A C 1
ATOM 1397 O O . PHE A 1 185 ? 6.115 -7.735 6.063 1.00 93.12 185 PHE A O 1
ATOM 1404 N N . LYS A 1 186 ? 7.137 -8.512 7.904 1.00 92.12 186 LYS A N 1
ATOM 1405 C CA . LYS A 1 186 ? 6.144 -9.573 8.142 1.00 92.12 186 LYS A CA 1
ATOM 1406 C C . LYS A 1 186 ? 4.800 -8.982 8.567 1.00 92.12 186 LYS A C 1
ATOM 1408 O O . LYS A 1 186 ? 3.756 -9.351 8.034 1.00 92.12 186 LYS A O 1
ATOM 1413 N N . LEU A 1 187 ? 4.827 -8.016 9.486 1.00 94.25 187 LEU A N 1
ATOM 1414 C CA . LEU A 1 187 ? 3.611 -7.380 9.990 1.00 94.25 187 LEU A CA 1
ATOM 1415 C C . LEU A 1 187 ? 2.922 -6.497 8.942 1.00 94.25 187 LEU A C 1
ATOM 1417 O O . LEU A 1 187 ? 1.695 -6.428 8.953 1.00 94.25 187 LEU A O 1
ATOM 1421 N N . PHE A 1 188 ? 3.659 -5.878 8.013 1.00 95.50 188 PHE A N 1
ATOM 1422 C CA . PHE A 1 188 ? 3.089 -5.058 6.931 1.00 95.50 188 PHE A CA 1
ATOM 1423 C C . PHE A 1 188 ? 2.001 -5.782 6.136 1.00 95.50 188 PHE A C 1
ATOM 1425 O O . PHE A 1 188 ? 0.960 -5.189 5.850 1.00 95.50 188 PHE A O 1
ATOM 1432 N N . LEU A 1 189 ? 2.187 -7.069 5.832 1.00 92.94 189 LEU A N 1
ATOM 1433 C CA . LEU A 1 189 ? 1.180 -7.861 5.121 1.00 92.94 189 LEU A CA 1
ATOM 1434 C C . LEU A 1 189 ? -0.110 -7.985 5.937 1.00 92.94 189 LEU A C 1
ATOM 1436 O O . LEU A 1 189 ? -1.210 -7.781 5.418 1.00 92.94 189 LEU A O 1
ATOM 1440 N N . THR A 1 190 ? 0.027 -8.252 7.238 1.00 93.75 190 THR A N 1
ATOM 1441 C CA . THR A 1 190 ? -1.110 -8.339 8.159 1.00 93.75 190 THR A CA 1
ATOM 1442 C C . THR A 1 190 ? -1.816 -6.992 8.292 1.00 93.75 190 THR A C 1
ATOM 1444 O O . THR A 1 190 ? -3.038 -6.943 8.149 1.00 93.75 190 THR A O 1
ATOM 1447 N N . VAL A 1 191 ? -1.075 -5.895 8.500 1.00 94.12 191 VAL A N 1
ATOM 1448 C CA . VAL A 1 191 ? -1.646 -4.538 8.565 1.00 94.12 191 VAL A CA 1
ATOM 1449 C C . VAL A 1 191 ? -2.393 -4.218 7.274 1.00 94.12 191 VAL A C 1
ATOM 1451 O O . VAL A 1 191 ? -3.549 -3.808 7.329 1.00 94.12 191 VAL A O 1
ATOM 1454 N N . THR A 1 192 ? -1.782 -4.468 6.116 1.00 94.12 192 THR A N 1
ATOM 1455 C CA . THR A 1 192 ? -2.387 -4.176 4.811 1.00 94.12 192 THR A CA 1
ATOM 1456 C C . THR A 1 192 ? -3.678 -4.956 4.606 1.00 94.12 192 THR A C 1
ATOM 1458 O O . THR A 1 192 ? -4.677 -4.382 4.172 1.00 94.12 192 THR A O 1
ATOM 1461 N N . HIS A 1 193 ? -3.708 -6.239 4.973 1.00 91.62 193 HIS A N 1
ATOM 1462 C CA . HIS A 1 193 ? -4.926 -7.043 4.903 1.00 91.62 193 HIS A CA 1
ATOM 1463 C C . HIS A 1 193 ? -6.035 -6.474 5.796 1.00 91.62 193 HIS A C 1
ATOM 1465 O O . HIS A 1 193 ? -7.185 -6.367 5.364 1.00 91.62 193 HIS A O 1
ATOM 1471 N N . GLN A 1 194 ? -5.708 -6.095 7.035 1.00 91.19 194 GLN A N 1
ATOM 1472 C CA . GLN A 1 194 ? -6.687 -5.517 7.955 1.00 91.19 194 GLN A CA 1
ATOM 1473 C C . GLN A 1 194 ? -7.189 -4.168 7.439 1.00 91.19 194 GLN A C 1
ATOM 1475 O O . GLN A 1 194 ? -8.391 -4.007 7.255 1.00 91.19 194 GLN A O 1
ATOM 1480 N N . PHE A 1 195 ? -6.295 -3.244 7.093 1.00 91.50 195 PHE A N 1
ATOM 1481 C CA . PHE A 1 195 ? -6.655 -1.916 6.589 1.00 91.50 195 PHE A CA 1
ATOM 1482 C C . PHE A 1 195 ? -7.483 -1.991 5.308 1.00 91.50 195 PHE A C 1
ATOM 1484 O O . PHE A 1 195 ? -8.490 -1.305 5.199 1.00 91.50 195 PHE A O 1
ATOM 1491 N N . THR A 1 196 ? -7.146 -2.890 4.383 1.00 89.00 196 THR A N 1
ATOM 1492 C CA . THR A 1 196 ? -7.940 -3.099 3.162 1.00 89.00 196 THR A CA 1
ATOM 1493 C C . THR A 1 196 ? -9.349 -3.606 3.485 1.00 89.00 196 THR A C 1
ATOM 1495 O O . THR A 1 196 ? -10.324 -3.140 2.900 1.00 89.00 196 THR A O 1
ATOM 1498 N N . SER A 1 197 ? -9.490 -4.535 4.439 1.00 85.38 197 SER A N 1
ATOM 1499 C CA . SER A 1 197 ? -10.810 -5.036 4.853 1.00 85.38 197 SER A CA 1
ATOM 1500 C C . SER A 1 197 ? -11.667 -3.977 5.559 1.00 85.38 197 SER A C 1
ATOM 1502 O O . SER A 1 197 ? -12.893 -4.009 5.462 1.00 85.38 197 SER A O 1
ATOM 1504 N N . LEU A 1 198 ? -11.019 -3.038 6.252 1.00 82.62 198 LEU A N 1
ATOM 1505 C CA . LEU A 1 198 ? -11.655 -1.955 6.999 1.00 82.62 198 LEU A CA 1
ATOM 1506 C C . LEU A 1 198 ? -12.012 -0.765 6.113 1.00 82.62 198 LEU A C 1
ATOM 1508 O O . LEU A 1 198 ? -13.052 -0.147 6.312 1.00 82.62 198 LEU A O 1
ATOM 1512 N N . LEU A 1 199 ? -11.201 -0.489 5.098 1.00 83.00 199 LEU A N 1
ATOM 1513 C CA . LEU A 1 199 ? -11.443 0.544 4.097 1.00 83.00 199 LEU A CA 1
ATOM 1514 C C . LEU A 1 199 ? -12.790 0.353 3.387 1.00 83.00 199 LEU A C 1
ATOM 1516 O O . LEU A 1 199 ? -13.475 1.329 3.108 1.00 83.00 199 LEU A O 1
ATOM 1520 N N . LEU A 1 200 ? -13.224 -0.896 3.186 1.00 71.44 200 LEU A N 1
ATOM 1521 C CA . LEU A 1 200 ? -14.550 -1.217 2.639 1.00 71.44 200 LEU A CA 1
ATOM 1522 C C . LEU A 1 200 ? -15.724 -0.889 3.585 1.00 71.44 200 LEU A C 1
ATOM 1524 O O . LEU A 1 200 ? -16.880 -1.086 3.221 1.00 71.44 200 LEU A O 1
ATOM 1528 N N . ARG A 1 201 ? -15.446 -0.461 4.820 1.00 73.44 201 ARG A N 1
ATOM 1529 C CA . ARG A 1 201 ? -16.440 -0.246 5.883 1.00 73.44 201 ARG A CA 1
ATOM 1530 C C . ARG A 1 201 ? -16.349 1.124 6.559 1.00 73.44 201 ARG A C 1
ATOM 1532 O O . ARG A 1 201 ? -17.287 1.491 7.255 1.00 73.44 201 ARG A O 1
ATOM 1539 N N . SER A 1 202 ? -15.230 1.824 6.405 1.00 74.75 202 SER A N 1
ATOM 1540 C CA . SER A 1 202 ? -14.934 3.088 7.082 1.00 74.75 202 SER A CA 1
ATOM 1541 C C . SER A 1 202 ? -15.314 4.299 6.229 1.00 74.75 202 SER A C 1
ATOM 1543 O O . SER A 1 202 ? -15.277 4.246 4.998 1.00 74.75 202 SER A O 1
ATOM 1545 N N . THR A 1 203 ? -15.644 5.402 6.899 1.00 70.81 203 THR A N 1
ATOM 1546 C CA . THR A 1 203 ? -15.851 6.725 6.298 1.00 70.81 203 THR A CA 1
ATOM 1547 C C . THR A 1 203 ? -14.533 7.469 6.034 1.00 70.81 203 THR A C 1
ATOM 1549 O O . THR A 1 203 ? -14.508 8.345 5.171 1.00 70.81 203 THR A O 1
ATOM 1552 N N . ASP A 1 204 ? -13.425 7.098 6.692 1.00 76.88 204 ASP A N 1
ATOM 1553 C CA . ASP A 1 204 ? -12.082 7.680 6.512 1.00 76.88 204 ASP A CA 1
ATOM 1554 C C . ASP A 1 204 ? -11.171 6.766 5.670 1.00 76.88 204 ASP A C 1
ATOM 1556 O O . ASP A 1 204 ? -10.078 6.346 6.063 1.00 76.88 204 ASP A O 1
ATOM 1560 N N . SER A 1 205 ? -11.628 6.429 4.460 1.00 78.12 205 SER A N 1
ATOM 1561 C CA . SER A 1 205 ? -10.870 5.584 3.527 1.00 78.12 205 SER A CA 1
ATOM 1562 C C . SER A 1 205 ? -9.510 6.183 3.133 1.00 78.12 205 SER A C 1
ATOM 1564 O O . SER A 1 205 ? -8.588 5.444 2.785 1.00 78.12 205 SER A O 1
ATOM 1566 N N . SER A 1 206 ? -9.371 7.513 3.198 1.00 81.75 206 SER A N 1
ATOM 1567 C CA . SER A 1 206 ? -8.127 8.238 2.912 1.00 81.75 206 SER A CA 1
ATOM 1568 C C . SER A 1 206 ? -6.983 7.830 3.833 1.00 81.75 206 SER A C 1
ATOM 1570 O O . SER A 1 206 ? -5.892 7.541 3.341 1.00 81.75 206 SER A O 1
ATOM 1572 N N . LEU A 1 207 ? -7.233 7.754 5.145 1.00 85.69 207 LEU A N 1
ATOM 1573 C CA . LEU A 1 207 ? -6.200 7.439 6.130 1.00 85.69 207 LEU A CA 1
ATOM 1574 C C . LEU A 1 207 ? -5.600 6.048 5.892 1.00 85.69 207 LEU A C 1
ATOM 1576 O O . LEU A 1 207 ? -4.380 5.879 5.891 1.00 85.69 207 LEU A O 1
ATOM 1580 N N . TYR A 1 208 ? -6.444 5.043 5.644 1.00 87.19 208 TYR A N 1
ATOM 1581 C CA . TYR A 1 208 ? -5.978 3.681 5.372 1.00 87.19 208 TYR A CA 1
ATOM 1582 C C . TYR A 1 208 ? -5.126 3.611 4.102 1.00 87.19 208 TYR A C 1
ATOM 1584 O O . TYR A 1 208 ? -4.084 2.955 4.099 1.00 87.19 208 TYR A O 1
ATOM 1592 N N . CYS A 1 209 ? -5.533 4.309 3.039 1.00 84.06 209 CYS A N 1
ATOM 1593 C CA . CYS A 1 209 ? -4.755 4.392 1.806 1.00 84.06 209 CYS A CA 1
ATOM 1594 C C . CYS A 1 209 ? -3.398 5.055 2.011 1.00 84.06 209 CYS A C 1
ATOM 1596 O O . CYS A 1 209 ? -2.400 4.542 1.508 1.00 84.06 209 CYS A O 1
ATOM 1598 N N . GLU A 1 210 ? -3.348 6.152 2.766 1.00 87.00 210 GLU A N 1
ATOM 1599 C CA . GLU A 1 210 ? -2.099 6.835 3.097 1.00 87.00 210 GLU A CA 1
ATOM 1600 C C . GLU A 1 210 ? -1.128 5.884 3.808 1.00 87.00 210 GLU A C 1
ATOM 1602 O O . GLU A 1 210 ? 0.017 5.734 3.380 1.00 87.00 210 GLU A O 1
ATOM 1607 N N . LYS A 1 211 ? -1.594 5.159 4.835 1.00 91.44 211 LYS A N 1
ATOM 1608 C CA . LYS A 1 211 ? -0.741 4.209 5.564 1.00 91.44 211 LYS A CA 1
ATOM 1609 C C . LYS A 1 211 ? -0.314 3.016 4.706 1.00 91.44 211 LYS A C 1
ATOM 1611 O O . LYS A 1 211 ? 0.819 2.557 4.831 1.00 91.44 211 LYS A O 1
ATOM 1616 N N . ILE A 1 212 ? -1.176 2.516 3.817 1.00 91.06 212 ILE A N 1
ATOM 1617 C CA . ILE A 1 212 ? -0.813 1.442 2.876 1.00 91.06 212 ILE A CA 1
ATOM 1618 C C . ILE A 1 212 ? 0.261 1.919 1.892 1.00 91.06 212 ILE A C 1
ATOM 1620 O O . ILE A 1 212 ? 1.252 1.216 1.684 1.00 91.06 212 ILE A O 1
ATOM 1624 N N . LEU A 1 213 ? 0.115 3.121 1.330 1.00 87.81 213 LEU A N 1
ATOM 1625 C CA . LEU A 1 213 ? 1.134 3.725 0.469 1.00 87.81 213 LEU A CA 1
ATOM 1626 C C . LEU A 1 213 ? 2.457 3.905 1.203 1.00 87.81 213 LEU A C 1
ATOM 1628 O O . LEU A 1 213 ? 3.509 3.573 0.661 1.00 87.81 213 LEU A O 1
ATOM 1632 N N . GLU A 1 214 ? 2.411 4.386 2.442 1.00 91.12 214 GLU A N 1
ATOM 1633 C CA . GLU A 1 214 ? 3.601 4.555 3.264 1.00 91.12 214 GLU A CA 1
ATOM 1634 C C . GLU A 1 214 ? 4.311 3.211 3.518 1.00 91.12 214 GLU A C 1
ATOM 1636 O O . GLU A 1 214 ? 5.536 3.137 3.391 1.00 91.12 214 GLU A O 1
ATOM 1641 N N . MET A 1 215 ? 3.571 2.129 3.795 1.00 92.94 215 MET A N 1
ATOM 1642 C CA . MET A 1 215 ? 4.140 0.779 3.929 1.00 92.94 215 MET A CA 1
ATOM 1643 C C . MET A 1 215 ? 4.820 0.306 2.639 1.00 92.94 215 MET A C 1
ATOM 1645 O O . MET A 1 215 ? 5.965 -0.149 2.690 1.00 92.94 215 MET A O 1
ATOM 1649 N N . ILE A 1 216 ? 4.160 0.456 1.484 1.00 89.25 216 ILE A N 1
ATOM 1650 C CA . ILE A 1 216 ? 4.723 0.098 0.169 1.00 89.25 216 ILE A CA 1
ATOM 1651 C C . ILE A 1 216 ? 6.002 0.901 -0.097 1.00 89.25 216 ILE A C 1
ATOM 1653 O O . ILE A 1 216 ? 7.016 0.343 -0.523 1.00 89.25 216 ILE A O 1
ATOM 1657 N N . SER A 1 217 ? 5.979 2.200 0.202 1.00 85.38 217 SER A N 1
ATOM 1658 C CA . SER A 1 217 ? 7.109 3.109 0.012 1.00 85.38 217 SER A CA 1
ATOM 1659 C C . SER A 1 217 ? 8.300 2.739 0.902 1.00 85.38 217 SER A C 1
ATOM 1661 O O . SER A 1 217 ? 9.433 2.626 0.422 1.00 85.38 217 SER A O 1
ATOM 1663 N N . LYS A 1 218 ? 8.057 2.464 2.192 1.00 88.38 218 LYS A N 1
ATOM 1664 C CA . LYS A 1 218 ? 9.092 2.034 3.147 1.00 88.38 218 LYS A CA 1
ATOM 1665 C C . LYS A 1 218 ? 9.677 0.668 2.789 1.00 88.38 218 LYS A C 1
ATOM 1667 O O . LYS A 1 218 ? 10.891 0.505 2.872 1.00 88.38 218 LYS A O 1
ATOM 1672 N N . ALA A 1 219 ? 8.848 -0.294 2.380 1.00 89.75 219 ALA A N 1
ATOM 1673 C CA . ALA A 1 219 ? 9.315 -1.605 1.927 1.00 89.75 219 ALA A CA 1
ATOM 1674 C C . ALA A 1 219 ? 10.179 -1.487 0.663 1.00 89.75 219 ALA A C 1
ATOM 1676 O O . ALA A 1 219 ? 11.278 -2.034 0.620 1.00 89.75 219 ALA A O 1
ATOM 1677 N N . SER A 1 220 ? 9.742 -0.690 -0.315 1.00 83.56 220 SER A N 1
ATOM 1678 C CA . SER A 1 220 ? 10.503 -0.440 -1.547 1.00 83.56 220 SER A CA 1
ATOM 1679 C C . SER A 1 220 ? 11.837 0.261 -1.274 1.00 83.56 220 SER A C 1
ATOM 1681 O O . SER A 1 220 ? 12.862 -0.122 -1.829 1.00 83.56 220 SER A O 1
ATOM 1683 N N . SER A 1 221 ? 11.847 1.252 -0.377 1.00 83.81 221 SER A N 1
ATOM 1684 C CA . SER A 1 221 ? 13.065 1.981 0.010 1.00 83.81 221 SER A CA 1
ATOM 1685 C C . SER A 1 221 ? 14.086 1.093 0.731 1.00 83.81 221 SER A C 1
ATOM 1687 O O . SER A 1 221 ? 15.282 1.344 0.638 1.00 83.81 221 SER A O 1
ATOM 1689 N N . ALA A 1 222 ? 13.626 0.046 1.422 1.00 86.50 222 ALA A N 1
ATOM 1690 C CA . ALA A 1 222 ? 14.467 -0.964 2.065 1.00 86.50 222 ALA A CA 1
ATOM 1691 C C . ALA A 1 222 ? 14.779 -2.171 1.156 1.00 86.50 222 ALA A C 1
ATOM 1693 O O . ALA A 1 222 ? 15.205 -3.218 1.643 1.00 86.50 222 ALA A O 1
ATOM 1694 N N . LEU A 1 223 ? 14.522 -2.054 -0.154 1.00 84.62 223 LEU A N 1
ATOM 1695 C CA . LEU A 1 223 ? 14.729 -3.108 -1.157 1.00 84.62 223 LEU A CA 1
ATOM 1696 C C . LEU A 1 223 ? 13.923 -4.397 -0.897 1.00 84.62 223 LEU A C 1
ATOM 1698 O O . LEU A 1 223 ? 14.197 -5.444 -1.477 1.00 84.62 223 LEU A O 1
ATOM 1702 N N . GLN A 1 224 ? 12.881 -4.334 -0.065 1.00 88.50 224 GLN A N 1
ATOM 1703 C CA . GLN A 1 224 ? 11.970 -5.448 0.204 1.00 88.50 224 GLN A CA 1
ATOM 1704 C C . GLN A 1 224 ? 10.831 -5.470 -0.816 1.00 88.50 224 GLN A C 1
ATOM 1706 O O . GLN A 1 224 ? 9.655 -5.291 -0.487 1.00 88.50 224 GLN A O 1
ATOM 1711 N N . PHE A 1 225 ? 11.192 -5.671 -2.082 1.00 85.69 225 PHE A N 1
ATOM 1712 C CA . PHE A 1 225 ? 10.264 -5.574 -3.208 1.00 85.69 225 PHE A CA 1
ATOM 1713 C C . PHE A 1 225 ? 9.146 -6.614 -3.174 1.00 85.69 225 PHE A C 1
ATOM 1715 O O . PHE A 1 225 ? 8.027 -6.291 -3.562 1.00 85.69 225 PHE A O 1
ATOM 1722 N N . ASP A 1 226 ? 9.418 -7.819 -2.669 1.00 88.62 226 ASP A N 1
ATOM 1723 C CA . ASP A 1 226 ? 8.397 -8.857 -2.491 1.00 88.62 226 ASP A CA 1
ATOM 1724 C C . ASP A 1 226 ? 7.323 -8.398 -1.488 1.00 88.62 226 ASP A C 1
ATOM 1726 O O . ASP A 1 226 ? 6.134 -8.453 -1.783 1.00 88.62 226 ASP A O 1
ATOM 1730 N N . CYS A 1 227 ? 7.730 -7.832 -0.345 1.00 91.00 227 CYS A N 1
ATOM 1731 C CA . CYS A 1 227 ? 6.799 -7.297 0.653 1.00 91.00 227 CYS A CA 1
ATOM 1732 C C . CYS A 1 227 ? 5.967 -6.132 0.093 1.00 91.00 227 CYS A C 1
ATOM 1734 O O . CYS A 1 227 ? 4.749 -6.093 0.278 1.00 91.00 227 CYS A O 1
ATOM 1736 N N . ALA A 1 228 ? 6.609 -5.194 -0.611 1.00 89.38 228 ALA A N 1
ATOM 1737 C CA . ALA A 1 228 ? 5.927 -4.064 -1.239 1.00 89.38 228 ALA A CA 1
ATOM 1738 C C . ALA A 1 228 ? 4.906 -4.528 -2.294 1.00 89.38 228 ALA A C 1
ATOM 1740 O O . ALA A 1 228 ? 3.791 -4.005 -2.362 1.00 89.38 228 ALA A O 1
ATOM 1741 N N . GLU A 1 229 ? 5.274 -5.528 -3.098 1.00 88.38 229 GLU A N 1
ATOM 1742 C CA . GLU A 1 229 ? 4.417 -6.105 -4.131 1.00 88.38 229 GLU A CA 1
ATOM 1743 C C . GLU A 1 229 ? 3.216 -6.840 -3.526 1.00 88.38 229 GLU A C 1
ATOM 1745 O O . GLU A 1 229 ? 2.093 -6.642 -3.992 1.00 88.38 229 GLU A O 1
ATOM 1750 N N . ASP A 1 230 ? 3.433 -7.638 -2.481 1.00 91.38 230 ASP A N 1
ATOM 1751 C CA . ASP A 1 230 ? 2.374 -8.373 -1.789 1.00 91.38 230 ASP A CA 1
ATOM 1752 C C . ASP A 1 230 ? 1.396 -7.418 -1.084 1.00 91.38 230 ASP A C 1
ATOM 1754 O O . ASP A 1 230 ? 0.181 -7.601 -1.180 1.00 91.38 230 ASP A O 1
ATOM 1758 N N . CYS A 1 231 ? 1.891 -6.351 -0.438 1.00 92.31 231 CYS A N 1
ATOM 1759 C CA . CYS A 1 231 ? 1.033 -5.304 0.134 1.00 92.31 231 CYS A CA 1
ATOM 1760 C C . CYS A 1 231 ? 0.145 -4.674 -0.947 1.00 92.31 231 CYS A C 1
ATOM 1762 O O . CYS A 1 231 ? -1.074 -4.567 -0.788 1.00 92.31 231 CYS A O 1
ATOM 1764 N N . LEU A 1 232 ? 0.746 -4.296 -2.077 1.00 89.88 232 LEU A N 1
ATOM 1765 C CA . LEU A 1 232 ? 0.011 -3.726 -3.195 1.00 89.88 232 LEU A CA 1
ATOM 1766 C C . LEU A 1 232 ? -1.025 -4.717 -3.752 1.00 89.88 232 LEU A C 1
ATOM 1768 O O . LEU A 1 232 ? -2.163 -4.337 -4.008 1.00 89.88 232 LEU A O 1
ATOM 1772 N N . GLU A 1 233 ? -0.672 -5.993 -3.914 1.00 89.31 233 GLU A N 1
ATOM 1773 C CA . GLU A 1 233 ? -1.594 -7.030 -4.387 1.00 89.31 233 GLU A CA 1
ATOM 1774 C C . GLU A 1 233 ? -2.800 -7.217 -3.465 1.00 89.31 233 GLU A C 1
ATOM 1776 O O . GLU A 1 233 ? -3.933 -7.272 -3.955 1.00 89.31 233 GLU A O 1
ATOM 1781 N N . ILE A 1 234 ? -2.570 -7.293 -2.152 1.00 90.44 234 ILE A N 1
ATOM 1782 C CA . ILE A 1 234 ? -3.630 -7.417 -1.146 1.00 90.44 234 ILE A CA 1
ATOM 1783 C C . ILE A 1 234 ? -4.601 -6.241 -1.271 1.00 90.44 234 ILE A C 1
ATOM 1785 O O . ILE A 1 234 ? -5.812 -6.453 -1.379 1.00 90.44 234 ILE A O 1
ATOM 1789 N N . PHE A 1 235 ? -4.068 -5.019 -1.322 1.00 90.19 235 PHE A N 1
ATOM 1790 C CA . PHE A 1 235 ? -4.863 -3.802 -1.424 1.00 90.19 235 PHE A CA 1
ATOM 1791 C C . PHE A 1 235 ? -5.705 -3.764 -2.709 1.00 90.19 235 PHE A C 1
ATOM 1793 O O . PHE A 1 235 ? -6.931 -3.647 -2.653 1.00 90.19 235 PHE A O 1
ATOM 1800 N N . LEU A 1 236 ? -5.080 -3.962 -3.873 1.00 88.25 236 LEU A N 1
ATOM 1801 C CA . LEU A 1 236 ? -5.771 -3.921 -5.167 1.00 88.25 236 LEU A CA 1
ATOM 1802 C C . LEU A 1 236 ? -6.830 -5.014 -5.309 1.00 88.25 236 LEU A C 1
ATOM 1804 O O . LEU A 1 236 ? -7.896 -4.783 -5.880 1.00 88.25 236 LEU A O 1
ATOM 1808 N N . THR A 1 237 ? -6.552 -6.206 -4.780 1.00 85.88 237 THR A N 1
ATOM 1809 C CA . THR A 1 237 ? -7.506 -7.321 -4.795 1.00 85.88 237 THR A CA 1
ATOM 1810 C C . THR A 1 237 ? -8.702 -7.052 -3.885 1.00 85.88 237 THR A C 1
ATOM 1812 O O . THR A 1 237 ? -9.811 -7.490 -4.187 1.00 85.88 237 THR A O 1
ATOM 1815 N N . GLY A 1 238 ? -8.506 -6.338 -2.775 1.00 82.94 238 GLY A N 1
ATOM 1816 C CA . GLY A 1 238 ? -9.610 -5.890 -1.931 1.00 82.94 238 GLY A CA 1
ATOM 1817 C C . GLY A 1 238 ? -10.470 -4.840 -2.629 1.00 82.94 238 GLY A C 1
ATOM 1818 O O . GLY A 1 238 ? -11.686 -5.001 -2.711 1.00 82.94 238 GLY A O 1
ATOM 1819 N N . CYS A 1 239 ? -9.844 -3.816 -3.212 1.00 84.06 239 CYS A N 1
ATOM 1820 C CA . CYS A 1 239 ? -10.553 -2.741 -3.907 1.00 84.06 239 CYS A CA 1
ATOM 1821 C C . CYS A 1 239 ? -11.268 -3.203 -5.184 1.00 84.06 239 CYS A C 1
ATOM 1823 O O . CYS A 1 239 ? -12.317 -2.663 -5.519 1.00 84.06 239 CYS A O 1
ATOM 1825 N N . SER A 1 240 ? -10.751 -4.216 -5.890 1.00 80.94 240 SER A N 1
ATOM 1826 C CA . SER A 1 240 ? -11.401 -4.747 -7.099 1.00 80.94 240 SER A CA 1
ATOM 1827 C C . SER A 1 240 ? -12.728 -5.459 -6.821 1.00 80.94 240 SER A C 1
ATOM 1829 O O . SER A 1 240 ? -13.563 -5.547 -7.719 1.00 80.94 240 SER A O 1
ATOM 1831 N N . LYS A 1 241 ? -12.931 -5.944 -5.589 1.00 74.69 241 LYS A N 1
ATOM 1832 C CA . LYS A 1 241 ? -14.174 -6.585 -5.133 1.00 74.69 241 LYS A CA 1
ATOM 1833 C C . LYS A 1 241 ? -15.210 -5.594 -4.597 1.00 74.69 241 LYS A C 1
ATOM 1835 O O . LYS A 1 241 ? -16.343 -6.003 -4.360 1.00 74.69 241 LYS A O 1
ATOM 1840 N N . GLY A 1 242 ? -14.812 -4.347 -4.350 1.00 70.94 242 GLY A N 1
ATOM 1841 C CA . GLY A 1 242 ? -15.684 -3.303 -3.822 1.00 70.94 242 GLY A CA 1
ATOM 1842 C C . GLY A 1 242 ? -16.446 -2.537 -4.907 1.00 70.94 242 GLY A C 1
ATOM 1843 O O . GLY A 1 242 ? -16.310 -2.795 -6.104 1.00 70.94 242 GLY A O 1
ATOM 1844 N N . ASP A 1 243 ? -17.229 -1.558 -4.464 1.00 74.62 243 ASP A N 1
ATOM 1845 C CA . ASP A 1 243 ? -17.918 -0.582 -5.309 1.00 74.62 243 ASP A CA 1
ATOM 1846 C C . ASP A 1 243 ? -16.961 0.300 -6.135 1.00 74.62 243 ASP A C 1
ATOM 1848 O O . ASP A 1 243 ? -15.755 0.382 -5.885 1.00 74.62 243 ASP A O 1
ATOM 1852 N N . ALA A 1 244 ? -17.519 1.022 -7.115 1.00 77.50 244 ALA A N 1
ATOM 1853 C CA . ALA A 1 244 ? -16.770 1.889 -8.029 1.00 77.50 244 ALA A CA 1
ATOM 1854 C C . ALA A 1 244 ? -15.878 2.925 -7.312 1.00 77.50 244 ALA A C 1
ATOM 1856 O O . ALA A 1 244 ? -14.770 3.191 -7.774 1.00 77.50 244 ALA A O 1
ATOM 1857 N N . ALA A 1 245 ? -16.300 3.442 -6.153 1.00 76.25 245 ALA A N 1
ATOM 1858 C CA . ALA A 1 245 ? -15.503 4.376 -5.354 1.00 76.25 245 ALA A CA 1
ATOM 1859 C C . ALA A 1 245 ? -14.147 3.780 -4.923 1.00 76.25 245 ALA A C 1
ATOM 1861 O O . ALA A 1 245 ? -13.116 4.452 -4.986 1.00 76.25 245 ALA A O 1
ATOM 1862 N N . TYR A 1 246 ? -14.115 2.493 -4.562 1.00 79.50 246 TYR A N 1
ATOM 1863 C CA . TYR A 1 246 ? -12.883 1.807 -4.167 1.00 79.50 246 TYR A CA 1
ATOM 1864 C C . TYR A 1 246 ? -11.958 1.539 -5.349 1.00 79.50 246 TYR A C 1
ATOM 1866 O O . TYR A 1 246 ? -10.738 1.536 -5.190 1.00 79.50 246 TYR A O 1
ATOM 1874 N N . ARG A 1 247 ? -12.522 1.368 -6.549 1.00 82.12 247 ARG A N 1
ATOM 1875 C CA . ARG A 1 247 ? -11.743 1.284 -7.786 1.00 82.12 247 ARG A CA 1
ATOM 1876 C C . ARG A 1 247 ? -11.007 2.595 -8.060 1.00 82.12 247 ARG A C 1
ATOM 1878 O O . ARG A 1 247 ? -9.803 2.552 -8.300 1.00 82.12 247 ARG A O 1
ATOM 1885 N N . SER A 1 248 ? -11.686 3.739 -7.968 1.00 82.50 248 SER A N 1
ATOM 1886 C CA . SER A 1 248 ? -11.063 5.061 -8.154 1.00 82.50 248 SER A CA 1
ATOM 1887 C C . SER A 1 248 ? -10.003 5.358 -7.088 1.00 82.50 248 SER A C 1
ATOM 1889 O O . SER A 1 248 ? -8.949 5.928 -7.382 1.00 82.50 248 SER A O 1
ATOM 1891 N N . LEU A 1 249 ? -10.238 4.908 -5.854 1.00 82.81 249 LEU A N 1
ATOM 1892 C CA . LEU A 1 249 ? -9.263 5.015 -4.773 1.00 82.81 249 LEU A CA 1
ATOM 1893 C C . LEU A 1 249 ? -8.004 4.185 -5.061 1.00 82.81 249 LEU A C 1
ATOM 1895 O O . LEU A 1 249 ? -6.896 4.716 -5.045 1.00 82.81 249 LEU A O 1
ATOM 1899 N N . ALA A 1 250 ? -8.165 2.912 -5.426 1.00 85.19 250 ALA A N 1
ATOM 1900 C CA . ALA A 1 250 ? -7.043 2.054 -5.793 1.00 85.19 250 ALA A CA 1
ATOM 1901 C C . ALA A 1 250 ? -6.286 2.543 -7.035 1.00 85.19 250 ALA A C 1
ATOM 1903 O O . ALA A 1 250 ? -5.062 2.424 -7.106 1.00 85.19 250 ALA A O 1
ATOM 1904 N N . ALA A 1 251 ? -6.996 3.134 -7.994 1.00 88.06 251 ALA A N 1
ATOM 1905 C CA . ALA A 1 251 ? -6.400 3.791 -9.146 1.00 88.06 251 ALA A CA 1
ATOM 1906 C C . ALA A 1 251 ? -5.491 4.954 -8.714 1.00 88.06 251 ALA A C 1
ATOM 1908 O O . ALA A 1 251 ? -4.328 5.024 -9.112 1.00 88.06 251 ALA A O 1
ATOM 1909 N N . THR A 1 252 ? -5.988 5.819 -7.829 1.00 87.12 252 THR A N 1
ATOM 1910 C CA . THR A 1 252 ? -5.214 6.930 -7.256 1.00 87.12 252 THR A CA 1
ATOM 1911 C C . THR A 1 252 ? -3.957 6.422 -6.548 1.00 87.12 252 THR A C 1
ATOM 1913 O O . THR A 1 252 ? -2.857 6.872 -6.852 1.00 87.12 252 THR A O 1
ATOM 1916 N N . THR A 1 253 ? -4.089 5.397 -5.704 1.00 85.06 253 THR A N 1
ATOM 1917 C CA . THR A 1 253 ? -2.960 4.747 -5.024 1.00 85.06 253 THR A CA 1
ATOM 1918 C C . THR A 1 253 ? -1.914 4.201 -6.003 1.00 85.06 253 THR A C 1
ATOM 1920 O O . THR A 1 253 ? -0.720 4.412 -5.810 1.00 85.06 253 THR A O 1
ATOM 1923 N N . LEU A 1 254 ? -2.330 3.527 -7.081 1.00 88.75 254 LEU A N 1
ATOM 1924 C CA . LEU A 1 254 ? -1.409 3.022 -8.109 1.00 88.75 254 LEU A CA 1
ATOM 1925 C C . LEU A 1 254 ? -0.651 4.139 -8.819 1.00 88.75 254 LEU A C 1
ATOM 1927 O O . LEU A 1 254 ? 0.550 4.018 -9.070 1.00 88.75 254 LEU A O 1
ATOM 1931 N N . ARG A 1 255 ? -1.357 5.220 -9.155 1.00 91.25 255 ARG A N 1
ATOM 1932 C CA . ARG A 1 255 ? -0.763 6.402 -9.775 1.00 91.25 255 ARG A CA 1
ATOM 1933 C C . ARG A 1 255 ? 0.289 7.016 -8.855 1.00 91.25 255 ARG A C 1
ATOM 1935 O O . ARG A 1 255 ? 1.392 7.311 -9.308 1.00 91.25 255 ARG A O 1
ATOM 1942 N N . ASP A 1 256 ? -0.036 7.172 -7.579 1.00 88.00 256 ASP A N 1
ATOM 1943 C CA . ASP A 1 256 ? 0.853 7.794 -6.603 1.00 88.00 256 ASP A CA 1
ATOM 1944 C C . ASP A 1 256 ? 2.067 6.895 -6.308 1.00 88.00 256 ASP A C 1
ATOM 1946 O O . ASP A 1 256 ? 3.187 7.392 -6.201 1.00 88.00 256 ASP A O 1
ATOM 1950 N N . ALA A 1 257 ? 1.896 5.568 -6.302 1.00 86.56 257 ALA A N 1
ATOM 1951 C CA . ALA A 1 257 ? 3.010 4.622 -6.233 1.00 86.56 257 ALA A CA 1
ATOM 1952 C C . ALA A 1 257 ? 3.961 4.752 -7.440 1.00 86.56 257 ALA A C 1
ATOM 1954 O O . ALA A 1 257 ? 5.179 4.722 -7.266 1.00 86.56 257 ALA A O 1
ATOM 1955 N N . ALA A 1 258 ? 3.431 4.940 -8.656 1.00 90.44 258 ALA A N 1
ATOM 1956 C CA . ALA A 1 258 ? 4.253 5.157 -9.849 1.00 90.44 258 ALA A CA 1
ATOM 1957 C C . ALA A 1 258 ? 5.068 6.459 -9.757 1.00 90.44 258 ALA A C 1
ATOM 1959 O O . ALA A 1 258 ? 6.261 6.450 -10.058 1.00 90.44 258 ALA A O 1
ATOM 1960 N N . LEU A 1 259 ? 4.445 7.546 -9.288 1.00 90.50 259 LEU A N 1
ATOM 1961 C CA . LEU A 1 259 ? 5.112 8.835 -9.068 1.00 90.50 259 LEU A CA 1
ATOM 1962 C C . LEU A 1 259 ? 6.199 8.745 -7.992 1.00 90.50 259 LEU A C 1
ATOM 1964 O O . LEU A 1 259 ? 7.290 9.273 -8.181 1.00 90.50 259 LEU A O 1
ATOM 1968 N N . GLN A 1 260 ? 5.940 8.041 -6.887 1.00 85.06 260 GLN A N 1
ATOM 1969 C CA . GLN A 1 260 ? 6.947 7.846 -5.842 1.00 85.06 260 GLN A CA 1
ATOM 1970 C C . GLN A 1 260 ? 8.164 7.072 -6.357 1.00 85.06 260 GLN A C 1
ATOM 1972 O O . GLN A 1 260 ? 9.291 7.415 -6.014 1.00 85.06 260 GLN A O 1
ATOM 1977 N N . MET A 1 261 ? 7.971 6.046 -7.192 1.00 86.25 261 MET A N 1
ATOM 1978 C CA . MET A 1 261 ? 9.100 5.324 -7.793 1.00 86.25 261 MET A CA 1
ATOM 1979 C C . MET A 1 261 ? 9.920 6.209 -8.732 1.00 86.25 261 MET A C 1
ATOM 1981 O O . MET A 1 261 ? 11.147 6.131 -8.738 1.00 86.25 261 MET A O 1
ATOM 1985 N N . GLU A 1 262 ? 9.251 7.071 -9.493 1.00 89.00 262 GLU A N 1
ATOM 1986 C CA . GLU A 1 262 ? 9.908 8.065 -10.338 1.00 89.00 262 GLU A CA 1
ATOM 1987 C C . GLU A 1 262 ? 10.736 9.054 -9.498 1.00 89.00 262 GLU A C 1
ATOM 1989 O O . GLU A 1 262 ? 11.906 9.292 -9.783 1.00 89.00 262 GLU A O 1
ATOM 1994 N N . GLU A 1 263 ? 10.173 9.557 -8.398 1.00 88.69 263 GLU A N 1
ATOM 1995 C CA . GLU A 1 263 ? 10.873 10.446 -7.469 1.00 88.69 263 GLU A CA 1
ATOM 1996 C C . GLU A 1 263 ? 12.091 9.768 -6.818 1.00 88.69 263 GLU A C 1
ATOM 1998 O O . GLU A 1 263 ? 13.149 10.381 -6.668 1.00 88.69 263 GLU A O 1
ATOM 2003 N N . GLN A 1 264 ? 11.981 8.491 -6.441 1.00 84.25 264 GLN A N 1
ATOM 2004 C CA . GLN A 1 264 ? 13.116 7.732 -5.904 1.00 84.25 264 GLN A CA 1
ATOM 2005 C C . GLN A 1 264 ? 14.221 7.555 -6.950 1.00 84.25 264 GLN A C 1
ATOM 2007 O O . GLN A 1 264 ? 15.402 7.683 -6.622 1.00 84.25 264 GLN A O 1
ATOM 2012 N N . HIS A 1 265 ? 13.851 7.311 -8.208 1.00 87.31 265 HIS A N 1
ATOM 2013 C CA . HIS A 1 265 ? 14.800 7.260 -9.315 1.00 87.31 265 HIS A CA 1
ATOM 2014 C C . HIS A 1 265 ? 15.530 8.600 -9.491 1.00 87.31 265 HIS A C 1
ATOM 2016 O O . HIS A 1 265 ? 16.758 8.617 -9.561 1.00 87.31 265 HIS A O 1
ATOM 2022 N N . ASP A 1 266 ? 14.807 9.724 -9.476 1.00 87.69 266 ASP A N 1
ATOM 2023 C CA . ASP A 1 266 ? 15.399 11.067 -9.589 1.00 87.69 266 ASP A CA 1
ATOM 2024 C C . ASP A 1 266 ? 16.374 11.387 -8.446 1.00 87.69 266 ASP A C 1
ATOM 2026 O O . ASP A 1 266 ? 17.352 12.112 -8.629 1.00 87.69 266 ASP A O 1
ATOM 2030 N N . ARG A 1 267 ? 16.132 10.827 -7.255 1.00 87.12 267 ARG A N 1
ATOM 2031 C CA . ARG A 1 267 ? 17.023 10.943 -6.088 1.00 87.12 267 ARG A CA 1
ATOM 2032 C C . ARG A 1 267 ? 18.265 10.045 -6.177 1.00 87.12 267 ARG A C 1
ATOM 2034 O O . ARG A 1 267 ? 19.075 10.049 -5.252 1.00 87.12 267 ARG A O 1
ATOM 2041 N N . GLY A 1 268 ? 18.433 9.300 -7.269 1.00 82.25 268 GLY A N 1
ATOM 2042 C CA . GLY A 1 268 ? 19.588 8.439 -7.520 1.00 82.25 268 GLY A CA 1
ATOM 2043 C C . GLY A 1 268 ? 19.455 7.019 -6.968 1.00 82.25 268 GLY A C 1
ATOM 2044 O O . GLY A 1 268 ? 20.457 6.311 -6.903 1.00 82.25 268 GLY A O 1
ATOM 2045 N N . ASN A 1 269 ? 18.255 6.577 -6.573 1.00 81.19 269 ASN A N 1
ATOM 2046 C CA . ASN A 1 269 ? 18.039 5.184 -6.185 1.00 81.19 269 ASN A CA 1
ATOM 2047 C C . ASN A 1 269 ? 18.039 4.287 -7.436 1.00 81.19 269 ASN A C 1
ATOM 2049 O O . ASN A 1 269 ? 17.033 4.182 -8.145 1.00 81.19 269 ASN A O 1
ATOM 2053 N N . SER A 1 270 ? 19.168 3.620 -7.690 1.00 73.00 270 SER A N 1
ATOM 2054 C CA . SER A 1 270 ? 19.379 2.709 -8.825 1.00 73.00 270 SER A CA 1
ATOM 2055 C C . SER A 1 270 ? 18.349 1.571 -8.882 1.00 73.00 270 SER A C 1
ATOM 2057 O O . SER A 1 270 ? 17.978 1.132 -9.975 1.00 73.00 270 SER A O 1
ATOM 2059 N N . HIS A 1 271 ? 17.818 1.151 -7.729 1.00 74.88 271 HIS A N 1
ATOM 2060 C CA . HIS A 1 271 ? 16.842 0.067 -7.611 1.00 74.88 271 HIS A CA 1
ATOM 2061 C C . HIS A 1 271 ? 15.381 0.520 -7.715 1.00 74.88 271 HIS A C 1
ATOM 2063 O O . HIS A 1 271 ? 14.480 -0.319 -7.693 1.00 74.88 271 HIS A O 1
ATOM 2069 N N . ALA A 1 272 ? 15.099 1.816 -7.877 1.00 77.81 272 ALA A N 1
ATOM 2070 C CA . ALA A 1 272 ? 13.727 2.293 -8.078 1.00 77.81 272 ALA A CA 1
ATOM 2071 C C . ALA A 1 272 ? 13.067 1.627 -9.303 1.00 77.81 272 ALA A C 1
ATOM 2073 O O . ALA A 1 272 ? 11.881 1.286 -9.293 1.00 77.81 272 ALA A O 1
ATOM 2074 N N . PHE A 1 273 ? 13.861 1.343 -10.344 1.00 78.88 273 PHE A N 1
ATOM 2075 C CA . PHE A 1 273 ? 13.387 0.576 -11.494 1.00 78.88 273 PHE A CA 1
ATOM 2076 C C . PHE A 1 273 ? 13.240 -0.926 -11.209 1.00 78.88 273 PHE A C 1
ATOM 2078 O O . PHE A 1 273 ? 12.570 -1.602 -11.970 1.00 78.88 273 PHE A O 1
ATOM 2085 N N . SER A 1 274 ? 13.807 -1.494 -10.147 1.00 79.31 274 SER A N 1
ATOM 2086 C CA . SER A 1 274 ? 13.631 -2.922 -9.838 1.00 79.31 274 SER A CA 1
ATOM 2087 C C . SER A 1 274 ? 12.206 -3.222 -9.344 1.00 79.31 274 SER A C 1
ATOM 2089 O O . SER A 1 274 ? 11.642 -4.268 -9.676 1.00 79.31 274 SER A O 1
ATOM 2091 N N . PHE A 1 275 ? 11.567 -2.275 -8.643 1.00 79.81 275 PHE A N 1
ATOM 2092 C CA . PHE A 1 275 ? 10.160 -2.393 -8.236 1.00 79.81 275 PHE A CA 1
ATOM 2093 C C . PHE A 1 275 ? 9.168 -1.997 -9.336 1.00 79.81 275 PHE A C 1
ATOM 2095 O O . PHE A 1 275 ? 8.108 -2.609 -9.469 1.00 79.81 275 PHE A O 1
ATOM 2102 N N . PHE A 1 276 ? 9.498 -0.996 -10.155 1.00 86.69 276 PHE A N 1
ATOM 2103 C CA . PHE A 1 276 ? 8.564 -0.422 -11.130 1.00 86.69 276 PHE A CA 1
ATOM 2104 C C . PHE A 1 276 ? 7.918 -1.454 -12.093 1.00 86.69 276 PHE A C 1
ATOM 2106 O O . PHE A 1 276 ? 6.700 -1.435 -12.253 1.00 86.69 276 PHE A O 1
ATOM 2113 N N . PRO A 1 277 ? 8.641 -2.433 -12.674 1.00 84.69 277 PRO A N 1
ATOM 2114 C CA . PRO A 1 277 ? 8.063 -3.524 -13.456 1.00 84.69 277 PRO A CA 1
ATOM 2115 C C . PRO A 1 277 ? 7.026 -4.356 -12.707 1.00 84.69 277 PRO A C 1
ATOM 2117 O O . PRO A 1 277 ? 6.059 -4.805 -13.318 1.00 84.69 277 PRO A O 1
ATOM 2120 N N . ARG A 1 278 ? 7.211 -4.570 -11.399 1.00 84.44 278 ARG A N 1
ATOM 2121 C CA . ARG A 1 278 ? 6.258 -5.317 -10.568 1.00 84.44 278 ARG A CA 1
ATOM 2122 C C . ARG A 1 278 ? 4.962 -4.525 -10.425 1.00 84.44 278 ARG A C 1
ATOM 2124 O O . ARG A 1 278 ? 3.891 -5.098 -10.598 1.00 84.44 278 ARG A O 1
ATOM 2131 N N . LEU A 1 279 ? 5.055 -3.206 -10.232 1.00 85.75 279 LEU A N 1
ATOM 2132 C CA . LEU A 1 279 ? 3.909 -2.291 -10.273 1.00 85.75 279 LEU A CA 1
ATOM 2133 C C . LEU A 1 279 ? 3.194 -2.334 -11.637 1.00 85.75 279 LEU A C 1
ATOM 2135 O O . LEU A 1 279 ? 1.974 -2.486 -11.684 1.00 85.75 279 LEU A O 1
ATOM 2139 N N . LEU A 1 280 ? 3.932 -2.281 -12.752 1.00 86.38 280 LEU A N 1
ATOM 2140 C CA . LEU A 1 280 ? 3.348 -2.367 -14.099 1.00 86.38 280 LEU A CA 1
ATOM 2141 C C . LEU A 1 280 ? 2.656 -3.709 -14.362 1.00 86.38 280 LEU A C 1
ATOM 2143 O O . LEU A 1 280 ? 1.558 -3.742 -14.915 1.00 86.38 280 LEU A O 1
ATOM 2147 N N . ALA A 1 281 ? 3.241 -4.814 -13.900 1.00 86.12 281 ALA A N 1
ATOM 2148 C CA . ALA A 1 281 ? 2.618 -6.129 -13.999 1.00 86.12 281 ALA A CA 1
ATOM 2149 C C . ALA A 1 281 ? 1.270 -6.190 -13.255 1.00 86.12 281 ALA A C 1
ATOM 2151 O O . ALA A 1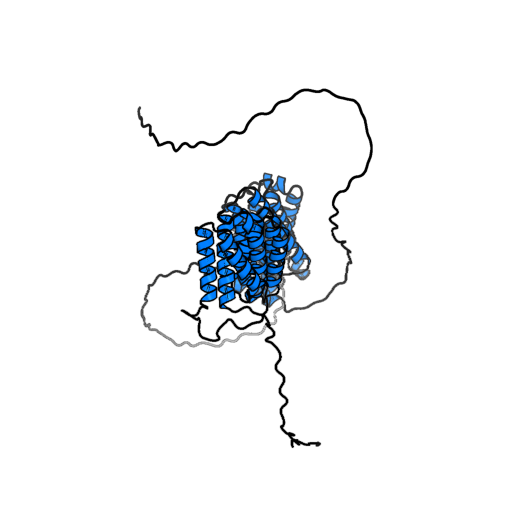 281 ? 0.404 -6.990 -13.612 1.00 86.12 281 ALA A O 1
ATOM 2152 N N . ARG A 1 282 ? 1.046 -5.344 -12.236 1.00 84.94 282 ARG A N 1
ATOM 2153 C CA . ARG A 1 282 ? -0.269 -5.216 -11.584 1.00 84.94 282 ARG A CA 1
ATOM 2154 C C . ARG A 1 282 ? -1.290 -4.511 -12.467 1.00 84.94 282 ARG A C 1
ATOM 2156 O O . ARG A 1 282 ? -2.429 -4.963 -12.500 1.00 84.94 282 ARG A O 1
ATOM 2163 N N . VAL A 1 283 ? -0.895 -3.484 -13.218 1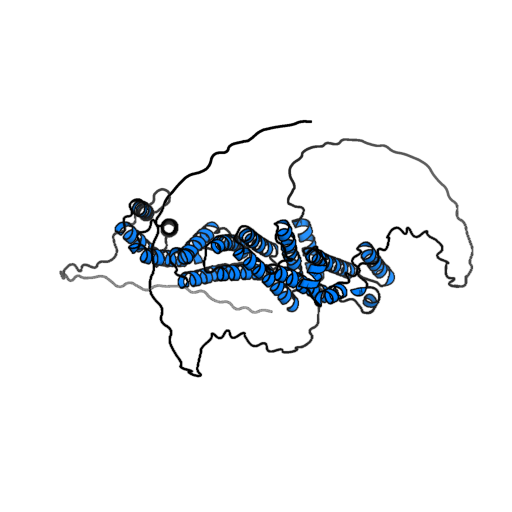.00 84.38 283 VAL A N 1
ATOM 2164 C CA . VAL A 1 283 ? -1.767 -2.828 -14.211 1.00 84.38 283 VAL A CA 1
ATOM 2165 C C . VAL A 1 283 ? -2.239 -3.842 -15.257 1.00 84.38 283 VAL A C 1
ATOM 2167 O O . VAL A 1 283 ? -3.432 -3.926 -15.543 1.00 84.38 283 VAL A O 1
ATOM 2170 N N . GLU A 1 284 ? -1.328 -4.676 -15.761 1.00 84.12 284 GLU A N 1
ATOM 2171 C CA . GLU A 1 284 ? -1.661 -5.755 -16.701 1.00 84.12 284 GLU A CA 1
ATOM 2172 C C . GLU A 1 284 ? -2.641 -6.770 -16.093 1.00 84.12 284 GLU A C 1
ATOM 2174 O O . GLU A 1 284 ? -3.683 -7.048 -16.681 1.00 84.12 284 GLU A O 1
ATOM 2179 N N . LYS A 1 285 ? -2.375 -7.259 -14.874 1.00 85.25 285 LYS A N 1
ATOM 2180 C CA . LYS A 1 285 ? -3.284 -8.189 -14.180 1.00 85.25 285 LYS A CA 1
ATOM 2181 C C . LYS A 1 285 ? -4.668 -7.589 -13.921 1.00 85.25 285 LYS A C 1
ATOM 2183 O O . LYS A 1 285 ? -5.666 -8.294 -14.017 1.00 85.25 285 LYS A O 1
ATOM 2188 N N . LEU A 1 286 ? -4.751 -6.307 -13.563 1.00 85.56 286 LEU A N 1
ATOM 2189 C CA . LEU A 1 286 ? -6.033 -5.642 -13.319 1.00 85.56 286 LEU A CA 1
ATOM 2190 C C . LEU A 1 286 ? -6.868 -5.541 -14.598 1.00 85.56 286 LEU A C 1
ATOM 2192 O O . LEU A 1 286 ? -8.086 -5.714 -14.536 1.00 85.56 286 LEU A O 1
ATOM 2196 N N . LYS A 1 287 ? -6.229 -5.341 -15.757 1.00 86.19 287 LYS A N 1
ATOM 2197 C CA . LYS A 1 287 ? -6.913 -5.413 -17.054 1.00 86.19 287 LYS A CA 1
ATOM 2198 C C . LYS A 1 287 ? -7.554 -6.784 -17.266 1.00 86.19 287 LYS A C 1
ATOM 2200 O O . LYS A 1 287 ? -8.718 -6.847 -17.654 1.00 86.19 287 LYS A O 1
ATOM 2205 N N . ASP A 1 288 ? -6.842 -7.866 -16.954 1.00 84.44 288 ASP A N 1
ATOM 2206 C CA . ASP A 1 288 ? -7.385 -9.230 -17.053 1.00 84.44 288 ASP A CA 1
ATOM 2207 C C . ASP A 1 288 ? -8.561 -9.472 -16.085 1.00 84.44 288 ASP A C 1
ATOM 2209 O O . ASP A 1 288 ? -9.425 -10.309 -16.344 1.00 84.44 288 ASP A O 1
ATOM 2213 N N . LEU A 1 289 ? -8.636 -8.701 -14.995 1.00 83.00 289 LEU A N 1
ATOM 2214 C CA . LEU A 1 289 ? -9.764 -8.674 -14.055 1.00 83.00 289 LEU A CA 1
ATOM 2215 C C . LEU A 1 289 ? -10.906 -7.734 -14.492 1.00 83.00 289 LEU A C 1
ATOM 2217 O O . LEU A 1 289 ? -11.837 -7.499 -13.722 1.00 83.00 289 LEU A O 1
ATOM 2221 N N . GLY A 1 290 ? -10.855 -7.199 -15.714 1.00 85.75 290 GLY A N 1
ATOM 2222 C CA . GLY A 1 290 ? -11.906 -6.366 -16.301 1.00 85.75 290 GLY A CA 1
ATOM 2223 C C . GLY A 1 290 ? -11.764 -4.866 -16.040 1.00 85.75 290 GLY A C 1
ATOM 2224 O O . GLY A 1 290 ? -12.717 -4.124 -16.274 1.00 85.75 290 GLY A O 1
ATOM 2225 N N . TRP A 1 291 ? -10.611 -4.394 -15.554 1.00 89.38 291 TRP A N 1
ATOM 2226 C CA . TRP A 1 291 ? -10.361 -2.956 -15.428 1.00 89.38 291 TRP A CA 1
ATOM 2227 C C . TRP A 1 291 ? -10.046 -2.344 -16.793 1.00 89.38 291 TRP A C 1
ATOM 2229 O O . TRP A 1 291 ? -9.095 -2.743 -17.464 1.00 89.38 291 TRP A O 1
ATOM 2239 N N . ASP A 1 292 ? -10.822 -1.335 -17.184 1.00 90.75 292 ASP A N 1
ATOM 2240 C CA . ASP A 1 292 ? -10.628 -0.626 -18.445 1.00 90.75 292 ASP A CA 1
ATOM 2241 C C . ASP A 1 292 ? -9.858 0.687 -18.243 1.00 90.75 292 ASP A C 1
ATOM 2243 O O . ASP A 1 292 ? -10.419 1.726 -17.891 1.00 90.75 292 ASP A O 1
ATOM 2247 N N . PHE A 1 293 ? -8.554 0.645 -18.515 1.00 92.38 293 PHE A N 1
ATOM 2248 C CA . PHE A 1 293 ? -7.654 1.799 -18.427 1.00 92.38 293 PHE A CA 1
ATOM 2249 C C . PHE A 1 293 ? -7.871 2.860 -19.523 1.00 92.38 293 PHE A C 1
ATOM 2251 O O . PHE A 1 293 ? -7.173 3.873 -19.526 1.00 92.38 293 PHE A O 1
ATOM 2258 N N . SER A 1 294 ? -8.822 2.664 -20.445 1.00 91.81 294 SER A N 1
ATOM 2259 C CA . SER A 1 294 ? -9.223 3.688 -21.420 1.00 91.81 294 SER A CA 1
ATOM 2260 C C . SER A 1 294 ? -10.265 4.684 -20.877 1.00 91.81 294 SER A C 1
ATOM 2262 O O . SER A 1 294 ? -10.507 5.733 -21.492 1.00 91.81 294 SER A O 1
ATOM 2264 N N . THR A 1 295 ? -10.862 4.359 -19.724 1.00 90.75 295 THR A N 1
ATOM 2265 C CA . THR A 1 295 ? -11.898 5.151 -19.045 1.00 90.75 295 THR A CA 1
ATOM 2266 C C . THR A 1 295 ? -11.318 6.341 -18.281 1.00 90.75 295 THR A C 1
ATOM 2268 O O . THR A 1 295 ? -10.143 6.354 -17.912 1.00 90.75 295 THR A O 1
ATOM 2271 N N . GLU A 1 296 ? -12.143 7.357 -18.028 1.00 87.81 296 GLU A N 1
ATOM 2272 C CA . GLU A 1 296 ? -11.735 8.582 -17.328 1.00 87.81 296 GLU A CA 1
ATOM 2273 C C . GLU A 1 296 ? -11.143 8.305 -15.936 1.00 87.81 296 GLU A C 1
ATOM 2275 O O . GLU A 1 296 ? -10.086 8.841 -15.617 1.00 87.81 296 GLU A O 1
ATOM 2280 N N . ASP A 1 297 ? -11.735 7.387 -15.169 1.00 86.12 297 ASP A N 1
ATOM 2281 C CA . ASP A 1 297 ? -11.305 7.080 -13.797 1.00 86.12 297 ASP A CA 1
ATOM 2282 C C . ASP A 1 297 ? -9.941 6.371 -13.719 1.00 86.12 297 ASP A C 1
ATOM 2284 O O . ASP A 1 297 ? -9.184 6.547 -12.763 1.00 86.12 297 ASP A O 1
ATOM 2288 N N . LEU A 1 298 ? -9.610 5.546 -14.719 1.00 90.31 298 LEU A N 1
ATOM 2289 C CA . LEU A 1 298 ? -8.424 4.679 -14.702 1.00 90.31 298 LEU A CA 1
ATOM 2290 C C . LEU A 1 298 ? -7.304 5.153 -15.632 1.00 90.31 298 LEU A C 1
ATOM 2292 O O . LEU A 1 298 ? -6.132 4.831 -15.408 1.00 90.31 298 LEU A O 1
ATOM 2296 N N . SER A 1 299 ? -7.630 5.937 -16.658 1.00 93.19 299 SER A N 1
ATOM 2297 C CA . SER A 1 299 ? -6.647 6.450 -17.613 1.00 93.19 299 SER A CA 1
ATOM 2298 C C . SER A 1 299 ? -5.513 7.286 -17.002 1.00 93.19 299 SER A C 1
ATOM 2300 O O . SER A 1 299 ? -4.397 7.191 -17.532 1.00 93.19 299 SER A O 1
ATOM 2302 N N . PRO A 1 300 ? -5.686 8.034 -15.885 1.00 94.06 300 PRO A N 1
ATOM 2303 C CA . PRO A 1 300 ? -4.576 8.727 -15.237 1.00 94.06 300 PRO A CA 1
ATOM 2304 C C . PRO A 1 300 ? -3.509 7.765 -14.718 1.00 94.06 300 PRO A C 1
ATOM 2306 O O . PRO A 1 300 ? -2.324 8.065 -14.818 1.00 94.06 300 PRO A O 1
ATOM 2309 N N . VAL A 1 301 ? -3.904 6.589 -14.220 1.00 93.31 301 VAL A N 1
ATOM 2310 C CA . VAL A 1 301 ? -2.973 5.565 -13.719 1.00 93.31 301 VAL A CA 1
ATOM 2311 C C . VAL A 1 301 ? -2.078 5.075 -14.838 1.00 93.31 301 VAL A C 1
ATOM 2313 O O . VAL A 1 301 ? -0.856 5.121 -14.729 1.00 93.31 301 VAL A O 1
ATOM 2316 N N . TRP A 1 302 ? -2.699 4.647 -15.937 1.00 94.88 302 TRP A N 1
ATOM 2317 C CA . TRP A 1 302 ? -1.988 4.142 -17.102 1.00 94.88 302 TRP A CA 1
ATOM 2318 C C . TRP A 1 302 ? -1.092 5.222 -17.717 1.00 94.88 302 TRP A C 1
ATOM 2320 O O . TRP A 1 302 ? 0.085 4.979 -17.977 1.00 94.88 302 TRP A O 1
ATOM 2330 N N . THR A 1 303 ? -1.617 6.438 -17.880 1.00 95.00 303 THR A N 1
ATOM 2331 C CA . THR A 1 303 ? -0.873 7.569 -18.449 1.00 95.00 303 THR A CA 1
ATOM 2332 C C . THR A 1 303 ? 0.357 7.908 -17.613 1.00 95.00 303 THR A C 1
ATOM 2334 O O . THR A 1 303 ? 1.445 8.072 -18.166 1.00 95.00 303 THR A O 1
ATOM 2337 N N . THR A 1 304 ? 0.204 7.998 -16.290 1.00 95.06 304 THR A N 1
ATOM 2338 C CA . THR A 1 304 ? 1.310 8.266 -15.368 1.00 95.06 304 THR A CA 1
ATOM 2339 C C . THR A 1 304 ? 2.318 7.126 -15.378 1.00 95.06 304 THR A C 1
ATOM 2341 O O . THR A 1 304 ? 3.500 7.376 -15.579 1.00 95.06 304 THR A O 1
ATOM 2344 N N . ALA A 1 305 ? 1.873 5.873 -15.266 1.00 93.56 305 ALA A N 1
ATOM 2345 C CA . ALA A 1 305 ? 2.759 4.713 -15.278 1.00 93.56 305 ALA A CA 1
ATOM 2346 C C . ALA A 1 305 ? 3.610 4.637 -16.560 1.00 93.56 305 ALA A C 1
ATOM 2348 O O . ALA A 1 305 ? 4.818 4.407 -16.500 1.00 93.56 305 ALA A O 1
ATOM 2349 N N . VAL A 1 306 ? 3.010 4.899 -17.725 1.00 94.00 306 VAL A N 1
ATOM 2350 C CA . VAL A 1 306 ? 3.734 4.938 -19.003 1.00 94.00 306 VAL A CA 1
ATOM 2351 C C . VAL A 1 306 ? 4.724 6.106 -19.051 1.00 94.00 306 VAL A C 1
ATOM 2353 O O . VAL A 1 306 ? 5.863 5.905 -19.469 1.00 94.00 306 VAL A O 1
ATOM 2356 N N . LYS A 1 307 ? 4.323 7.309 -18.615 1.00 94.44 307 LYS A N 1
ATOM 2357 C CA . LYS A 1 307 ? 5.189 8.502 -18.583 1.00 94.44 307 LYS A CA 1
ATOM 2358 C C . LYS A 1 307 ? 6.396 8.309 -17.664 1.00 94.44 307 LYS A C 1
ATOM 2360 O O . LYS A 1 307 ? 7.526 8.465 -18.125 1.00 94.44 307 LYS A O 1
ATOM 2365 N N . CYS A 1 308 ? 6.156 7.916 -16.413 1.00 93.94 308 CYS A N 1
ATOM 2366 C CA . CYS A 1 308 ? 7.203 7.675 -15.422 1.00 93.94 308 CYS A CA 1
ATOM 2367 C C . CYS A 1 308 ? 8.150 6.570 -15.894 1.00 93.94 308 CYS A C 1
ATOM 2369 O O . CYS A 1 308 ? 9.365 6.750 -15.937 1.00 93.94 308 CYS A O 1
ATOM 2371 N N . GLY A 1 309 ? 7.589 5.447 -16.350 1.00 92.50 309 GLY A N 1
ATOM 2372 C CA . GLY A 1 309 ? 8.369 4.320 -16.840 1.00 92.50 309 GLY A CA 1
ATOM 2373 C C . GLY A 1 309 ? 9.243 4.670 -18.035 1.00 92.50 309 GLY A C 1
ATOM 2374 O O . GLY A 1 309 ? 10.421 4.323 -18.058 1.00 92.50 309 GLY A O 1
ATOM 2375 N N . ALA A 1 310 ? 8.691 5.382 -19.019 1.00 92.44 310 ALA A N 1
ATOM 2376 C CA . ALA A 1 310 ? 9.449 5.828 -20.178 1.00 92.44 310 ALA A CA 1
ATOM 2377 C C . ALA A 1 310 ? 10.601 6.751 -19.777 1.00 92.44 310 ALA A C 1
ATOM 2379 O O . ALA A 1 310 ? 11.722 6.538 -20.233 1.00 92.44 310 ALA A O 1
ATOM 2380 N N . ARG A 1 311 ? 10.356 7.725 -18.892 1.00 91.69 311 ARG A N 1
ATOM 2381 C CA . ARG A 1 311 ? 11.394 8.640 -18.403 1.00 91.69 311 ARG A CA 1
ATOM 2382 C C . ARG A 1 311 ? 12.529 7.887 -17.710 1.00 91.69 311 ARG A C 1
ATOM 2384 O O . ARG A 1 311 ? 13.670 7.989 -18.145 1.00 91.69 311 ARG A O 1
ATOM 2391 N N . MET A 1 312 ? 12.203 7.035 -16.735 1.00 90.81 312 MET A N 1
ATOM 2392 C CA . MET A 1 312 ? 13.197 6.222 -16.024 1.00 90.81 312 MET A CA 1
ATOM 2393 C C . MET A 1 312 ? 13.989 5.303 -16.969 1.00 90.81 312 MET A C 1
ATOM 2395 O O . MET A 1 312 ? 15.185 5.082 -16.780 1.00 90.81 312 MET A O 1
ATOM 2399 N N . VAL A 1 313 ? 13.354 4.743 -18.008 1.00 90.62 313 VAL A N 1
ATOM 2400 C CA . VAL A 1 313 ? 14.073 3.956 -19.022 1.00 90.62 313 VAL A CA 1
ATOM 2401 C C . VAL A 1 313 ? 15.045 4.834 -19.797 1.00 90.62 313 VAL A C 1
ATOM 2403 O O . VAL A 1 313 ? 16.205 4.458 -19.922 1.00 90.62 313 VAL A O 1
ATOM 2406 N N . VAL A 1 314 ? 14.605 5.980 -20.315 1.00 89.50 314 VAL A N 1
ATOM 2407 C CA . VAL A 1 314 ? 15.475 6.878 -21.089 1.00 89.50 314 VAL A CA 1
ATOM 2408 C C . VAL A 1 314 ? 16.681 7.325 -20.263 1.00 89.50 314 VAL A C 1
ATOM 2410 O O . VAL A 1 314 ? 17.810 7.198 -20.730 1.00 89.50 314 VAL A O 1
ATOM 2413 N N . ASP A 1 315 ? 16.451 7.742 -19.022 1.00 88.62 315 ASP A N 1
ATOM 2414 C CA . ASP A 1 315 ? 17.496 8.269 -18.140 1.00 88.62 315 ASP A CA 1
ATOM 2415 C C . ASP A 1 315 ? 18.467 7.184 -17.645 1.00 88.62 315 ASP A C 1
ATOM 2417 O O . ASP A 1 315 ? 19.600 7.484 -17.277 1.00 88.62 315 AS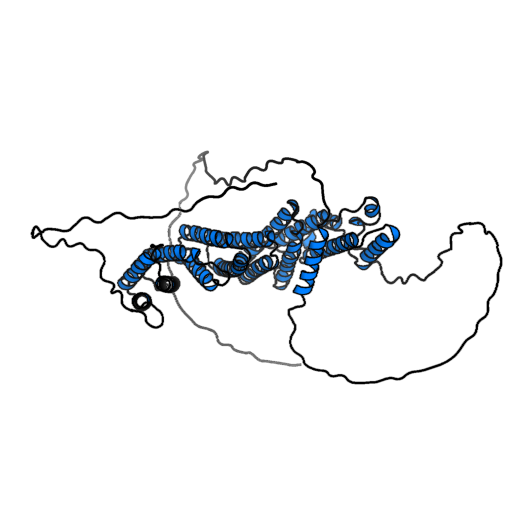P A O 1
ATOM 2421 N N . SER A 1 316 ? 18.058 5.910 -17.672 1.00 88.31 316 SER A N 1
ATOM 2422 C CA . SER A 1 316 ? 18.890 4.776 -17.246 1.00 88.31 316 SER A CA 1
ATOM 2423 C C . SER A 1 316 ? 19.652 4.089 -18.383 1.00 88.31 316 SER A C 1
ATOM 2425 O O . SER A 1 316 ? 20.148 2.970 -18.199 1.00 88.31 316 SER A O 1
ATOM 2427 N N . PHE A 1 317 ? 19.749 4.708 -19.568 1.00 89.94 317 PHE A N 1
ATOM 2428 C CA . PHE A 1 317 ? 20.613 4.178 -20.623 1.00 89.94 317 PHE A CA 1
ATOM 2429 C C . PHE A 1 317 ? 22.073 4.121 -20.129 1.00 89.94 317 PHE A C 1
ATOM 2431 O O . PHE A 1 317 ? 22.564 5.113 -19.592 1.00 89.94 317 PHE A O 1
ATOM 2438 N N . PRO A 1 318 ? 22.787 2.986 -20.284 1.00 87.00 318 PRO A N 1
ATOM 2439 C CA . PRO A 1 318 ? 24.154 2.871 -19.787 1.00 87.00 318 PRO A CA 1
ATOM 2440 C C . PRO A 1 318 ? 25.076 3.933 -20.393 1.00 87.00 318 PRO A C 1
ATOM 2442 O O . PRO A 1 318 ? 25.120 4.083 -21.614 1.00 87.00 318 PRO A O 1
ATOM 2445 N N . CYS A 1 319 ? 25.858 4.616 -19.557 1.00 87.38 319 CYS A N 1
ATOM 2446 C CA . CYS A 1 319 ? 26.926 5.497 -20.023 1.00 87.38 319 CYS A CA 1
ATOM 2447 C C . CYS A 1 319 ? 28.006 4.652 -20.706 1.00 87.38 319 CYS A C 1
ATOM 2449 O O . CYS A 1 319 ? 28.656 3.827 -20.061 1.00 87.38 319 CYS A O 1
ATOM 2451 N N . LEU A 1 320 ? 28.193 4.842 -22.010 1.00 88.31 320 LEU A N 1
ATOM 2452 C CA . LEU A 1 320 ? 29.203 4.130 -22.787 1.00 88.31 320 LEU A CA 1
ATOM 2453 C C . LEU A 1 320 ? 30.364 5.069 -23.110 1.00 88.31 320 LEU A C 1
ATOM 2455 O O . LEU A 1 320 ? 30.241 6.290 -23.070 1.00 88.31 320 LEU A O 1
ATOM 2459 N N . SER A 1 321 ? 31.523 4.510 -23.459 1.00 87.06 321 SER A N 1
ATOM 2460 C CA . SER A 1 321 ? 32.607 5.354 -23.971 1.00 87.06 321 SER A CA 1
ATOM 2461 C C . SER A 1 321 ? 32.170 6.065 -25.267 1.00 87.06 321 SER A C 1
ATOM 2463 O O . SER A 1 321 ? 31.472 5.447 -26.076 1.00 87.06 321 SER A O 1
ATOM 2465 N N . PRO A 1 322 ? 32.649 7.290 -25.563 1.00 87.62 322 PRO A N 1
ATOM 2466 C CA . PRO A 1 322 ? 32.249 8.025 -26.771 1.00 87.62 322 PRO A CA 1
ATOM 2467 C C . PRO A 1 322 ? 32.457 7.237 -28.073 1.00 87.62 322 PRO A C 1
ATOM 2469 O O . PRO A 1 322 ? 31.703 7.364 -29.033 1.00 87.62 322 PRO A O 1
ATOM 2472 N N . ARG A 1 323 ? 33.476 6.365 -28.110 1.00 85.94 323 ARG A N 1
ATOM 2473 C CA . ARG A 1 323 ? 33.716 5.460 -29.244 1.00 85.94 323 ARG A CA 1
ATOM 2474 C C . ARG A 1 323 ? 32.596 4.432 -29.404 1.00 85.94 323 ARG A C 1
ATOM 2476 O O . ARG A 1 323 ? 32.183 4.169 -30.528 1.00 85.94 323 ARG A O 1
ATOM 2483 N N . LEU A 1 324 ? 32.115 3.857 -28.304 1.00 87.62 324 LEU A N 1
ATOM 2484 C CA . LEU A 1 324 ? 31.021 2.888 -28.310 1.00 87.62 324 LEU A CA 1
ATOM 2485 C C . LEU A 1 324 ? 29.671 3.553 -28.593 1.00 87.62 324 LEU A C 1
ATOM 2487 O O . LEU A 1 324 ? 28.895 2.980 -29.351 1.00 87.62 324 LEU A O 1
ATOM 2491 N N . GLU A 1 325 ? 29.421 4.766 -28.096 1.00 87.00 325 GLU A N 1
ATOM 2492 C CA . GLU A 1 325 ? 28.164 5.502 -28.334 1.00 87.00 325 GLU A CA 1
ATOM 2493 C C . GLU A 1 325 ? 27.869 5.732 -29.826 1.00 87.00 325 GLU A C 1
ATOM 2495 O O . GLU A 1 325 ? 26.717 5.677 -30.262 1.00 87.00 325 GLU A O 1
ATOM 2500 N N . THR A 1 326 ? 28.906 5.923 -30.650 1.00 84.94 326 THR A N 1
ATOM 2501 C CA . THR A 1 326 ? 28.736 6.056 -32.113 1.00 84.94 326 THR A CA 1
ATOM 2502 C C . THR A 1 326 ? 28.269 4.769 -32.799 1.00 84.94 326 THR A C 1
ATOM 2504 O O . THR A 1 326 ? 27.716 4.817 -33.896 1.00 84.94 326 THR A O 1
ATOM 2507 N N . VAL A 1 327 ? 28.487 3.616 -32.165 1.00 85.31 327 VAL A N 1
ATOM 2508 C CA . VAL A 1 327 ? 28.207 2.284 -32.721 1.00 85.31 327 VAL A CA 1
ATOM 2509 C C . VAL A 1 327 ? 26.934 1.696 -32.128 1.00 85.31 327 VAL A C 1
ATOM 2511 O O . VAL A 1 327 ? 26.196 0.987 -32.811 1.00 85.31 327 VAL A O 1
ATOM 2514 N N . ILE A 1 328 ? 26.693 1.956 -30.847 1.00 87.12 328 ILE A N 1
ATOM 2515 C CA . ILE A 1 328 ? 25.541 1.481 -30.102 1.00 87.12 328 ILE A CA 1
ATOM 2516 C C . ILE A 1 328 ? 25.078 2.592 -29.163 1.00 87.12 328 ILE A C 1
ATOM 2518 O O . ILE A 1 328 ? 25.797 3.035 -28.276 1.00 87.12 328 ILE A O 1
ATOM 2522 N N . ASN A 1 329 ? 23.855 3.048 -29.385 1.00 87.56 329 ASN A N 1
ATOM 2523 C CA . ASN A 1 329 ? 23.188 4.046 -28.566 1.00 87.56 329 ASN A CA 1
ATOM 2524 C C . ASN A 1 329 ? 21.688 3.751 -28.554 1.00 87.56 329 ASN A C 1
ATOM 2526 O O . ASN A 1 329 ? 21.202 2.896 -29.300 1.00 87.56 329 ASN A O 1
ATOM 2530 N N . GLN A 1 330 ? 20.959 4.485 -27.721 1.00 85.88 330 GLN A N 1
ATOM 2531 C CA . GLN A 1 330 ? 19.515 4.352 -27.561 1.00 85.88 330 GLN A CA 1
ATOM 2532 C C . GLN A 1 330 ? 18.741 4.376 -28.891 1.00 85.88 330 GLN A C 1
ATOM 2534 O O . GLN A 1 330 ? 17.781 3.624 -29.047 1.00 85.88 330 GLN A O 1
ATOM 2539 N N . GLN A 1 331 ? 19.154 5.203 -29.856 1.00 82.00 331 GLN A N 1
ATOM 2540 C CA . GLN A 1 331 ? 18.442 5.381 -31.129 1.00 82.00 331 GLN A CA 1
ATOM 2541 C C . GLN A 1 331 ? 18.616 4.186 -32.075 1.00 82.00 331 GLN A C 1
ATOM 2543 O O . GLN A 1 331 ? 17.744 3.912 -32.890 1.00 82.00 331 GLN A O 1
ATOM 2548 N N . LEU A 1 332 ? 19.730 3.459 -31.959 1.00 79.38 332 LEU A N 1
ATOM 2549 C CA . LEU A 1 332 ? 20.029 2.277 -32.777 1.00 79.38 332 LEU A CA 1
ATOM 2550 C C . LEU A 1 332 ? 19.422 0.984 -32.207 1.00 79.38 332 LEU A C 1
ATOM 2552 O O . LEU A 1 332 ? 19.476 -0.069 -32.849 1.00 79.38 332 LEU A O 1
ATOM 2556 N N . LEU A 1 333 ? 18.899 1.036 -30.979 1.00 80.94 333 LEU A N 1
ATOM 2557 C CA . LEU A 1 333 ? 18.340 -0.110 -30.270 1.00 80.94 333 LEU A CA 1
ATOM 2558 C C . LEU A 1 333 ? 16.832 -0.207 -30.500 1.00 80.94 333 LEU A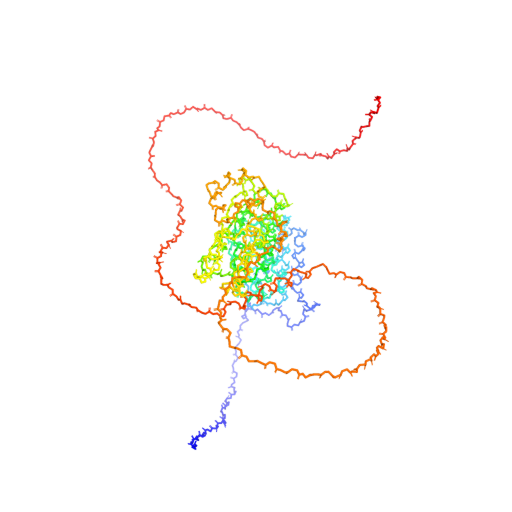 C 1
ATOM 2560 O O . LEU A 1 333 ? 15.990 0.315 -29.758 1.00 80.94 333 LEU A O 1
ATOM 2564 N N . ASN A 1 334 ? 16.506 -0.928 -31.565 1.00 71.31 334 ASN A N 1
ATOM 2565 C CA . ASN A 1 334 ? 15.144 -1.141 -32.032 1.00 71.31 334 ASN A CA 1
ATOM 2566 C C . ASN A 1 334 ? 14.407 -2.156 -31.136 1.00 71.31 334 ASN A C 1
ATOM 2568 O O . ASN A 1 334 ? 15.004 -2.890 -30.347 1.00 71.31 334 ASN A O 1
ATOM 2572 N N . SER A 1 335 ? 13.089 -2.268 -31.311 1.00 65.50 335 SER A N 1
ATOM 2573 C CA . SER A 1 335 ? 12.259 -3.277 -30.628 1.00 65.50 335 SER A CA 1
ATOM 2574 C C . SER A 1 335 ? 12.593 -4.732 -31.007 1.00 65.50 335 SER A C 1
ATOM 2576 O O . SER A 1 335 ? 12.214 -5.661 -30.296 1.00 65.50 335 SER A O 1
ATOM 2578 N N . CYS A 1 336 ? 13.327 -4.962 -32.101 1.00 77.62 336 CYS A N 1
ATOM 2579 C CA . CYS A 1 336 ? 13.690 -6.307 -32.537 1.00 77.62 336 CYS A CA 1
ATOM 2580 C C . CYS A 1 336 ? 14.868 -6.884 -31.731 1.00 77.62 336 CYS A C 1
ATOM 2582 O O . CYS A 1 336 ? 16.015 -6.447 -31.867 1.00 77.62 336 CYS A O 1
ATOM 2584 N N . LYS A 1 337 ? 14.599 -7.953 -30.968 1.00 80.94 337 LYS A N 1
ATOM 2585 C CA . LYS A 1 337 ? 15.611 -8.697 -30.199 1.00 80.94 337 LYS A CA 1
ATOM 2586 C C . LYS A 1 337 ? 16.772 -9.195 -31.070 1.00 80.94 337 LYS A C 1
ATOM 2588 O O . LYS A 1 337 ? 17.925 -9.044 -30.681 1.00 80.94 337 LYS A O 1
ATOM 2593 N N . GLY A 1 338 ? 16.485 -9.741 -32.257 1.00 82.19 338 GLY A N 1
ATOM 2594 C CA . GLY A 1 338 ? 17.505 -10.282 -33.165 1.00 82.19 338 GLY A CA 1
ATOM 2595 C C . GLY A 1 338 ? 18.474 -9.216 -33.686 1.00 82.19 338 GLY A C 1
ATOM 2596 O O . GLY A 1 338 ? 19.688 -9.426 -33.677 1.00 82.19 338 GLY A O 1
ATOM 2597 N N . CYS A 1 339 ? 17.958 -8.047 -34.075 1.00 82.50 339 CYS A N 1
ATOM 2598 C CA . CYS A 1 339 ? 18.786 -6.910 -34.487 1.00 82.50 339 CYS A CA 1
ATOM 2599 C C . CYS A 1 339 ? 19.618 -6.349 -33.344 1.00 82.50 339 CYS A C 1
ATOM 2601 O O . CYS A 1 339 ? 20.810 -6.109 -33.526 1.00 82.50 339 CYS A O 1
ATOM 2603 N N . THR A 1 340 ? 19.014 -6.199 -32.168 1.00 85.81 340 THR A N 1
ATOM 2604 C CA . THR A 1 340 ? 19.714 -5.757 -30.962 1.00 85.81 340 THR A CA 1
ATOM 2605 C C . THR A 1 340 ? 20.858 -6.708 -30.608 1.00 85.81 340 THR A C 1
ATOM 2607 O O . THR A 1 340 ? 21.993 -6.271 -30.422 1.00 85.81 340 THR A O 1
ATOM 2610 N N . ASP A 1 341 ? 20.618 -8.021 -30.612 1.00 88.00 341 ASP A N 1
ATOM 2611 C CA . ASP A 1 341 ? 21.661 -9.013 -30.343 1.00 88.00 341 ASP A CA 1
ATOM 2612 C C . ASP A 1 341 ? 22.763 -9.008 -31.414 1.00 88.00 341 ASP A C 1
ATOM 2614 O O . ASP A 1 341 ? 23.945 -9.157 -31.087 1.00 88.00 341 ASP A O 1
ATOM 2618 N N . ALA A 1 342 ? 22.413 -8.820 -32.690 1.00 87.31 342 ALA A N 1
ATOM 2619 C CA . ALA A 1 342 ? 23.387 -8.699 -33.772 1.00 87.31 342 ALA A CA 1
ATOM 2620 C C . ALA A 1 342 ? 24.259 -7.440 -33.625 1.00 87.31 342 ALA A C 1
ATOM 2622 O O . ALA A 1 342 ? 25.479 -7.520 -33.805 1.00 87.31 342 ALA A O 1
ATOM 2623 N N . LEU A 1 343 ? 23.657 -6.307 -33.250 1.00 88.31 343 LEU A N 1
ATOM 2624 C CA . LEU A 1 343 ? 24.352 -5.046 -32.998 1.00 88.31 343 LEU A CA 1
ATOM 2625 C C . LEU A 1 343 ? 25.319 -5.180 -31.816 1.00 88.31 343 LEU A C 1
ATOM 2627 O O . LEU A 1 343 ? 26.503 -4.883 -31.962 1.00 88.31 343 LEU A O 1
ATOM 2631 N N . ILE A 1 344 ? 24.859 -5.740 -30.692 1.00 91.06 344 ILE A N 1
ATOM 2632 C CA . ILE A 1 344 ? 25.693 -6.008 -29.509 1.00 91.06 344 ILE A CA 1
ATOM 2633 C C . ILE A 1 344 ? 26.853 -6.953 -29.863 1.00 91.06 344 ILE A C 1
ATOM 2635 O O . ILE A 1 344 ? 28.001 -6.702 -29.492 1.00 91.06 344 ILE A O 1
ATOM 2639 N N . LYS A 1 345 ? 26.601 -8.032 -30.621 1.00 89.81 345 LYS A N 1
ATOM 2640 C CA . LYS A 1 345 ? 27.656 -8.963 -31.071 1.00 89.81 345 LYS A CA 1
ATOM 2641 C C . LYS A 1 345 ? 28.677 -8.290 -31.990 1.00 89.81 345 LYS A C 1
ATOM 2643 O O . LYS A 1 345 ? 29.855 -8.649 -31.950 1.00 89.81 345 LYS A O 1
ATOM 2648 N N . ARG A 1 346 ? 28.252 -7.355 -32.844 1.00 88.62 346 ARG A N 1
ATOM 2649 C CA . ARG A 1 346 ? 29.153 -6.569 -33.700 1.00 88.62 346 ARG A CA 1
ATOM 2650 C C . ARG A 1 346 ? 29.991 -5.603 -32.861 1.00 88.62 346 ARG A C 1
ATOM 2652 O O . ARG A 1 346 ? 31.211 -5.630 -32.981 1.00 88.62 346 ARG A O 1
ATOM 2659 N N . ALA A 1 347 ? 29.364 -4.845 -31.962 1.00 89.38 347 ALA A N 1
ATOM 2660 C CA . ALA A 1 347 ? 30.042 -3.935 -31.039 1.00 89.38 347 ALA A CA 1
ATOM 2661 C C . ALA A 1 347 ? 31.089 -4.661 -30.176 1.00 89.38 347 ALA A C 1
ATOM 2663 O O . ALA A 1 347 ? 32.222 -4.200 -30.048 1.00 89.38 347 ALA A O 1
ATOM 2664 N N . LYS A 1 348 ? 30.763 -5.860 -29.678 1.00 91.75 348 LYS A N 1
ATOM 2665 C CA . LYS A 1 348 ? 31.700 -6.702 -28.920 1.00 91.75 348 LYS A CA 1
ATOM 2666 C C . LYS A 1 348 ? 32.913 -7.142 -29.742 1.00 91.75 348 LYS A C 1
ATOM 2668 O O . LYS A 1 348 ? 34.031 -7.088 -29.247 1.00 91.75 348 LYS A O 1
ATOM 2673 N N . ARG A 1 349 ? 32.708 -7.584 -30.990 1.00 90.62 349 ARG A N 1
ATOM 2674 C CA . ARG A 1 349 ? 33.798 -8.081 -31.853 1.00 90.62 349 ARG A CA 1
ATOM 2675 C C . ARG A 1 349 ? 34.696 -6.974 -32.395 1.00 90.62 349 ARG A C 1
ATOM 2677 O O . ARG A 1 349 ? 35.894 -7.185 -32.511 1.00 90.62 349 ARG A O 1
ATOM 2684 N N . SER A 1 350 ? 34.112 -5.838 -32.765 1.00 90.00 350 SER A N 1
ATOM 2685 C CA . SER A 1 350 ? 34.795 -4.821 -33.573 1.00 90.00 350 SER A CA 1
ATOM 2686 C C . SER A 1 350 ? 35.147 -3.552 -32.800 1.00 90.00 350 SER A C 1
ATOM 2688 O O . SER A 1 350 ? 36.003 -2.799 -33.250 1.00 90.00 350 SER A O 1
ATOM 2690 N N . HIS A 1 351 ? 34.512 -3.309 -31.650 1.00 88.75 351 HIS A N 1
ATOM 2691 C CA . HIS A 1 351 ? 34.633 -2.042 -30.919 1.00 88.75 351 HIS A CA 1
ATOM 2692 C C . HIS A 1 351 ? 34.933 -2.214 -29.424 1.00 88.75 351 HIS A C 1
ATOM 2694 O O . HIS A 1 351 ? 35.027 -1.223 -28.709 1.00 88.75 351 HIS A O 1
ATOM 2700 N N . GLY A 1 352 ? 35.126 -3.452 -28.954 1.00 89.44 352 GLY A N 1
ATOM 2701 C CA . GLY A 1 352 ? 35.578 -3.726 -27.589 1.00 89.44 352 GLY A CA 1
ATOM 2702 C C . GLY A 1 352 ? 34.503 -3.608 -26.506 1.00 89.44 352 GLY A C 1
ATOM 2703 O O . GLY A 1 352 ? 34.863 -3.468 -25.344 1.00 89.44 352 GLY A O 1
ATOM 2704 N N . LEU A 1 353 ? 33.210 -3.690 -26.857 1.00 92.44 353 LEU A N 1
ATOM 2705 C CA . LEU A 1 353 ? 32.121 -3.715 -25.869 1.00 92.44 353 LEU A CA 1
ATOM 2706 C C . LEU A 1 353 ? 32.324 -4.875 -24.879 1.00 92.44 353 LEU A C 1
ATOM 2708 O O . LEU A 1 353 ? 32.391 -6.046 -25.274 1.00 92.44 353 LEU A O 1
ATOM 2712 N N . THR A 1 354 ? 32.400 -4.557 -23.592 1.00 92.44 354 THR A N 1
ATOM 2713 C CA . THR A 1 354 ? 32.619 -5.536 -22.527 1.00 92.44 354 THR A CA 1
ATOM 2714 C C . THR A 1 354 ? 31.388 -6.419 -22.312 1.00 92.44 354 THR A C 1
ATOM 2716 O O . THR A 1 354 ? 30.275 -6.141 -22.766 1.00 92.44 354 THR A O 1
ATOM 2719 N N . ALA A 1 355 ? 31.573 -7.536 -21.603 1.00 90.94 355 ALA A N 1
ATOM 2720 C CA . ALA A 1 355 ? 30.450 -8.389 -21.224 1.00 90.94 355 ALA A CA 1
ATOM 2721 C C . ALA A 1 355 ? 29.463 -7.670 -20.284 1.00 90.94 355 ALA A C 1
ATOM 2723 O O . ALA A 1 355 ? 28.260 -7.876 -20.434 1.00 90.94 355 ALA A O 1
ATOM 2724 N N . GLY A 1 356 ? 29.973 -6.822 -19.378 1.00 91.06 356 GLY A N 1
ATOM 2725 C CA . GLY A 1 356 ? 29.174 -6.020 -18.449 1.00 91.06 356 GLY A CA 1
ATOM 2726 C C . GLY A 1 356 ? 28.313 -4.990 -19.175 1.00 91.06 356 GLY A C 1
ATOM 2727 O O . GLY A 1 356 ? 27.097 -5.037 -19.057 1.00 91.06 356 GLY A O 1
ATOM 2728 N N . GLU A 1 357 ? 28.902 -4.154 -20.037 1.00 92.31 357 GLU A N 1
ATOM 2729 C CA . GLU A 1 357 ? 28.140 -3.170 -20.828 1.00 92.31 357 GLU A CA 1
ATOM 2730 C C . GLU A 1 357 ? 27.084 -3.848 -21.712 1.00 92.31 357 GLU A C 1
ATOM 2732 O O . GLU A 1 357 ? 25.943 -3.400 -21.799 1.00 92.31 357 GLU A O 1
ATOM 2737 N N . ALA A 1 358 ? 27.426 -4.983 -22.335 1.00 91.44 358 ALA A N 1
ATOM 2738 C CA . ALA A 1 358 ? 26.465 -5.761 -23.109 1.00 91.44 358 ALA A CA 1
ATOM 2739 C C . ALA A 1 358 ? 25.308 -6.301 -22.249 1.00 91.44 358 ALA A C 1
ATOM 2741 O O . ALA A 1 358 ? 24.186 -6.413 -22.744 1.00 91.44 358 ALA A O 1
ATOM 2742 N N . ALA A 1 359 ? 25.561 -6.675 -20.992 1.00 90.12 359 ALA A N 1
ATOM 2743 C CA . ALA A 1 359 ? 24.514 -7.073 -20.056 1.00 90.12 359 ALA A CA 1
ATOM 2744 C C . ALA A 1 359 ? 23.636 -5.874 -19.673 1.00 90.12 359 ALA A C 1
ATOM 2746 O O . ALA A 1 359 ? 22.416 -5.982 -19.786 1.00 90.12 359 ALA A O 1
ATOM 2747 N N . SER A 1 360 ? 24.231 -4.722 -19.352 1.00 89.44 360 SER A N 1
ATOM 2748 C CA . SER A 1 360 ? 23.509 -3.486 -19.023 1.00 89.44 360 SER A CA 1
ATOM 2749 C C . SER A 1 360 ? 22.617 -3.009 -20.170 1.00 89.44 360 SER A C 1
ATOM 2751 O O . SER A 1 360 ? 21.459 -2.670 -19.947 1.00 89.44 360 SER A O 1
ATOM 2753 N N . ILE A 1 361 ? 23.097 -3.065 -21.418 1.00 91.38 361 ILE A N 1
ATOM 2754 C CA . ILE A 1 361 ? 22.292 -2.720 -22.602 1.00 91.38 361 ILE A CA 1
ATOM 2755 C C . ILE A 1 361 ? 21.118 -3.693 -22.771 1.00 91.38 361 ILE A C 1
ATOM 2757 O O . ILE A 1 361 ? 19.998 -3.270 -23.050 1.00 91.38 361 ILE A O 1
ATOM 2761 N N . ARG A 1 362 ? 21.332 -5.003 -22.582 1.00 90.69 362 ARG A N 1
ATOM 2762 C CA . ARG A 1 362 ? 20.230 -5.982 -22.638 1.00 90.69 362 ARG A CA 1
ATOM 2763 C C . ARG A 1 362 ? 19.211 -5.754 -21.532 1.00 90.69 362 ARG A C 1
ATOM 2765 O O . ARG A 1 362 ? 18.016 -5.866 -21.791 1.00 90.69 362 ARG A O 1
ATOM 2772 N N . HIS A 1 363 ? 19.681 -5.447 -20.328 1.00 88.38 363 HIS A N 1
ATOM 2773 C CA . HIS A 1 363 ? 18.824 -5.127 -19.201 1.00 88.38 363 HIS A CA 1
ATOM 2774 C C . HIS A 1 363 ? 17.989 -3.877 -19.505 1.00 88.38 363 HIS A C 1
ATOM 2776 O O . HIS A 1 363 ? 16.769 -3.932 -19.400 1.00 88.38 363 HIS A O 1
ATOM 2782 N N . TRP A 1 364 ? 18.600 -2.809 -20.026 1.00 90.56 364 TRP A N 1
ATOM 2783 C CA . TRP A 1 364 ? 17.891 -1.619 -20.506 1.00 90.56 364 TRP A CA 1
ATOM 2784 C C . TRP A 1 364 ? 16.832 -1.942 -21.578 1.00 90.56 364 TRP A C 1
ATOM 2786 O O . TRP A 1 364 ? 15.688 -1.499 -21.479 1.00 90.56 364 TRP A O 1
ATOM 2796 N N . CYS A 1 365 ? 17.152 -2.791 -22.562 1.00 89.75 365 CYS A N 1
ATOM 2797 C CA . CYS A 1 365 ? 16.172 -3.243 -23.556 1.00 89.75 365 CYS A CA 1
ATOM 2798 C C . CYS A 1 365 ? 15.006 -4.025 -22.924 1.00 89.75 365 CYS A C 1
ATOM 2800 O O . CYS A 1 365 ? 13.869 -3.894 -23.378 1.00 89.75 365 CYS A O 1
ATOM 2802 N N . ALA A 1 366 ? 15.263 -4.821 -21.881 1.00 88.62 366 ALA A N 1
ATOM 2803 C CA . ALA A 1 366 ? 14.212 -5.503 -21.129 1.00 88.62 366 ALA A CA 1
ATOM 2804 C C . ALA A 1 366 ? 13.317 -4.498 -20.387 1.00 88.62 366 ALA A C 1
ATOM 2806 O O . ALA A 1 366 ? 12.097 -4.608 -20.477 1.00 88.62 366 ALA A O 1
ATOM 2807 N N . LYS A 1 367 ? 13.901 -3.465 -19.757 1.00 89.31 367 LYS A N 1
ATOM 2808 C CA . LYS A 1 367 ? 13.148 -2.357 -19.147 1.00 89.31 367 LYS A CA 1
ATOM 2809 C C . LYS A 1 367 ? 12.208 -1.693 -20.161 1.00 89.31 367 LYS A C 1
ATOM 2811 O O . LYS A 1 367 ? 11.010 -1.574 -19.911 1.00 89.31 367 LYS A O 1
ATOM 2816 N N . LYS A 1 368 ? 12.731 -1.337 -21.342 1.00 90.31 368 LYS A N 1
ATOM 2817 C CA . LYS A 1 368 ? 11.961 -0.778 -22.470 1.00 90.31 368 LYS A CA 1
ATOM 2818 C C . LYS A 1 368 ? 10.807 -1.693 -22.903 1.00 90.31 368 LYS A C 1
ATOM 2820 O O . LYS A 1 368 ? 9.718 -1.196 -23.191 1.00 90.31 368 LYS A O 1
ATOM 2825 N N . ALA A 1 369 ? 11.026 -3.008 -22.947 1.00 88.19 369 ALA A N 1
ATOM 2826 C CA . ALA A 1 369 ? 9.990 -3.981 -23.292 1.00 88.19 369 ALA A CA 1
ATOM 2827 C C . ALA A 1 369 ? 8.871 -4.050 -22.238 1.00 88.19 369 ALA A C 1
ATOM 2829 O O . ALA A 1 369 ? 7.705 -4.130 -22.609 1.00 88.19 369 ALA A O 1
ATOM 2830 N N . THR A 1 370 ? 9.193 -3.942 -20.947 1.00 89.44 370 THR A N 1
ATOM 2831 C CA . THR A 1 370 ? 8.184 -3.870 -19.878 1.00 89.44 370 THR A CA 1
ATOM 2832 C C . THR A 1 370 ? 7.271 -2.654 -20.043 1.00 89.44 370 THR A C 1
ATOM 2834 O O . THR A 1 370 ? 6.052 -2.778 -19.948 1.00 89.44 370 THR A O 1
ATOM 2837 N N . ILE A 1 371 ? 7.835 -1.477 -20.345 1.00 91.69 371 ILE A N 1
ATOM 2838 C CA . ILE A 1 371 ? 7.020 -0.272 -20.575 1.00 91.69 371 ILE A CA 1
ATOM 2839 C C . ILE A 1 371 ? 6.122 -0.453 -21.805 1.00 91.69 371 ILE A C 1
ATOM 2841 O O . ILE A 1 371 ? 4.976 -0.013 -21.793 1.00 91.69 371 ILE A O 1
ATOM 2845 N N . TRP A 1 372 ? 6.610 -1.134 -22.849 1.00 90.94 372 TRP A N 1
ATOM 2846 C CA . TRP A 1 372 ? 5.796 -1.457 -24.022 1.00 90.94 372 TRP A CA 1
ATOM 2847 C C . TRP A 1 372 ? 4.586 -2.325 -23.662 1.00 90.94 372 TRP A C 1
ATOM 2849 O O . TRP A 1 372 ? 3.480 -2.018 -24.103 1.00 90.94 372 TRP A O 1
ATOM 2859 N N . SER A 1 373 ? 4.765 -3.358 -22.833 1.00 89.94 373 SER A N 1
ATOM 2860 C CA . SER A 1 373 ? 3.659 -4.209 -22.372 1.00 89.94 373 SER A CA 1
ATOM 2861 C C . SER A 1 373 ? 2.586 -3.403 -21.632 1.00 89.94 373 SER A C 1
ATOM 2863 O O . SER A 1 373 ? 1.406 -3.504 -21.969 1.00 89.94 373 SER A O 1
ATOM 2865 N N . CYS A 1 374 ? 2.990 -2.491 -20.741 1.00 91.12 374 CYS A N 1
ATOM 2866 C CA . CYS A 1 374 ? 2.059 -1.563 -20.098 1.00 91.12 374 CYS A CA 1
ATOM 2867 C C . CYS A 1 374 ? 1.406 -0.601 -21.107 1.00 91.12 374 CYS A C 1
ATOM 2869 O O . CYS A 1 374 ? 0.212 -0.315 -21.027 1.00 91.12 374 CYS A O 1
ATOM 2871 N N . PHE A 1 375 ? 2.154 -0.091 -22.085 1.00 92.31 375 PHE A N 1
ATOM 2872 C CA . PHE A 1 375 ? 1.628 0.822 -23.101 1.00 92.31 375 PHE A CA 1
ATOM 2873 C C . PHE A 1 375 ? 0.521 0.179 -23.950 1.00 92.31 375 PHE A C 1
ATOM 2875 O O . PHE A 1 375 ? -0.451 0.851 -24.285 1.00 92.31 375 PHE A O 1
ATOM 2882 N N . VAL A 1 376 ? 0.612 -1.121 -24.251 1.00 92.12 376 VAL A N 1
ATOM 2883 C CA . VAL A 1 376 ? -0.413 -1.856 -25.021 1.00 92.12 376 VAL A CA 1
ATOM 2884 C C . VAL A 1 376 ? -1.576 -2.395 -24.169 1.00 92.12 376 VAL A C 1
ATOM 2886 O O . VAL A 1 376 ? -2.477 -3.052 -24.698 1.00 92.12 376 VAL A O 1
ATOM 2889 N N . VAL A 1 377 ? -1.608 -2.108 -22.858 1.00 91.81 377 VAL A N 1
ATOM 2890 C CA . VAL A 1 377 ? -2.772 -2.381 -21.989 1.00 91.81 377 VAL A CA 1
ATOM 2891 C C . VAL A 1 377 ? -4.012 -1.679 -22.543 1.00 91.81 377 VAL A C 1
ATOM 2893 O O . VAL A 1 377 ? -5.052 -2.323 -22.686 1.00 91.81 377 VAL A O 1
ATOM 2896 N N . VAL A 1 378 ? -3.895 -0.415 -22.956 1.00 92.12 378 VAL A N 1
ATOM 2897 C CA . VAL A 1 378 ? -4.920 0.256 -23.769 1.00 92.12 378 VAL A CA 1
ATOM 2898 C C . VAL A 1 378 ? -4.735 -0.205 -25.216 1.00 92.12 378 VAL A C 1
ATOM 2900 O O . VAL A 1 378 ? -3.771 0.168 -25.882 1.00 92.12 378 VAL A O 1
ATOM 2903 N N . GLY A 1 379 ? -5.612 -1.101 -25.672 1.00 86.38 379 GLY A N 1
ATOM 2904 C CA . GLY A 1 379 ? -5.401 -1.848 -26.916 1.00 86.38 379 GLY A CA 1
ATOM 2905 C C . GLY A 1 379 ? -5.572 -1.016 -28.186 1.00 86.38 379 GLY A C 1
ATOM 2906 O O . GLY A 1 379 ? -4.899 -1.271 -29.185 1.00 86.38 379 GLY A O 1
ATOM 2907 N N . ASP A 1 380 ? -6.447 -0.014 -28.165 1.00 90.75 380 ASP A N 1
ATOM 2908 C CA . ASP A 1 380 ? -6.741 0.805 -29.330 1.00 90.75 380 ASP A CA 1
ATOM 2909 C C . ASP A 1 380 ? -5.783 2.004 -29.443 1.00 90.75 380 ASP A C 1
ATOM 2911 O O . ASP A 1 380 ? -5.441 2.686 -28.476 1.00 90.75 380 ASP A O 1
ATOM 2915 N N . GLU A 1 381 ? -5.277 2.247 -30.653 1.00 90.56 381 GLU A N 1
ATOM 2916 C CA . GLU A 1 381 ? -4.319 3.330 -30.903 1.00 90.56 381 GLU A CA 1
ATOM 2917 C C . GLU A 1 381 ? -4.946 4.718 -30.723 1.00 90.56 381 GLU A C 1
ATOM 2919 O O . GLU A 1 381 ? -4.300 5.620 -30.195 1.00 90.56 381 GLU A O 1
ATOM 2924 N N . GLU A 1 382 ? -6.214 4.884 -31.097 1.00 93.38 382 GLU A N 1
ATOM 2925 C CA . GLU A 1 382 ? -6.902 6.172 -31.003 1.00 93.38 382 GLU A CA 1
ATOM 2926 C C . GLU A 1 382 ? -7.135 6.605 -29.549 1.00 93.38 382 GLU A C 1
ATOM 2928 O O . GLU A 1 382 ? -6.892 7.768 -29.222 1.00 93.38 382 GLU A O 1
ATOM 2933 N N . SER A 1 383 ? -7.482 5.698 -28.626 1.00 93.19 383 SER A N 1
ATOM 2934 C CA . SER A 1 383 ? -7.520 6.035 -27.196 1.00 93.19 383 SER A CA 1
ATOM 2935 C C . SER A 1 383 ? -6.137 6.328 -26.655 1.00 93.19 383 SER A C 1
ATOM 2937 O O . SER A 1 383 ? -5.997 7.284 -25.900 1.00 93.19 383 SER A O 1
ATOM 2939 N N . ARG A 1 384 ? -5.090 5.600 -27.062 1.00 94.25 384 ARG A N 1
ATOM 2940 C CA . ARG A 1 384 ? -3.719 5.938 -26.641 1.00 94.25 384 ARG A CA 1
ATOM 2941 C C . ARG A 1 384 ? -3.322 7.345 -27.087 1.00 94.25 384 ARG A C 1
ATOM 2943 O O . ARG A 1 384 ? -2.768 8.095 -26.283 1.00 94.25 384 ARG A O 1
ATOM 2950 N N . LYS A 1 385 ? -3.646 7.737 -28.324 1.00 94.50 385 LYS A N 1
ATOM 2951 C CA . LYS A 1 385 ? -3.441 9.105 -28.833 1.00 94.50 385 LYS A CA 1
ATOM 2952 C C . LYS A 1 385 ? -4.261 10.130 -28.057 1.00 94.50 385 LYS A C 1
ATOM 2954 O O . LYS A 1 385 ? -3.716 11.150 -27.653 1.00 94.50 385 LYS A O 1
ATOM 2959 N N . ARG A 1 386 ? -5.546 9.856 -27.817 1.00 95.25 386 ARG A N 1
ATOM 2960 C CA . ARG A 1 386 ? -6.454 10.735 -27.064 1.00 95.25 386 ARG A CA 1
ATOM 2961 C C . ARG A 1 386 ? -5.964 10.969 -25.634 1.00 95.25 386 ARG A C 1
ATOM 2963 O O . ARG A 1 386 ? -5.902 12.112 -25.200 1.00 95.25 386 ARG A O 1
ATOM 2970 N N . LEU A 1 387 ? -5.599 9.902 -24.925 1.00 94.81 387 LEU A N 1
ATOM 2971 C CA . LEU A 1 387 ? -5.213 9.940 -23.513 1.00 94.81 387 LEU A CA 1
ATOM 2972 C C . LEU A 1 387 ? -3.818 10.543 -23.299 1.00 94.81 387 LEU A C 1
ATOM 2974 O O . LEU A 1 387 ? -3.615 11.320 -22.369 1.00 94.81 387 LEU A O 1
ATOM 2978 N N . LEU A 1 388 ? -2.849 10.226 -24.165 1.00 93.56 388 LEU A N 1
ATOM 2979 C CA . LEU A 1 388 ? -1.500 10.799 -24.072 1.00 93.56 388 LEU A CA 1
ATOM 2980 C C . LEU A 1 388 ? -1.382 12.176 -24.739 1.00 93.56 388 LEU A C 1
ATOM 2982 O O . LEU A 1 388 ? -0.431 12.911 -24.457 1.00 93.56 388 LEU A O 1
ATOM 2986 N N . GLY A 1 389 ? -2.306 12.532 -25.631 1.00 93.25 389 GLY A N 1
ATOM 2987 C CA . GLY A 1 389 ? -2.268 13.766 -26.407 1.00 93.25 389 GLY A CA 1
ATOM 2988 C C . GLY A 1 389 ? -0.944 13.927 -27.159 1.00 93.25 389 GLY A C 1
ATOM 2989 O O . GLY A 1 389 ? -0.430 12.997 -27.782 1.00 93.25 389 GLY A O 1
ATOM 2990 N N . GLN A 1 390 ? -0.340 15.113 -27.050 1.00 89.31 390 GLN A N 1
ATOM 2991 C CA . GLN A 1 390 ? 0.954 15.425 -27.674 1.00 89.31 390 GLN A CA 1
ATOM 2992 C C . GLN A 1 390 ? 2.094 14.514 -27.190 1.00 89.31 390 GLN A C 1
ATOM 2994 O O . GLN A 1 390 ? 3.047 14.270 -27.932 1.00 89.31 390 GLN A O 1
ATOM 2999 N N . TYR A 1 391 ? 1.990 13.967 -25.972 1.00 91.31 391 TYR A N 1
ATOM 3000 C CA . TYR A 1 391 ? 3.013 13.081 -25.423 1.00 91.31 391 TYR A CA 1
ATOM 3001 C C . TYR A 1 391 ? 3.093 11.746 -26.171 1.00 91.31 391 TYR A C 1
ATOM 3003 O O . TYR A 1 391 ? 4.144 11.119 -26.149 1.00 91.31 391 TYR A O 1
ATOM 3011 N N . HIS A 1 392 ? 2.040 11.328 -26.886 1.00 92.69 392 HIS A N 1
ATOM 3012 C CA . HIS A 1 392 ? 2.061 10.101 -27.686 1.00 92.69 392 HIS A CA 1
ATOM 3013 C C . HIS A 1 392 ? 3.231 10.093 -28.681 1.00 92.69 392 HIS A C 1
ATOM 3015 O O . HIS A 1 392 ? 4.039 9.170 -28.692 1.00 92.69 392 HIS A O 1
ATOM 3021 N N . HIS A 1 393 ? 3.368 11.145 -29.493 1.00 88.25 393 HIS A N 1
ATOM 3022 C CA . HIS A 1 393 ? 4.442 11.230 -30.487 1.00 88.25 393 HIS A CA 1
ATOM 3023 C C . HIS A 1 393 ? 5.828 11.317 -29.831 1.00 88.25 393 HIS A C 1
ATOM 3025 O O . HIS A 1 393 ? 6.759 10.623 -30.242 1.00 88.25 393 HIS A O 1
ATOM 3031 N N . THR A 1 394 ? 5.949 12.123 -28.772 1.00 90.00 394 THR A N 1
ATOM 3032 C CA . THR A 1 394 ? 7.178 12.237 -27.977 1.00 90.00 394 THR A CA 1
ATOM 3033 C C . THR A 1 394 ? 7.608 10.883 -27.422 1.00 90.00 394 THR A C 1
ATOM 3035 O O . THR A 1 394 ? 8.774 10.517 -27.542 1.00 90.00 394 THR A O 1
ATOM 3038 N N . LEU A 1 395 ? 6.664 10.110 -26.885 1.00 89.25 395 LEU A N 1
ATOM 3039 C CA . LEU A 1 395 ? 6.901 8.788 -26.325 1.00 89.25 395 LEU A CA 1
ATOM 3040 C C . LEU A 1 395 ? 7.393 7.797 -27.383 1.00 89.25 395 LEU A C 1
ATOM 3042 O O . LEU A 1 395 ? 8.396 7.128 -27.153 1.00 89.25 395 LEU A O 1
ATOM 3046 N N . TYR A 1 396 ? 6.749 7.736 -28.553 1.00 87.44 396 TYR A N 1
ATOM 3047 C CA . TYR A 1 396 ? 7.192 6.876 -29.661 1.00 87.44 396 TYR A CA 1
ATOM 3048 C C . TYR A 1 396 ? 8.635 7.166 -30.076 1.00 87.44 396 TYR A C 1
ATOM 3050 O O . TYR A 1 396 ? 9.437 6.239 -30.218 1.00 87.44 396 TYR A O 1
ATOM 3058 N N . LYS A 1 397 ? 8.981 8.453 -30.183 1.00 85.62 397 LYS A N 1
ATOM 3059 C CA . LYS A 1 397 ? 10.330 8.910 -30.518 1.00 85.62 397 LYS A CA 1
ATOM 3060 C C . LYS A 1 397 ? 11.339 8.607 -29.406 1.00 85.62 397 LYS A C 1
ATOM 3062 O O . LYS A 1 397 ? 12.426 8.111 -29.686 1.00 85.62 397 LYS A O 1
ATOM 3067 N N . MET A 1 398 ? 11.007 8.887 -28.147 1.00 86.88 398 MET A N 1
ATOM 3068 C CA . MET A 1 398 ? 11.885 8.628 -26.995 1.00 86.88 398 MET A CA 1
ATOM 3069 C C . MET A 1 398 ? 12.160 7.134 -26.822 1.00 86.88 398 MET A C 1
ATOM 3071 O O . MET A 1 398 ? 13.303 6.714 -26.638 1.00 86.88 398 MET A O 1
ATOM 3075 N N . MET A 1 399 ? 11.108 6.328 -26.927 1.00 87.06 399 MET A N 1
ATOM 3076 C CA . MET A 1 399 ? 11.185 4.889 -26.728 1.00 87.06 399 MET A CA 1
ATOM 3077 C C . MET A 1 399 ? 11.617 4.145 -27.984 1.00 87.06 399 MET A C 1
ATOM 3079 O O . MET A 1 399 ? 11.888 2.955 -27.884 1.00 87.06 399 MET A O 1
ATOM 3083 N N . GLN A 1 400 ? 11.727 4.799 -29.145 1.00 82.50 400 GLN A N 1
ATOM 3084 C CA . GLN A 1 400 ? 12.052 4.154 -30.425 1.00 82.50 400 GLN A CA 1
ATOM 3085 C C . GLN A 1 400 ? 11.120 2.953 -30.672 1.00 82.50 400 GLN A C 1
ATOM 3087 O O . GLN A 1 400 ? 11.568 1.817 -30.877 1.00 82.50 400 GLN A O 1
ATOM 3092 N N . TRP A 1 401 ? 9.816 3.200 -30.510 1.00 81.06 401 TRP A N 1
ATOM 3093 C CA . TRP A 1 401 ? 8.736 2.237 -30.766 1.00 81.06 401 TRP A CA 1
ATOM 3094 C C . TRP A 1 401 ? 8.135 2.376 -32.158 1.00 81.06 401 TRP A C 1
ATOM 3096 O O . TRP A 1 401 ? 7.200 1.645 -32.491 1.00 81.06 401 TRP A O 1
ATOM 3106 N N . ASP A 1 402 ? 8.672 3.286 -32.969 1.00 68.31 402 ASP A N 1
ATOM 3107 C CA . ASP A 1 402 ? 8.371 3.330 -34.390 1.00 68.31 402 ASP A CA 1
ATOM 3108 C C . ASP A 1 402 ? 8.511 1.917 -34.950 1.00 68.31 402 ASP A C 1
ATOM 3110 O O . ASP A 1 402 ? 9.512 1.233 -34.698 1.00 68.31 402 ASP A O 1
ATOM 3114 N N . ALA A 1 403 ? 7.454 1.451 -35.622 1.00 49.22 403 ALA A N 1
ATOM 3115 C CA . ALA A 1 403 ? 7.418 0.111 -36.173 1.00 49.22 403 ALA A CA 1
ATOM 3116 C C . ALA A 1 403 ? 8.697 -0.066 -36.996 1.00 49.22 403 ALA A C 1
ATOM 3118 O O . ALA A 1 403 ? 8.876 0.668 -37.976 1.00 49.22 403 ALA A O 1
ATOM 3119 N N . PRO A 1 404 ? 9.611 -0.986 -36.624 1.00 45.56 404 PRO A N 1
ATOM 3120 C CA . PRO A 1 404 ? 10.676 -1.324 -37.536 1.00 45.56 404 PRO A CA 1
ATOM 3121 C C . PRO A 1 404 ? 9.942 -1.803 -38.775 1.00 45.56 404 PRO A C 1
ATOM 3123 O O . PRO A 1 404 ? 9.198 -2.784 -38.692 1.00 45.56 404 PRO A O 1
ATOM 3126 N N . GLY A 1 405 ? 10.092 -1.072 -39.885 1.00 45.72 405 GLY A N 1
ATOM 3127 C CA . GLY A 1 405 ? 9.620 -1.531 -41.181 1.00 45.72 405 GLY A CA 1
ATOM 3128 C C . GLY A 1 405 ? 9.976 -3.006 -41.253 1.00 45.72 405 GLY A C 1
ATOM 3129 O O . GLY A 1 405 ? 11.133 -3.354 -41.006 1.00 45.72 405 GLY A O 1
ATOM 3130 N N . SER A 1 406 ? 8.951 -3.849 -41.376 1.00 46.44 406 SER A N 1
ATOM 3131 C CA . SER A 1 406 ? 9.021 -5.297 -41.210 1.00 46.44 406 SER A CA 1
ATOM 3132 C C . SER A 1 406 ? 10.238 -5.838 -41.954 1.00 46.44 406 SER A C 1
ATOM 3134 O O . SER A 1 406 ? 10.189 -6.011 -43.171 1.00 46.44 406 SER A O 1
ATOM 3136 N N . HIS A 1 407 ? 11.352 -6.047 -41.258 1.00 53.38 407 HIS A N 1
ATOM 3137 C CA . HIS A 1 407 ? 12.566 -6.541 -41.885 1.00 53.38 407 HIS A CA 1
ATOM 3138 C C . HIS A 1 407 ? 12.647 -8.025 -41.564 1.00 53.38 407 HIS A C 1
ATOM 3140 O O . HIS A 1 407 ? 12.533 -8.449 -40.414 1.00 53.38 407 HIS A O 1
ATOM 3146 N N . ARG A 1 408 ? 12.749 -8.832 -42.617 1.00 48.41 408 ARG A N 1
ATOM 3147 C CA . ARG A 1 408 ? 12.849 -10.282 -42.495 1.00 48.41 408 ARG A CA 1
ATOM 3148 C C . ARG A 1 408 ? 14.239 -10.646 -41.986 1.00 48.41 408 ARG A C 1
ATOM 3150 O O . ARG A 1 408 ? 15.237 -10.147 -42.498 1.00 48.41 408 ARG A O 1
ATOM 3157 N N . HIS A 1 409 ? 14.292 -11.558 -41.021 1.00 56.12 409 HIS A N 1
ATOM 3158 C CA . HIS A 1 409 ? 15.529 -12.239 -40.633 1.00 56.12 409 HIS A CA 1
ATOM 3159 C C . HIS A 1 409 ? 15.883 -13.391 -41.587 1.00 56.12 409 HIS A C 1
ATOM 3161 O O . HIS A 1 409 ? 16.937 -14.000 -41.432 1.00 56.12 409 HIS A O 1
ATOM 3167 N N . ASP A 1 410 ? 15.042 -13.644 -42.596 1.00 44.34 410 ASP A N 1
ATOM 3168 C CA . ASP A 1 410 ? 15.144 -14.763 -43.543 1.00 44.34 410 ASP A CA 1
ATOM 3169 C C . ASP A 1 410 ? 16.199 -14.565 -44.641 1.00 44.34 410 ASP A C 1
ATOM 3171 O O . ASP A 1 410 ? 16.075 -15.108 -45.735 1.00 44.34 410 ASP A O 1
ATOM 3175 N N . ILE A 1 411 ? 17.244 -13.783 -44.381 1.00 43.25 411 ILE A N 1
ATOM 3176 C CA . ILE A 1 411 ? 18.412 -13.771 -45.256 1.00 43.25 411 ILE A CA 1
ATOM 3177 C C . ILE A 1 411 ? 19.488 -14.576 -44.540 1.00 43.25 411 ILE A C 1
ATOM 3179 O O . ILE A 1 411 ? 20.349 -14.032 -43.845 1.00 43.25 411 ILE A O 1
ATOM 3183 N N . GLU A 1 412 ? 19.439 -15.896 -44.732 1.00 34.91 412 GLU A N 1
ATOM 3184 C CA . GLU A 1 412 ? 20.673 -16.666 -44.828 1.00 34.91 412 GLU A CA 1
ATOM 3185 C C . GLU A 1 412 ? 21.512 -15.966 -45.893 1.00 34.91 412 GLU A C 1
ATOM 3187 O O . GLU A 1 412 ? 21.241 -16.065 -47.086 1.00 34.91 412 GLU A O 1
ATOM 3192 N N . VAL A 1 413 ? 22.463 -15.147 -45.451 1.00 37.62 413 VAL A N 1
ATOM 3193 C CA . VAL A 1 413 ? 23.429 -14.513 -46.339 1.00 37.62 413 VAL A CA 1
ATOM 3194 C C . VAL A 1 413 ? 24.136 -15.660 -47.057 1.00 37.62 413 VAL A C 1
ATOM 3196 O O . VAL A 1 413 ? 24.842 -16.421 -46.385 1.00 37.62 413 VAL A O 1
ATOM 3199 N N . PRO A 1 414 ? 23.981 -15.825 -48.385 1.00 35.16 414 PRO A N 1
ATOM 3200 C CA . PRO A 1 414 ? 24.853 -16.724 -49.112 1.00 35.16 414 PRO A CA 1
ATOM 3201 C C . PRO A 1 414 ? 26.265 -16.213 -48.857 1.00 35.16 414 PRO A C 1
ATOM 3203 O O . PRO A 1 414 ? 26.530 -15.022 -49.034 1.00 35.16 414 PRO A O 1
ATOM 3206 N N . GLN A 1 415 ? 27.158 -17.086 -48.396 1.00 39.44 415 GLN A N 1
ATOM 3207 C CA . GLN A 1 415 ? 28.587 -16.806 -48.346 1.00 39.44 415 GLN A CA 1
ATOM 3208 C C . GLN A 1 415 ? 29.072 -16.506 -49.772 1.00 39.44 415 GLN A C 1
ATOM 3210 O O . GLN A 1 415 ? 29.551 -17.385 -50.477 1.00 39.44 415 GLN A O 1
ATOM 3215 N N . SER A 1 416 ? 28.918 -15.264 -50.217 1.00 36.97 416 SER A N 1
ATOM 3216 C CA . SER A 1 416 ? 29.439 -14.779 -51.483 1.00 36.97 416 SER A CA 1
ATOM 3217 C C . SER A 1 416 ? 30.518 -13.756 -51.178 1.00 36.97 416 SER A C 1
ATOM 3219 O O . SER A 1 416 ? 30.239 -12.630 -50.775 1.00 36.97 416 SER A O 1
ATOM 3221 N N . THR A 1 417 ? 31.755 -14.184 -51.436 1.00 38.34 417 THR A N 1
ATOM 3222 C CA . THR A 1 417 ? 32.889 -13.341 -51.843 1.00 38.34 417 THR A CA 1
ATOM 3223 C C . THR A 1 417 ? 33.274 -12.208 -50.893 1.00 38.34 417 THR A C 1
ATOM 3225 O O . THR A 1 417 ? 33.068 -11.031 -51.173 1.00 38.34 417 THR A O 1
ATOM 3228 N N . ILE A 1 418 ? 33.979 -12.571 -49.818 1.00 36.91 418 ILE A N 1
ATOM 3229 C CA . ILE A 1 418 ? 35.047 -11.709 -49.301 1.00 36.91 418 ILE A CA 1
ATOM 3230 C C . ILE A 1 418 ? 36.189 -11.798 -50.321 1.00 36.91 418 ILE A C 1
ATOM 3232 O O . ILE A 1 418 ? 36.843 -12.834 -50.434 1.00 36.91 418 ILE A O 1
ATOM 3236 N N . ALA A 1 419 ? 36.391 -10.734 -51.095 1.00 33.81 419 ALA A N 1
ATOM 3237 C CA . ALA A 1 419 ? 37.641 -10.525 -51.812 1.00 33.81 419 ALA A CA 1
ATOM 3238 C C . ALA A 1 419 ? 38.764 -10.353 -50.769 1.00 33.81 419 ALA A C 1
ATOM 3240 O O . ALA A 1 419 ? 38.592 -9.558 -49.841 1.00 33.81 419 ALA A O 1
ATOM 3241 N N . PRO A 1 420 ? 39.884 -11.091 -50.859 1.00 39.38 420 PRO A N 1
ATOM 3242 C CA . PRO A 1 420 ? 41.018 -10.843 -49.989 1.00 39.38 420 PRO A CA 1
ATOM 3243 C C . PRO A 1 420 ? 41.716 -9.573 -50.475 1.00 39.38 420 PRO A C 1
ATOM 3245 O O . PRO A 1 420 ? 42.280 -9.547 -51.570 1.00 39.38 420 PRO A O 1
ATOM 3248 N N . ASP A 1 421 ? 41.661 -8.522 -49.661 1.00 32.75 421 ASP A N 1
ATOM 3249 C CA . ASP A 1 421 ? 42.495 -7.347 -49.869 1.00 32.75 421 ASP A CA 1
ATOM 3250 C C . ASP A 1 421 ? 43.967 -7.751 -49.749 1.00 32.75 421 ASP A C 1
ATOM 3252 O O . ASP A 1 421 ? 44.421 -8.347 -48.766 1.00 32.75 421 ASP A O 1
ATOM 3256 N N . VAL A 1 422 ? 44.692 -7.438 -50.814 1.00 40.78 422 VAL A N 1
ATOM 3257 C CA . VAL A 1 422 ? 46.123 -7.636 -50.992 1.00 40.78 422 VAL A CA 1
ATOM 3258 C C . VAL A 1 422 ? 46.857 -6.706 -50.029 1.00 40.78 422 VAL A C 1
ATOM 3260 O O . VAL A 1 422 ? 46.996 -5.513 -50.287 1.00 40.78 422 VAL A O 1
ATOM 3263 N N . VAL A 1 423 ? 47.381 -7.252 -48.932 1.00 37.75 423 VAL A N 1
ATOM 3264 C CA . VAL A 1 423 ? 48.470 -6.608 -48.190 1.00 37.75 423 VAL A CA 1
ATOM 3265 C C . VAL A 1 423 ? 49.777 -7.216 -48.681 1.00 37.75 423 VAL A C 1
ATOM 3267 O O . VAL A 1 423 ? 50.123 -8.354 -48.369 1.00 37.75 423 VAL A O 1
ATOM 3270 N N . ASN A 1 424 ? 50.478 -6.438 -49.503 1.00 32.34 424 ASN A N 1
ATOM 3271 C CA . ASN A 1 424 ? 51.840 -6.705 -49.939 1.00 32.34 424 ASN A CA 1
ATOM 3272 C C . ASN A 1 424 ? 52.782 -6.744 -48.727 1.00 32.34 424 ASN A C 1
ATOM 3274 O O . ASN A 1 424 ? 53.065 -5.704 -48.134 1.00 32.34 424 ASN A O 1
ATOM 3278 N N . THR A 1 425 ? 53.339 -7.917 -48.434 1.00 32.50 425 THR A N 1
ATOM 3279 C CA . THR A 1 425 ? 54.538 -8.055 -47.596 1.00 32.50 425 THR A CA 1
ATOM 3280 C C . THR A 1 425 ? 55.548 -8.910 -48.368 1.00 32.50 425 THR A C 1
ATOM 3282 O O . THR A 1 425 ? 55.204 -10.028 -48.759 1.00 32.50 425 THR A O 1
ATOM 3285 N N . PRO A 1 426 ? 56.762 -8.411 -48.667 1.00 35.22 426 PRO A N 1
ATOM 3286 C CA . PRO A 1 426 ? 57.695 -9.105 -49.543 1.00 35.22 426 PRO A CA 1
ATOM 3287 C C . PRO A 1 426 ? 58.322 -10.321 -48.855 1.00 35.22 426 PRO A C 1
ATOM 3289 O O . PRO A 1 426 ? 58.729 -10.274 -47.695 1.00 35.22 426 PRO A O 1
ATOM 3292 N N . ALA A 1 427 ? 58.393 -11.413 -49.613 1.00 30.31 427 ALA A N 1
ATOM 3293 C CA . ALA A 1 427 ? 58.965 -12.687 -49.217 1.00 30.31 427 ALA A CA 1
ATOM 3294 C C . ALA A 1 427 ? 60.494 -12.612 -49.067 1.00 30.31 427 ALA A C 1
ATOM 3296 O O . ALA A 1 427 ? 61.193 -12.165 -49.975 1.00 30.31 427 ALA A O 1
ATOM 3297 N N . LEU A 1 428 ? 61.008 -13.156 -47.962 1.00 32.16 428 LEU A N 1
ATOM 3298 C CA . LEU A 1 428 ? 62.366 -13.685 -47.882 1.00 32.16 428 LEU A CA 1
ATOM 3299 C C . LEU A 1 428 ? 62.279 -15.213 -47.839 1.00 32.16 428 LEU A C 1
ATOM 3301 O O . LEU A 1 428 ? 61.795 -15.825 -46.892 1.00 32.16 428 LEU A O 1
ATOM 3305 N N . THR A 1 429 ? 62.724 -15.798 -48.942 1.00 33.03 429 THR A N 1
ATOM 3306 C CA . THR A 1 429 ? 63.018 -17.209 -49.187 1.00 33.03 429 THR A CA 1
ATOM 3307 C C . THR A 1 429 ? 63.942 -17.820 -48.134 1.00 33.03 429 THR A C 1
ATOM 3309 O O . THR A 1 429 ? 64.977 -17.222 -47.850 1.00 33.03 429 THR A O 1
ATOM 3312 N N . SER A 1 430 ? 63.654 -19.050 -47.678 1.00 32.84 430 SER A N 1
ATOM 3313 C CA . SER A 1 430 ? 64.653 -20.124 -47.468 1.00 32.84 430 SER A CA 1
ATOM 3314 C C . SER A 1 430 ? 64.017 -21.503 -47.181 1.00 32.84 430 SER A C 1
ATOM 3316 O O . SER A 1 430 ? 63.448 -21.740 -46.125 1.00 32.84 430 SER A O 1
ATOM 3318 N N . ALA A 1 431 ? 64.125 -22.375 -48.190 1.00 31.67 431 ALA A N 1
ATOM 3319 C CA . ALA A 1 431 ? 64.382 -23.827 -48.213 1.00 31.67 431 ALA A CA 1
ATOM 3320 C C . ALA A 1 431 ? 63.932 -24.792 -47.075 1.00 31.67 431 ALA A C 1
ATOM 3322 O O . ALA A 1 431 ? 64.535 -24.878 -46.014 1.00 31.67 431 ALA A O 1
ATOM 3323 N N . ILE A 1 432 ? 62.935 -25.623 -47.415 1.00 32.41 432 ILE A N 1
ATOM 3324 C CA . ILE A 1 432 ? 62.872 -27.112 -47.452 1.00 32.41 432 ILE A CA 1
ATOM 3325 C C . ILE A 1 432 ? 63.884 -27.959 -46.631 1.00 32.41 432 ILE A C 1
ATOM 3327 O O . ILE A 1 432 ? 65.078 -27.951 -46.921 1.00 32.41 432 ILE A O 1
ATOM 3331 N N . SER A 1 433 ? 63.356 -28.876 -45.795 1.00 27.98 433 SER A N 1
ATOM 3332 C CA . SER A 1 433 ? 63.606 -30.354 -45.791 1.00 27.98 433 SER A CA 1
ATOM 3333 C C . SER A 1 433 ? 62.711 -31.043 -44.740 1.00 27.98 433 SER A C 1
ATOM 3335 O O . SER A 1 433 ? 62.747 -30.671 -43.575 1.00 27.98 433 SER A O 1
ATOM 3337 N N . ILE A 1 434 ? 61.681 -31.813 -45.122 1.00 32.34 434 ILE A N 1
ATOM 3338 C CA . ILE A 1 434 ? 61.615 -33.286 -45.326 1.00 32.34 434 ILE A CA 1
ATOM 3339 C C . ILE A 1 434 ? 62.107 -34.122 -44.125 1.00 32.34 434 ILE A C 1
ATOM 3341 O O . ILE A 1 434 ? 63.294 -34.141 -43.821 1.00 32.34 434 ILE A O 1
ATOM 3345 N N . GLY A 1 435 ? 61.185 -34.892 -43.524 1.00 27.95 435 GLY A N 1
ATOM 3346 C CA . GLY A 1 435 ? 61.451 -35.894 -42.482 1.00 27.95 435 GLY A CA 1
ATOM 3347 C C . GLY A 1 435 ? 60.238 -36.788 -42.162 1.00 27.95 435 GLY A C 1
ATOM 3348 O O . GLY A 1 435 ? 59.487 -36.519 -41.237 1.00 27.95 435 GLY A O 1
ATOM 3349 N N . THR A 1 436 ? 60.048 -37.793 -43.015 1.00 28.77 436 THR A N 1
ATOM 3350 C CA . THR A 1 436 ? 59.498 -39.165 -42.877 1.00 28.77 436 THR A CA 1
ATOM 3351 C C . THR A 1 436 ? 58.753 -39.657 -41.606 1.00 28.77 436 THR A C 1
ATOM 3353 O O . THR A 1 436 ? 59.203 -39.504 -40.478 1.00 28.77 436 THR A O 1
ATOM 3356 N N . VAL A 1 437 ? 57.659 -40.399 -41.865 1.00 34.88 437 VAL A N 1
ATOM 3357 C CA . VAL A 1 437 ? 56.804 -41.256 -40.990 1.00 34.88 437 VAL A CA 1
ATOM 3358 C C . VAL A 1 437 ? 57.494 -42.615 -40.678 1.00 34.88 437 VAL A C 1
ATOM 3360 O O . VAL A 1 437 ? 58.377 -42.987 -41.455 1.00 34.88 437 VAL A O 1
ATOM 3363 N N . PRO A 1 438 ? 57.145 -43.386 -39.609 1.00 39.62 438 PRO A N 1
ATOM 3364 C CA . PRO A 1 438 ? 56.068 -44.422 -39.653 1.00 39.62 438 PRO A CA 1
ATOM 3365 C C . PRO A 1 438 ? 55.265 -44.551 -38.317 1.00 39.62 438 PRO A C 1
ATOM 3367 O O . PRO A 1 438 ? 55.825 -44.425 -37.237 1.00 39.62 438 PRO A O 1
ATOM 3370 N N . ARG A 1 439 ? 53.922 -44.596 -38.284 1.00 32.03 439 ARG A N 1
ATOM 3371 C CA . ARG A 1 439 ? 52.959 -45.721 -38.460 1.00 32.03 439 ARG A CA 1
ATOM 3372 C C . ARG A 1 439 ? 53.131 -46.931 -37.509 1.00 32.03 439 ARG A C 1
ATOM 3374 O O . ARG A 1 439 ? 54.095 -47.664 -37.659 1.00 32.03 439 ARG A O 1
ATOM 3381 N N . ASN A 1 440 ? 52.132 -47.162 -36.637 1.00 29.31 440 ASN A N 1
ATOM 3382 C CA . ASN A 1 440 ? 51.576 -48.458 -36.160 1.00 29.31 440 ASN A CA 1
ATOM 3383 C C . ASN A 1 440 ? 50.253 -48.156 -35.399 1.00 29.31 440 ASN A C 1
ATOM 3385 O O . ASN A 1 440 ? 50.262 -47.308 -34.516 1.00 29.31 440 ASN A O 1
ATOM 3389 N N . ALA A 1 441 ? 49.067 -48.527 -35.914 1.00 33.00 441 ALA A N 1
ATOM 3390 C CA . ALA A 1 441 ? 48.340 -49.813 -35.775 1.00 33.00 441 ALA A CA 1
ATOM 3391 C C . ALA A 1 441 ? 47.710 -49.987 -34.365 1.00 33.00 441 ALA A C 1
ATOM 3393 O O . ALA A 1 441 ? 48.441 -50.100 -33.393 1.00 33.00 441 ALA A O 1
ATOM 3394 N N . ALA A 1 442 ? 46.388 -49.785 -34.220 1.00 31.03 442 ALA A N 1
ATOM 3395 C CA . ALA A 1 442 ? 45.303 -50.801 -34.235 1.00 31.03 442 ALA A CA 1
ATOM 3396 C C . ALA A 1 442 ? 44.859 -51.151 -32.784 1.00 31.03 442 ALA A C 1
ATOM 3398 O O . ALA A 1 442 ? 45.649 -51.707 -32.035 1.00 31.03 442 ALA A O 1
ATOM 3399 N N . ASP A 1 443 ? 43.720 -50.636 -32.289 1.00 32.25 443 ASP A N 1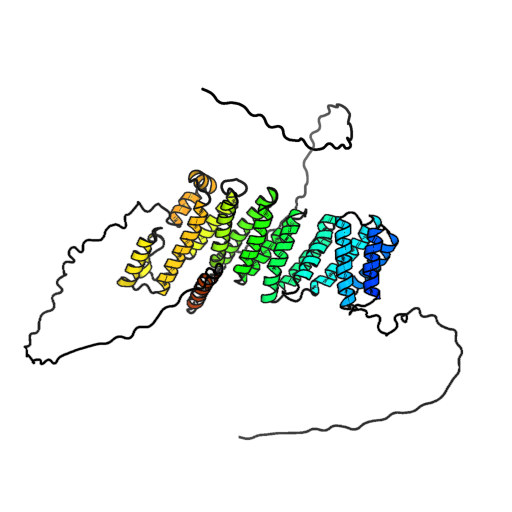
ATOM 3400 C CA . ASP A 1 443 ? 42.348 -51.234 -32.257 1.00 32.25 443 ASP A CA 1
ATOM 3401 C C . ASP A 1 443 ? 42.032 -51.814 -30.833 1.00 32.25 443 ASP A C 1
ATOM 3403 O O . ASP A 1 443 ? 42.939 -51.823 -30.004 1.00 32.25 443 ASP A O 1
ATOM 3407 N N . PRO A 1 444 ? 40.816 -52.285 -30.460 1.00 44.75 444 PRO A N 1
ATOM 3408 C CA . PRO A 1 444 ? 39.595 -51.531 -30.121 1.00 44.75 444 PRO A CA 1
ATOM 3409 C C . PRO A 1 444 ? 38.939 -51.929 -28.746 1.00 44.75 444 PRO A C 1
ATOM 3411 O O . PRO A 1 444 ? 39.408 -52.830 -28.062 1.00 44.75 444 PRO A O 1
ATOM 3414 N N . THR A 1 445 ? 37.858 -51.214 -28.360 1.00 36.53 445 THR A N 1
ATOM 3415 C CA . THR A 1 445 ? 36.655 -51.505 -27.487 1.00 36.53 445 THR A CA 1
ATOM 3416 C C . THR A 1 445 ? 36.545 -52.817 -26.659 1.00 36.53 445 THR A C 1
ATOM 3418 O O . THR A 1 445 ? 36.985 -53.841 -27.171 1.00 36.53 445 THR A O 1
ATOM 3421 N N . PRO A 1 446 ? 35.842 -52.896 -25.482 1.00 39.72 446 PRO A N 1
ATOM 3422 C CA . PRO A 1 446 ? 34.364 -52.716 -25.344 1.00 39.72 446 PRO A CA 1
ATOM 3423 C C . PRO A 1 446 ? 33.858 -52.099 -24.005 1.00 39.72 446 PRO A C 1
ATOM 3425 O O . PRO A 1 446 ? 34.518 -52.158 -22.979 1.00 39.72 446 PRO A O 1
ATOM 3428 N N . SER A 1 447 ? 32.784 -51.298 -24.012 1.00 29.02 447 SER A N 1
ATOM 3429 C CA . SER A 1 447 ? 31.366 -51.643 -23.750 1.00 29.02 447 SER A CA 1
ATOM 3430 C C . SER A 1 447 ? 31.078 -52.353 -22.419 1.00 29.02 447 SER A C 1
ATOM 3432 O O . SER A 1 447 ? 31.331 -53.548 -22.287 1.00 29.02 447 SER A O 1
ATOM 3434 N N . THR A 1 448 ? 30.414 -51.640 -21.502 1.00 30.44 448 THR A N 1
ATOM 3435 C CA . THR A 1 448 ? 29.466 -52.240 -20.556 1.00 30.44 448 THR A CA 1
ATOM 3436 C C . THR A 1 448 ? 28.291 -51.304 -20.291 1.00 30.44 448 THR A C 1
ATOM 3438 O O . THR A 1 448 ? 28.427 -50.145 -19.907 1.00 30.44 448 THR A O 1
ATOM 3441 N N . ASP A 1 449 ? 27.142 -51.896 -20.569 1.00 27.61 449 ASP A N 1
ATOM 3442 C CA . ASP A 1 449 ? 25.760 -51.532 -20.314 1.00 27.61 449 ASP A CA 1
ATOM 3443 C C . ASP A 1 449 ? 25.465 -51.354 -18.809 1.00 27.61 449 ASP A C 1
ATOM 3445 O O . ASP A 1 449 ? 26.237 -51.835 -17.978 1.00 27.61 449 ASP A O 1
ATOM 3449 N N . VAL A 1 450 ? 24.327 -50.717 -18.489 1.00 31.33 450 VAL A N 1
ATOM 3450 C CA . VAL A 1 450 ? 23.384 -51.023 -17.381 1.00 31.33 450 VAL A CA 1
ATOM 3451 C C . VAL A 1 450 ? 22.556 -49.782 -16.980 1.00 31.33 450 VAL A C 1
ATOM 3453 O O . VAL A 1 450 ? 22.969 -48.911 -16.222 1.00 31.33 450 VAL A O 1
ATOM 3456 N N . SER A 1 451 ? 21.316 -49.810 -17.473 1.00 28.86 451 SER A N 1
ATOM 3457 C CA . SER A 1 451 ? 20.035 -49.644 -16.758 1.00 28.86 451 SER A CA 1
ATOM 3458 C C . SER A 1 451 ? 19.570 -48.295 -16.176 1.00 28.86 451 SER A C 1
ATOM 3460 O O . SER A 1 451 ? 20.026 -47.790 -15.155 1.00 28.86 451 SER A O 1
ATOM 3462 N N . ARG A 1 452 ? 18.462 -47.846 -16.785 1.00 35.09 452 ARG A N 1
ATOM 3463 C CA . ARG A 1 452 ? 17.357 -47.016 -16.260 1.00 35.09 452 ARG A CA 1
ATOM 3464 C C . ARG A 1 452 ? 16.863 -47.461 -14.869 1.00 35.09 452 ARG A C 1
ATOM 3466 O O . ARG A 1 452 ? 16.828 -48.660 -14.599 1.00 35.09 452 ARG A O 1
ATOM 3473 N N . PRO A 1 453 ? 16.292 -46.529 -14.079 1.00 29.25 453 PRO A N 1
ATOM 3474 C CA . PRO A 1 453 ? 14.824 -46.517 -13.968 1.00 29.25 453 PRO A CA 1
ATOM 3475 C C . PRO A 1 453 ? 14.171 -45.115 -13.869 1.00 29.25 453 PRO A C 1
ATOM 3477 O O . PRO A 1 453 ? 14.742 -44.150 -13.377 1.00 29.25 453 PRO A O 1
ATOM 3480 N N . LEU A 1 454 ? 12.913 -45.047 -14.307 1.00 31.14 454 LEU A N 1
ATOM 3481 C CA . LEU A 1 454 ? 11.856 -44.093 -13.912 1.00 31.14 454 LEU A CA 1
ATOM 3482 C C . LEU A 1 454 ? 10.758 -44.933 -13.205 1.00 31.14 454 LEU A C 1
ATOM 3484 O O . LEU A 1 454 ? 10.788 -46.152 -13.398 1.00 31.14 454 LEU A O 1
ATOM 3488 N N . PRO A 1 455 ? 9.740 -44.384 -12.496 1.00 45.50 455 PRO A N 1
ATOM 3489 C CA . PRO A 1 455 ? 9.388 -42.970 -12.273 1.00 45.50 455 PRO A CA 1
ATOM 3490 C C . PRO A 1 455 ? 8.990 -42.617 -10.811 1.00 45.50 455 PRO A C 1
ATOM 3492 O O . PRO A 1 455 ? 8.616 -43.482 -10.022 1.00 45.50 455 PRO A O 1
ATOM 3495 N N . ARG A 1 456 ? 8.890 -41.317 -10.480 1.00 27.17 456 ARG A N 1
ATOM 3496 C CA . ARG A 1 456 ? 7.786 -40.829 -9.623 1.00 27.17 456 ARG A CA 1
ATOM 3497 C C . ARG A 1 456 ? 7.525 -39.329 -9.775 1.00 27.17 456 ARG A C 1
ATOM 3499 O O . ARG A 1 456 ? 8.371 -38.489 -9.506 1.00 27.17 456 ARG A O 1
ATOM 3506 N N . ILE A 1 457 ? 6.297 -39.044 -10.193 1.00 36.59 457 ILE A N 1
ATOM 3507 C CA . ILE A 1 457 ? 5.613 -37.751 -10.199 1.00 36.59 457 ILE A CA 1
ATOM 3508 C C . ILE A 1 457 ? 5.451 -37.257 -8.754 1.00 36.59 457 ILE A C 1
ATOM 3510 O O . ILE A 1 457 ? 4.967 -38.028 -7.925 1.00 36.59 457 ILE A O 1
ATOM 3514 N N . LYS A 1 458 ? 5.783 -35.986 -8.478 1.00 27.84 458 LYS A N 1
ATOM 3515 C CA . LYS A 1 458 ? 5.096 -35.110 -7.503 1.00 27.84 458 LYS A CA 1
ATOM 3516 C C . LYS A 1 458 ? 5.551 -33.646 -7.656 1.00 27.84 458 LYS A C 1
ATOM 3518 O O . LYS A 1 458 ? 6.719 -33.335 -7.484 1.00 27.84 458 LYS A O 1
ATOM 3523 N N . GLN A 1 459 ? 4.580 -32.795 -7.995 1.00 36.38 459 GLN A N 1
ATOM 3524 C CA . GLN A 1 459 ? 4.438 -31.370 -7.657 1.00 36.38 459 GLN A CA 1
ATOM 3525 C C . GLN A 1 459 ? 5.716 -30.522 -7.485 1.00 36.38 459 GLN A C 1
ATOM 3527 O O . GLN A 1 459 ? 6.258 -30.402 -6.392 1.00 36.38 459 GLN A O 1
ATOM 3532 N N . GLN A 1 460 ? 6.076 -29.789 -8.539 1.00 29.92 460 GLN A N 1
ATOM 3533 C CA . GLN A 1 460 ? 6.744 -28.490 -8.426 1.00 29.92 460 GLN A CA 1
ATOM 3534 C C . GLN A 1 460 ? 6.089 -27.510 -9.404 1.00 29.92 460 GLN A C 1
ATOM 3536 O O . GLN A 1 460 ? 6.504 -27.359 -10.547 1.00 29.92 460 GLN A O 1
ATOM 3541 N N . ALA A 1 461 ? 5.043 -26.840 -8.934 1.00 34.53 461 ALA A N 1
ATOM 3542 C CA . ALA A 1 461 ? 4.629 -25.546 -9.454 1.00 34.53 461 ALA A CA 1
ATOM 3543 C C . ALA A 1 461 ? 4.839 -24.565 -8.295 1.00 34.53 461 ALA A C 1
ATOM 3545 O O . ALA A 1 461 ? 4.172 -24.686 -7.273 1.00 34.53 461 ALA A O 1
ATOM 3546 N N . GLY A 1 462 ? 5.840 -23.685 -8.396 1.00 32.88 462 GLY A N 1
ATOM 3547 C CA . GLY A 1 462 ? 6.072 -22.641 -7.386 1.00 32.88 462 GLY A CA 1
ATOM 3548 C C . GLY A 1 462 ? 7.509 -22.134 -7.222 1.00 32.88 462 GLY A C 1
ATOM 3549 O O . GLY A 1 462 ? 7.686 -20.999 -6.808 1.00 32.88 462 GLY A O 1
ATOM 3550 N N . ARG A 1 463 ? 8.551 -22.901 -7.583 1.00 30.77 463 ARG A N 1
ATOM 3551 C CA . ARG A 1 463 ? 9.957 -22.483 -7.347 1.00 30.77 463 ARG A CA 1
ATOM 3552 C C . ARG A 1 463 ? 10.663 -21.781 -8.511 1.00 30.77 463 ARG A C 1
ATOM 3554 O O . ARG A 1 463 ? 11.695 -21.159 -8.299 1.00 30.77 463 ARG A O 1
ATOM 3561 N N . GLY A 1 464 ? 10.099 -21.807 -9.718 1.00 28.72 464 GLY A N 1
ATOM 3562 C CA . GLY A 1 464 ? 10.765 -21.260 -10.909 1.00 28.72 464 GLY A CA 1
ATOM 3563 C C . GLY A 1 464 ? 10.843 -19.728 -10.985 1.00 28.72 464 GLY A C 1
ATOM 3564 O O . GLY A 1 464 ? 11.579 -19.214 -11.817 1.00 28.72 464 GLY A O 1
ATOM 3565 N N . ARG A 1 465 ? 10.099 -18.987 -10.147 1.00 36.66 465 ARG A N 1
ATOM 3566 C CA . ARG A 1 465 ? 10.063 -17.511 -10.189 1.00 36.66 465 ARG A CA 1
ATOM 3567 C C . ARG A 1 465 ? 11.075 -16.856 -9.238 1.00 36.66 465 ARG A C 1
ATOM 3569 O O . ARG A 1 465 ? 11.693 -15.874 -9.623 1.00 36.66 465 ARG A O 1
ATOM 3576 N N . GLN A 1 466 ? 11.311 -17.441 -8.060 1.00 33.03 466 GLN A N 1
ATOM 3577 C CA . GLN A 1 466 ? 12.295 -16.937 -7.087 1.00 33.03 466 GLN A CA 1
ATOM 3578 C C . GLN A 1 466 ? 13.744 -17.150 -7.545 1.00 33.03 466 GLN A C 1
ATOM 3580 O O . GLN A 1 466 ? 14.585 -16.284 -7.344 1.00 33.03 466 GLN A O 1
ATOM 3585 N N . GLU A 1 467 ? 14.040 -18.257 -8.229 1.00 30.41 467 GLU A N 1
ATOM 3586 C CA . GLU A 1 467 ? 15.411 -18.576 -8.658 1.00 30.41 467 GLU A CA 1
ATOM 3587 C C . GLU A 1 467 ? 15.878 -17.726 -9.855 1.00 30.41 467 GLU A C 1
ATOM 3589 O O . GLU A 1 467 ? 17.071 -17.495 -10.030 1.00 30.41 467 GLU A O 1
ATOM 3594 N N . VAL A 1 468 ? 14.943 -17.205 -10.660 1.00 37.84 468 VAL A N 1
ATOM 3595 C CA . VAL A 1 468 ? 15.240 -16.259 -11.752 1.00 37.84 468 VAL A CA 1
ATOM 3596 C C . VAL A 1 468 ? 15.473 -14.844 -11.209 1.00 37.84 468 VAL A C 1
ATOM 3598 O O . VAL A 1 468 ? 16.340 -14.147 -11.732 1.00 37.84 468 VAL A O 1
ATOM 3601 N N . MET A 1 469 ? 14.773 -14.445 -10.138 1.00 38.72 469 MET A N 1
ATOM 3602 C CA . MET A 1 469 ? 14.950 -13.133 -9.496 1.00 38.72 469 MET A CA 1
ATOM 3603 C C . MET A 1 469 ? 16.190 -13.077 -8.594 1.00 38.72 469 MET A C 1
ATOM 3605 O O . MET A 1 469 ? 16.966 -12.141 -8.730 1.00 38.72 469 MET A O 1
ATOM 3609 N N . ALA A 1 470 ? 16.487 -14.123 -7.815 1.00 33.28 470 ALA A N 1
ATOM 3610 C CA . ALA A 1 470 ? 17.725 -14.200 -7.025 1.00 33.28 470 ALA A CA 1
ATOM 3611 C C . ALA A 1 470 ? 18.993 -14.154 -7.906 1.00 33.28 470 ALA A C 1
ATOM 3613 O O . ALA A 1 470 ? 20.041 -13.643 -7.515 1.00 33.28 470 ALA A O 1
ATOM 3614 N N . ARG A 1 471 ? 18.903 -14.658 -9.147 1.00 33.56 471 ARG A N 1
ATOM 3615 C CA . ARG A 1 471 ? 19.982 -14.561 -10.144 1.00 33.56 471 ARG A CA 1
ATOM 3616 C C . ARG A 1 471 ? 20.098 -13.168 -10.772 1.00 33.56 471 ARG A C 1
ATOM 3618 O O . ARG A 1 471 ? 21.165 -12.838 -11.283 1.00 33.56 471 ARG A O 1
ATOM 3625 N N . GLN A 1 472 ? 19.019 -12.386 -10.758 1.00 40.88 472 GLN A N 1
ATOM 3626 C CA . GLN A 1 472 ? 18.989 -10.992 -11.196 1.00 40.88 472 GLN A CA 1
ATOM 3627 C C . GLN A 1 472 ? 19.526 -10.061 -10.093 1.00 40.88 472 GLN A C 1
ATOM 3629 O O . GLN A 1 472 ? 20.350 -9.206 -10.392 1.00 40.88 472 GLN A O 1
ATOM 3634 N N . GLU A 1 473 ? 19.194 -10.323 -8.827 1.00 42.56 473 GLU A N 1
ATOM 3635 C CA . GLU A 1 473 ? 19.731 -9.628 -7.643 1.00 42.56 473 GLU A CA 1
ATOM 3636 C C . GLU A 1 473 ? 21.256 -9.811 -7.502 1.00 42.56 473 GLU A C 1
ATOM 3638 O O . GLU A 1 473 ? 21.986 -8.845 -7.300 1.00 42.56 473 GLU A O 1
ATOM 3643 N N . HIS A 1 474 ? 21.781 -11.020 -7.744 1.00 36.97 474 HIS A N 1
ATOM 3644 C CA . HIS A 1 474 ? 23.232 -11.277 -7.709 1.00 36.97 474 HIS A CA 1
ATOM 3645 C C . HIS A 1 474 ? 24.002 -10.628 -8.888 1.00 36.97 474 HIS A C 1
ATOM 3647 O O . HIS A 1 474 ? 25.224 -10.450 -8.831 1.00 36.97 474 HIS A O 1
ATOM 3653 N N . LEU A 1 475 ? 23.318 -10.283 -9.987 1.00 43.56 475 LEU A N 1
ATOM 3654 C CA . LEU A 1 475 ? 23.906 -9.481 -11.066 1.00 43.56 475 LEU A CA 1
ATOM 3655 C C . LEU A 1 475 ? 23.928 -7.993 -10.696 1.00 43.56 475 LEU A C 1
ATOM 3657 O O . LEU A 1 475 ? 24.889 -7.320 -11.048 1.00 43.56 475 LEU A O 1
ATOM 3661 N N . GLU A 1 476 ? 22.926 -7.501 -9.965 1.00 45.97 476 GLU A N 1
ATOM 3662 C CA . GLU A 1 476 ? 22.865 -6.113 -9.484 1.00 45.97 476 GLU A CA 1
ATOM 3663 C C . GLU A 1 476 ? 23.979 -5.821 -8.456 1.00 45.97 476 GLU A C 1
ATOM 3665 O O . GLU A 1 476 ? 24.694 -4.834 -8.606 1.00 45.97 476 GLU A O 1
ATOM 3670 N N . GLU A 1 477 ? 24.244 -6.733 -7.513 1.00 39.59 477 GLU A N 1
ATOM 3671 C CA . GLU A 1 477 ? 25.271 -6.556 -6.464 1.00 39.59 477 GLU A CA 1
ATOM 3672 C C . GLU A 1 477 ? 26.723 -6.576 -7.000 1.00 39.59 477 GLU A C 1
ATOM 3674 O O . GLU A 1 477 ? 27.607 -5.880 -6.499 1.00 39.59 477 GLU A O 1
ATOM 3679 N N . ASN A 1 478 ? 26.993 -7.324 -8.077 1.00 38.19 478 ASN A N 1
ATOM 3680 C CA . ASN A 1 478 ? 28.339 -7.435 -8.661 1.00 38.19 478 ASN A CA 1
ATOM 3681 C C . ASN A 1 478 ? 28.734 -6.258 -9.576 1.00 38.19 478 ASN A C 1
ATOM 3683 O O . ASN A 1 478 ? 29.876 -6.206 -10.040 1.00 38.19 478 ASN A O 1
ATOM 3687 N N . HIS A 1 479 ? 27.817 -5.335 -9.879 1.00 49.22 479 HIS A N 1
ATOM 3688 C CA . HIS A 1 479 ? 28.062 -4.231 -10.813 1.00 49.22 479 HIS A CA 1
ATOM 3689 C C . HIS A 1 479 ? 28.417 -2.891 -10.140 1.00 49.22 479 HIS A C 1
ATOM 3691 O O . HIS A 1 479 ? 28.790 -1.956 -10.848 1.00 49.22 479 HIS A O 1
ATOM 3697 N N . GLU A 1 480 ? 28.398 -2.800 -8.805 1.00 42.69 480 GLU A N 1
ATOM 3698 C CA . GLU A 1 480 ? 28.584 -1.532 -8.070 1.00 42.69 480 GLU A CA 1
ATOM 3699 C C . GLU A 1 480 ? 30.012 -1.266 -7.545 1.00 42.69 480 GLU A C 1
ATOM 3701 O O . GLU A 1 480 ? 30.287 -0.211 -6.975 1.00 42.69 480 GLU A O 1
ATOM 3706 N N . THR A 1 481 ? 30.983 -2.154 -7.780 1.00 34.38 481 THR A N 1
ATOM 3707 C CA . THR A 1 481 ? 32.375 -1.963 -7.320 1.00 34.38 481 THR A CA 1
ATOM 3708 C C . THR A 1 481 ? 33.269 -1.241 -8.339 1.00 34.38 481 THR A C 1
ATOM 3710 O O . THR A 1 481 ? 34.328 -1.743 -8.681 1.00 34.38 481 THR A O 1
ATOM 3713 N N . HIS A 1 482 ? 32.906 -0.039 -8.807 1.00 35.47 482 HIS A N 1
ATOM 3714 C CA . HIS A 1 482 ? 33.875 0.937 -9.352 1.00 35.47 482 HIS A CA 1
ATOM 3715 C C . HIS A 1 482 ? 33.371 2.392 -9.215 1.00 35.47 482 HIS A C 1
ATOM 3717 O O . HIS A 1 482 ? 32.218 2.699 -9.486 1.00 35.47 482 HIS A O 1
ATOM 3723 N N . ALA A 1 483 ? 34.257 3.282 -8.755 1.00 37.59 483 ALA A N 1
ATOM 3724 C CA . ALA A 1 483 ? 33.956 4.549 -8.082 1.00 37.59 483 ALA A CA 1
ATOM 3725 C C . ALA A 1 483 ? 34.025 5.840 -8.941 1.00 37.59 483 ALA A C 1
ATOM 3727 O O . ALA A 1 483 ? 34.944 5.978 -9.743 1.00 37.59 483 ALA A O 1
ATOM 3728 N N . GLY A 1 484 ? 33.157 6.817 -8.597 1.00 31.77 484 GLY A N 1
ATOM 3729 C CA . GLY A 1 484 ? 33.375 8.290 -8.498 1.00 31.77 484 GLY A CA 1
ATOM 3730 C C . GLY A 1 484 ? 33.568 9.147 -9.775 1.00 31.77 484 GLY A C 1
ATOM 3731 O O . GLY A 1 484 ? 33.805 8.583 -10.838 1.00 31.77 484 GLY A O 1
ATOM 3732 N N . PRO A 1 485 ? 33.553 10.511 -9.708 1.00 40.16 485 PRO A N 1
ATOM 3733 C CA . PRO A 1 485 ? 33.350 11.421 -8.566 1.00 40.16 485 PRO A CA 1
ATOM 3734 C C . PRO A 1 485 ? 32.185 12.441 -8.725 1.00 40.16 485 PRO A C 1
ATOM 3736 O O . PRO A 1 485 ? 31.591 12.604 -9.786 1.00 40.16 485 PRO A O 1
ATOM 3739 N N . SER A 1 486 ? 31.906 13.160 -7.632 1.00 36.53 486 SER A N 1
ATOM 3740 C CA . SER A 1 486 ? 30.901 14.217 -7.454 1.00 36.53 486 SER A CA 1
ATOM 3741 C C . SER A 1 486 ? 30.977 15.389 -8.443 1.00 36.53 486 SER A C 1
ATOM 3743 O O . SER A 1 486 ? 32.055 15.928 -8.693 1.00 36.53 486 SER A O 1
ATOM 3745 N N . THR A 1 487 ? 29.811 15.912 -8.840 1.00 30.59 487 THR A N 1
ATOM 3746 C CA . THR A 1 487 ? 29.663 17.286 -9.351 1.00 30.59 487 THR A CA 1
ATOM 3747 C C . THR A 1 487 ? 28.574 18.068 -8.620 1.00 30.59 487 THR A C 1
ATOM 3749 O O . THR A 1 487 ? 27.522 17.557 -8.253 1.00 30.59 487 THR A O 1
ATOM 3752 N N . SER A 1 488 ? 28.916 19.333 -8.397 1.00 26.14 488 SER A N 1
ATOM 3753 C CA . SER A 1 488 ? 28.312 20.347 -7.540 1.00 26.14 488 SER A CA 1
ATOM 3754 C C . SER A 1 488 ? 26.919 20.834 -7.962 1.00 26.14 488 SER A C 1
ATOM 3756 O O . SER A 1 488 ? 26.719 21.264 -9.091 1.00 26.14 488 SER A O 1
ATOM 3758 N N . ALA A 1 489 ? 26.025 20.861 -6.970 1.00 28.73 489 ALA A N 1
ATOM 3759 C CA . ALA A 1 489 ? 24.983 21.845 -6.654 1.00 28.73 489 ALA A CA 1
ATOM 3760 C C . ALA A 1 489 ? 24.421 22.764 -7.765 1.00 28.73 489 ALA A C 1
ATOM 3762 O O . ALA A 1 489 ? 25.045 23.751 -8.151 1.00 28.73 489 ALA A O 1
ATOM 3763 N N . ALA A 1 490 ? 23.131 22.572 -8.064 1.00 26.77 490 ALA A N 1
ATOM 3764 C CA . ALA A 1 490 ? 22.195 23.657 -8.353 1.00 26.77 490 ALA A CA 1
ATOM 3765 C C . ALA A 1 490 ? 21.086 23.624 -7.288 1.00 26.77 490 ALA A C 1
ATOM 3767 O O . ALA A 1 490 ? 20.320 22.671 -7.169 1.00 26.77 490 ALA A O 1
ATOM 3768 N N . ARG A 1 491 ? 21.078 24.652 -6.439 1.00 26.69 491 ARG A N 1
ATOM 3769 C CA . ARG A 1 491 ? 20.206 24.809 -5.276 1.00 26.69 491 ARG A CA 1
ATOM 3770 C C . ARG A 1 491 ? 18.852 25.339 -5.757 1.00 26.69 491 ARG A C 1
ATOM 3772 O O . ARG A 1 491 ? 18.743 26.527 -6.039 1.00 26.69 491 ARG A O 1
ATOM 3779 N N . THR A 1 492 ? 17.838 24.480 -5.831 1.00 27.48 492 THR A N 1
ATOM 3780 C CA . THR A 1 492 ? 16.442 24.913 -6.000 1.00 27.48 492 THR A CA 1
ATOM 3781 C C . THR A 1 492 ? 15.745 24.778 -4.654 1.00 27.48 492 THR A C 1
ATOM 3783 O O . THR A 1 492 ? 15.437 23.681 -4.200 1.00 27.48 492 THR A O 1
ATOM 3786 N N . THR A 1 493 ? 15.555 25.904 -3.972 1.00 28.14 493 THR A N 1
ATOM 3787 C CA . THR A 1 493 ? 14.674 26.018 -2.806 1.00 28.14 493 THR A CA 1
ATOM 3788 C C . THR A 1 493 ? 13.237 25.762 -3.250 1.00 28.14 493 THR A C 1
ATOM 3790 O O . THR A 1 493 ? 12.654 26.595 -3.939 1.00 28.14 493 THR A O 1
ATOM 3793 N N . LEU A 1 494 ? 12.672 24.622 -2.852 1.00 27.23 494 LEU A N 1
ATOM 3794 C CA . LEU A 1 494 ? 11.241 24.344 -2.941 1.00 27.23 494 LEU A CA 1
ATOM 3795 C C . LEU A 1 494 ? 10.620 24.580 -1.564 1.00 27.23 494 LEU A C 1
ATOM 3797 O O . LEU A 1 494 ? 10.993 23.956 -0.572 1.00 27.23 494 LEU A O 1
ATOM 3801 N N . ALA A 1 495 ? 9.723 25.561 -1.532 1.00 25.06 495 ALA A N 1
ATOM 3802 C CA . ALA A 1 495 ? 8.892 25.911 -0.396 1.00 25.06 495 ALA A CA 1
ATOM 3803 C C . ALA A 1 495 ? 7.870 24.799 -0.114 1.00 25.06 495 ALA A C 1
ATOM 3805 O O . ALA A 1 495 ? 7.385 24.138 -1.033 1.00 25.06 495 ALA A O 1
ATOM 3806 N N . ALA A 1 496 ? 7.550 24.614 1.166 1.00 26.36 496 ALA A N 1
ATOM 3807 C CA . ALA A 1 496 ? 6.526 23.690 1.636 1.00 26.36 496 ALA A CA 1
ATOM 3808 C C . ALA A 1 496 ? 5.137 24.044 1.062 1.00 26.36 496 ALA A C 1
ATOM 3810 O O . ALA A 1 496 ? 4.819 25.232 0.941 1.00 26.36 496 ALA A O 1
ATOM 3811 N N . PRO A 1 497 ? 4.276 23.054 0.761 1.00 27.89 497 PRO A N 1
ATOM 3812 C CA . PRO A 1 497 ? 2.886 23.325 0.439 1.00 27.89 497 PRO A CA 1
ATOM 3813 C C . PRO A 1 497 ? 2.140 23.714 1.721 1.00 27.89 497 PRO A C 1
ATOM 3815 O O . PRO A 1 497 ? 1.866 22.886 2.588 1.00 27.89 497 PRO A O 1
ATOM 3818 N N . VAL A 1 498 ? 1.816 25.001 1.841 1.00 26.14 498 VAL A N 1
ATOM 3819 C CA . VAL A 1 498 ? 0.823 25.496 2.795 1.00 26.14 498 VAL A CA 1
ATOM 3820 C C . VAL A 1 498 ? -0.552 25.189 2.210 1.00 26.14 498 VAL A C 1
ATOM 3822 O O . VAL A 1 498 ? -0.996 25.847 1.271 1.00 26.14 498 VAL A O 1
ATOM 3825 N N . PHE A 1 499 ? -1.235 24.193 2.768 1.00 29.06 499 PHE A N 1
ATOM 3826 C CA . PHE A 1 499 ? -2.687 24.099 2.659 1.00 29.06 499 PHE A CA 1
ATOM 3827 C C . PHE A 1 499 ? -3.285 25.196 3.545 1.00 29.06 499 PHE A C 1
ATOM 3829 O O . PHE A 1 499 ? -3.131 25.157 4.764 1.00 29.06 499 PHE A O 1
ATOM 3836 N N . SER A 1 500 ? -3.931 26.195 2.941 1.00 26.86 500 SER A N 1
ATOM 3837 C CA . SER A 1 500 ? -4.705 27.196 3.675 1.00 26.86 500 SER A CA 1
ATOM 3838 C C . SER A 1 500 ? -6.173 27.085 3.297 1.00 26.86 500 SER A C 1
ATOM 3840 O O . SER A 1 500 ? -6.541 27.133 2.123 1.00 26.86 500 SER A O 1
ATOM 3842 N N . ALA A 1 501 ? -6.976 26.874 4.335 1.00 27.16 501 ALA A N 1
ATOM 3843 C CA . ALA A 1 501 ? -8.421 26.847 4.316 1.00 27.16 501 ALA A CA 1
ATOM 3844 C C . ALA A 1 501 ? -8.998 28.216 3.927 1.00 27.16 501 ALA A C 1
ATOM 3846 O O . ALA A 1 501 ? -8.408 29.266 4.181 1.00 27.16 501 ALA A O 1
ATOM 3847 N N . ALA A 1 502 ? -10.180 28.174 3.321 1.00 27.86 502 ALA A N 1
ATOM 3848 C CA . ALA A 1 502 ? -10.983 29.336 2.988 1.00 27.86 502 ALA A CA 1
ATOM 3849 C C . ALA A 1 502 ? -11.295 30.203 4.220 1.00 27.86 502 ALA A C 1
ATOM 3851 O O . ALA A 1 502 ? -11.572 29.677 5.296 1.00 27.86 502 ALA A O 1
ATOM 3852 N N . ASN A 1 503 ? -11.348 31.523 4.023 1.00 27.84 503 ASN A N 1
ATOM 3853 C CA . ASN A 1 503 ? -12.299 32.383 4.721 1.00 27.84 503 ASN A CA 1
ATOM 3854 C C . ASN A 1 503 ? -12.631 33.641 3.903 1.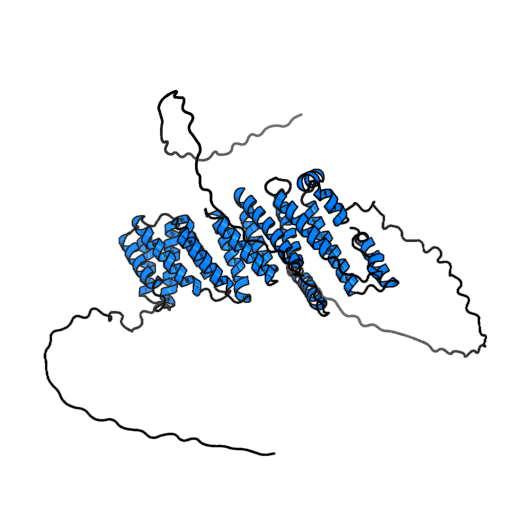00 27.84 503 ASN A C 1
ATOM 3856 O O . ASN A 1 503 ? -11.763 34.255 3.287 1.00 27.84 503 ASN A O 1
ATOM 3860 N N . ASN A 1 504 ? -13.928 33.953 3.921 1.00 30.48 504 ASN A N 1
ATOM 3861 C CA . ASN A 1 504 ? -14.637 35.112 3.372 1.00 30.48 504 ASN A CA 1
ATOM 3862 C C . ASN A 1 504 ? -14.034 36.471 3.761 1.00 30.48 504 ASN A C 1
ATOM 3864 O O . ASN A 1 504 ? -13.414 36.552 4.816 1.00 30.48 504 ASN A O 1
ATOM 3868 N N . VAL A 1 505 ? -14.343 37.524 2.980 1.00 29.62 505 VAL A N 1
ATOM 3869 C CA . VAL A 1 505 ? -15.016 38.778 3.417 1.00 29.62 505 VAL A CA 1
ATOM 3870 C C . VAL A 1 505 ? -15.369 39.674 2.195 1.00 29.62 505 VAL A C 1
ATOM 3872 O O . VAL A 1 505 ? -14.519 39.932 1.350 1.00 29.62 505 VAL A O 1
ATOM 3875 N N . ASP A 1 506 ? -16.637 40.121 2.180 1.00 29.92 506 ASP A N 1
ATOM 3876 C CA . ASP A 1 506 ? -17.315 41.312 1.605 1.00 29.92 506 ASP A CA 1
ATOM 3877 C C . ASP A 1 506 ? -17.168 41.770 0.139 1.00 29.92 506 ASP A C 1
ATOM 3879 O O . ASP A 1 506 ? -16.103 42.196 -0.296 1.00 29.92 506 ASP A O 1
ATOM 3883 N N . ALA A 1 507 ? -18.314 41.877 -0.563 1.00 30.45 507 ALA A N 1
ATOM 3884 C CA . ALA A 1 507 ? -19.001 43.147 -0.916 1.00 30.45 507 ALA A CA 1
ATOM 3885 C C . ALA A 1 507 ? -20.353 42.849 -1.654 1.00 30.45 507 ALA A C 1
ATOM 3887 O O . ALA A 1 507 ? -20.650 41.681 -1.889 1.00 30.45 507 ALA A O 1
ATOM 3888 N N . PRO A 1 508 ? -21.234 43.828 -1.966 1.00 36.91 508 PRO A N 1
ATOM 3889 C CA . PRO A 1 508 ? -22.433 44.119 -1.184 1.00 36.91 508 PRO A CA 1
ATOM 3890 C C . PRO A 1 508 ? -23.776 43.896 -1.916 1.00 36.91 508 PRO A C 1
ATOM 3892 O O . PRO A 1 508 ? -23.850 43.781 -3.134 1.00 36.91 508 PRO A O 1
ATOM 3895 N N . MET A 1 509 ? -24.828 43.904 -1.089 1.00 31.62 509 MET A N 1
ATOM 3896 C CA . MET A 1 509 ? -26.261 44.099 -1.357 1.00 31.62 509 MET A CA 1
ATOM 3897 C C . MET A 1 509 ? -26.665 44.678 -2.726 1.00 31.62 509 MET A C 1
ATOM 3899 O O . MET A 1 509 ? -26.400 45.844 -3.011 1.00 31.62 509 MET A O 1
ATOM 3903 N N . GLU A 1 510 ? -27.535 43.943 -3.420 1.00 33.69 510 GLU A N 1
ATOM 3904 C CA . GLU A 1 510 ? -28.677 44.517 -4.137 1.00 33.69 510 GLU A CA 1
ATOM 3905 C C . GLU A 1 510 ? -29.964 43.836 -3.647 1.00 33.69 510 GLU A C 1
ATOM 3907 O O . GLU A 1 510 ? -30.081 42.613 -3.611 1.00 33.69 510 GLU A O 1
ATOM 3912 N N . ILE A 1 511 ? -30.897 44.670 -3.192 1.00 34.22 511 ILE A N 1
ATOM 3913 C CA . ILE A 1 511 ? -32.262 44.338 -2.775 1.00 34.22 511 ILE A CA 1
ATOM 3914 C C . ILE A 1 511 ? -33.157 44.487 -4.007 1.00 34.22 511 ILE A C 1
ATOM 3916 O O . ILE A 1 511 ? -33.002 45.492 -4.696 1.00 34.22 511 ILE A O 1
ATOM 3920 N N . VAL A 1 512 ? -34.104 43.560 -4.225 1.00 33.88 512 VAL A N 1
ATOM 3921 C CA . VAL A 1 512 ? -35.482 43.756 -4.759 1.00 33.88 512 VAL A CA 1
ATOM 3922 C C . VAL A 1 512 ? -36.175 42.370 -4.884 1.00 33.88 512 VAL A C 1
ATOM 3924 O O . VAL A 1 512 ? -35.470 41.371 -5.011 1.00 33.88 512 VAL A O 1
ATOM 3927 N N . PRO A 1 513 ? -37.516 42.272 -4.733 1.00 44.47 513 PRO A N 1
ATOM 3928 C CA . PRO A 1 513 ? -38.123 41.383 -3.738 1.00 44.47 513 PRO A CA 1
ATOM 3929 C C . PRO A 1 513 ? -38.985 40.220 -4.273 1.00 44.47 513 PRO A C 1
ATOM 3931 O O . PRO A 1 513 ? -39.323 40.166 -5.449 1.00 44.47 513 PRO A O 1
ATOM 3934 N N . GLU A 1 514 ? -39.312 39.344 -3.312 1.00 35.31 514 GLU A N 1
ATOM 3935 C CA . GLU A 1 514 ? -40.542 38.559 -3.071 1.00 35.31 514 GLU A CA 1
ATOM 3936 C C . GLU A 1 514 ? -41.393 38.069 -4.255 1.00 35.31 514 GLU A C 1
ATOM 3938 O O . GLU A 1 514 ? -42.058 38.847 -4.931 1.00 35.31 514 GLU A O 1
ATOM 3943 N N . GLU A 1 515 ? -41.545 36.743 -4.332 1.00 37.44 515 GLU A N 1
ATOM 3944 C CA . GLU A 1 515 ? -42.857 36.127 -4.554 1.00 37.44 515 GLU A CA 1
ATOM 3945 C C . GLU A 1 515 ? -42.980 34.866 -3.679 1.00 37.44 515 GLU A C 1
ATOM 3947 O O . GLU A 1 515 ? -42.171 33.939 -3.759 1.00 37.44 515 GLU A O 1
ATOM 3952 N N . GLU A 1 516 ? -43.964 34.901 -2.780 1.00 40.28 516 GLU A N 1
ATOM 3953 C CA . GLU A 1 516 ? -44.445 33.803 -1.942 1.00 40.28 516 GLU A CA 1
ATOM 3954 C C . GLU A 1 516 ? -45.120 32.717 -2.793 1.00 40.28 516 GLU A C 1
ATOM 3956 O O . GLU A 1 516 ? -45.862 33.043 -3.719 1.00 40.28 516 GLU A O 1
ATOM 3961 N N . ALA A 1 517 ? -44.949 31.445 -2.416 1.00 34.72 517 ALA A N 1
ATOM 3962 C CA . ALA A 1 517 ? -46.018 30.441 -2.484 1.00 34.72 517 ALA A CA 1
ATOM 3963 C C . ALA A 1 517 ? -45.650 29.163 -1.697 1.00 34.72 517 ALA A C 1
ATOM 3965 O O . ALA A 1 517 ? -44.810 28.372 -2.123 1.00 34.72 517 ALA A O 1
ATOM 3966 N N . ASP A 1 518 ? -46.319 29.017 -0.552 1.00 32.66 518 ASP A N 1
ATOM 3967 C CA . ASP A 1 518 ? -47.065 27.845 -0.066 1.00 32.66 518 ASP A CA 1
ATOM 3968 C C . ASP A 1 518 ? -46.398 26.462 0.121 1.00 32.66 518 ASP A C 1
ATOM 3970 O O . ASP A 1 518 ? -46.150 25.695 -0.808 1.00 32.66 518 ASP A O 1
ATOM 3974 N N . ASP A 1 519 ? -46.205 26.138 1.408 1.00 34.94 519 ASP A N 1
ATOM 3975 C CA . ASP A 1 519 ? -46.869 25.052 2.160 1.00 34.94 519 ASP A CA 1
ATOM 3976 C C . ASP A 1 519 ? -47.307 23.769 1.413 1.00 34.94 519 ASP A C 1
ATOM 3978 O O . ASP A 1 519 ? -48.305 23.743 0.703 1.00 34.94 519 ASP A O 1
ATOM 3982 N N . GLU A 1 520 ? -46.630 22.645 1.683 1.00 33.97 520 GLU A N 1
ATOM 3983 C CA . GLU A 1 520 ? -47.108 21.557 2.573 1.00 33.97 520 GLU A CA 1
ATOM 3984 C C . GLU A 1 520 ? -46.276 20.259 2.386 1.00 33.97 520 GLU A C 1
ATOM 3986 O O . GLU A 1 520 ? -45.906 19.896 1.266 1.00 33.97 520 GLU A O 1
ATOM 3991 N N . PRO A 1 521 ? -46.000 19.490 3.462 1.00 50.19 521 PRO A N 1
ATOM 3992 C CA . PRO A 1 521 ? -45.311 18.199 3.398 1.00 50.19 521 PRO A CA 1
ATOM 3993 C C . PRO A 1 521 ? -46.310 17.032 3.330 1.00 50.19 521 PRO A C 1
ATOM 3995 O O . PRO A 1 521 ? -47.439 17.156 3.808 1.00 50.19 521 PRO A O 1
ATOM 3998 N N . PRO A 1 522 ? -45.895 15.826 2.884 1.00 47.09 522 PRO A N 1
ATOM 3999 C CA . PRO A 1 522 ? -46.191 14.690 3.764 1.00 47.09 522 PRO A CA 1
ATOM 4000 C C . PRO A 1 522 ? -45.245 13.468 3.740 1.00 47.09 522 PRO A C 1
ATOM 4002 O O . PRO A 1 522 ? -44.805 12.969 2.710 1.00 47.09 522 PRO A O 1
ATOM 4005 N N . LEU A 1 523 ? -45.156 12.886 4.943 1.00 34.66 523 LEU A N 1
ATOM 4006 C CA . LEU A 1 523 ? -45.354 11.468 5.289 1.00 34.66 523 LEU A CA 1
ATOM 4007 C C . LEU A 1 523 ? -44.275 10.402 5.006 1.00 34.66 523 LEU A C 1
ATOM 4009 O O . LEU A 1 523 ? -44.108 9.850 3.923 1.00 34.66 523 LEU A O 1
ATOM 4013 N N . ARG A 1 524 ? -43.738 9.950 6.148 1.00 41.28 524 ARG A N 1
ATOM 4014 C CA . ARG A 1 524 ? -43.389 8.570 6.525 1.00 41.28 524 ARG A CA 1
ATOM 4015 C C . ARG A 1 524 ? -44.158 7.475 5.764 1.00 41.28 524 ARG A C 1
ATOM 4017 O O . ARG A 1 524 ? -45.389 7.463 5.764 1.00 41.28 524 ARG A O 1
ATOM 4024 N N . ARG A 1 525 ? -43.441 6.428 5.334 1.00 35.91 525 ARG A N 1
ATOM 4025 C CA . ARG A 1 525 ? -44.005 5.081 5.138 1.00 35.91 525 ARG A CA 1
ATOM 4026 C C . ARG A 1 525 ? -43.119 3.992 5.737 1.00 35.91 525 ARG A C 1
ATOM 4028 O O . ARG A 1 525 ? -41.935 3.890 5.445 1.00 35.91 525 ARG A O 1
ATOM 4035 N N . SER A 1 526 ? -43.758 3.175 6.567 1.00 34.38 526 SER A N 1
ATOM 4036 C CA . SER A 1 526 ? -43.267 1.922 7.132 1.00 34.38 526 SER A CA 1
ATOM 4037 C C . SER A 1 526 ? -43.410 0.742 6.157 1.00 34.38 526 SER A C 1
ATOM 4039 O O . SER A 1 526 ? -44.366 0.679 5.393 1.00 34.38 526 SER A O 1
ATOM 4041 N N . ALA A 1 527 ? -42.466 -0.197 6.277 1.00 36.75 527 ALA A N 1
ATOM 4042 C CA . ALA A 1 527 ? -42.545 -1.667 6.210 1.00 36.75 527 ALA A CA 1
ATOM 4043 C C . ALA A 1 527 ? -43.650 -2.400 5.404 1.00 36.75 527 ALA A C 1
ATOM 4045 O O . ALA A 1 527 ? -44.837 -2.268 5.696 1.00 36.75 527 ALA A O 1
ATOM 4046 N N . ARG A 1 528 ? -43.212 -3.350 4.551 1.00 33.97 528 ARG A N 1
ATOM 4047 C CA . ARG A 1 528 ? -43.635 -4.781 4.429 1.00 33.97 528 ARG A CA 1
ATOM 4048 C C . ARG A 1 528 ? -42.907 -5.415 3.222 1.00 33.97 528 ARG A C 1
ATOM 4050 O O . ARG A 1 528 ? -42.889 -4.821 2.157 1.00 33.97 528 ARG A O 1
ATOM 4057 N N . LEU A 1 529 ? -42.096 -6.467 3.390 1.00 39.62 529 LEU A N 1
ATOM 4058 C CA . LEU A 1 529 ? -42.429 -7.910 3.361 1.00 39.62 529 LEU A CA 1
ATOM 4059 C C . LEU A 1 529 ? -43.235 -8.382 2.137 1.00 39.62 529 LEU A C 1
ATOM 4061 O O . LEU A 1 529 ? -44.452 -8.228 2.131 1.00 39.62 529 LEU A O 1
ATOM 4065 N N . SER A 1 530 ? -42.579 -9.106 1.218 1.00 38.00 530 SER A N 1
ATOM 4066 C CA . SER A 1 530 ? -43.139 -10.290 0.531 1.00 38.00 530 SER A CA 1
ATOM 4067 C C . SER A 1 530 ? -42.068 -11.024 -0.298 1.00 38.00 530 SER A C 1
ATOM 4069 O O . SER A 1 530 ? -41.162 -10.399 -0.834 1.00 38.00 530 SER A O 1
ATOM 4071 N N . GLY A 1 531 ? -42.167 -12.359 -0.320 1.00 34.69 531 GLY A N 1
ATOM 4072 C CA . GLY A 1 531 ? -41.169 -13.332 -0.785 1.00 34.69 531 GLY A CA 1
ATOM 4073 C C . GLY A 1 531 ? -41.088 -13.587 -2.306 1.00 34.69 531 GLY A C 1
ATOM 4074 O O . GLY A 1 531 ? -41.529 -12.757 -3.096 1.00 34.69 531 GLY A O 1
ATOM 4075 N N . PRO A 1 532 ? -40.491 -14.725 -2.728 1.00 41.19 532 PRO A N 1
ATOM 4076 C CA . PRO A 1 532 ? -39.844 -14.871 -4.035 1.00 41.19 532 PRO A CA 1
ATOM 4077 C C . PRO A 1 532 ? -40.764 -15.464 -5.119 1.00 41.19 532 PRO A C 1
ATOM 4079 O O . PRO A 1 532 ? -41.691 -16.210 -4.786 1.00 41.19 532 PRO A O 1
ATOM 4082 N N . PRO A 1 533 ? -40.481 -15.251 -6.421 1.00 49.34 533 PRO A N 1
ATOM 4083 C CA . PRO A 1 533 ? -41.181 -15.954 -7.483 1.00 49.34 533 PRO A CA 1
ATOM 4084 C C . PRO A 1 533 ? -40.481 -17.269 -7.865 1.00 49.34 533 PRO A C 1
ATOM 4086 O O . PRO A 1 533 ? -39.271 -17.333 -8.088 1.00 49.34 533 PRO A O 1
ATOM 4089 N N . LYS A 1 534 ? -41.294 -18.327 -7.959 1.00 38.12 534 LYS A N 1
ATOM 4090 C CA . LYS A 1 534 ? -40.973 -19.613 -8.589 1.00 38.12 534 LYS A CA 1
ATOM 4091 C C . LYS A 1 534 ? -41.025 -19.502 -10.114 1.00 38.12 534 LYS A C 1
ATOM 4093 O O . LYS A 1 534 ? -41.845 -18.783 -10.674 1.00 38.12 534 LYS A O 1
ATOM 4098 N N . ALA A 1 535 ? -40.176 -20.312 -10.738 1.00 40.69 535 ALA A N 1
ATOM 4099 C CA . ALA A 1 535 ? -40.077 -20.586 -12.162 1.00 40.69 535 ALA A CA 1
ATOM 4100 C C . ALA A 1 535 ? -41.382 -21.087 -12.805 1.00 40.69 535 ALA A C 1
ATOM 4102 O O . ALA A 1 535 ? -42.095 -21.895 -12.209 1.00 40.69 535 ALA A O 1
ATOM 4103 N N . GLN A 1 536 ? -41.589 -20.727 -14.074 1.00 35.94 536 GLN A N 1
ATOM 4104 C CA . GLN A 1 536 ? -42.332 -21.538 -15.037 1.00 35.94 536 GLN A CA 1
ATOM 4105 C C . GLN A 1 536 ? -41.637 -21.513 -16.402 1.00 35.94 536 GLN A C 1
ATOM 4107 O O . GLN A 1 536 ? -41.312 -20.462 -16.947 1.00 35.94 536 GLN A O 1
ATOM 4112 N N . ALA A 1 537 ? -41.393 -22.721 -16.902 1.00 37.59 537 ALA A N 1
ATOM 4113 C CA . ALA A 1 537 ? -40.918 -23.037 -18.233 1.00 37.59 537 ALA A CA 1
ATOM 4114 C C . ALA A 1 537 ? -42.050 -22.891 -19.260 1.00 37.59 537 ALA A C 1
ATOM 4116 O O . ALA A 1 537 ? -43.201 -23.201 -18.955 1.00 37.59 537 ALA A O 1
ATOM 4117 N N . ALA A 1 538 ? -41.703 -22.518 -20.490 1.00 41.03 538 ALA A N 1
ATOM 4118 C CA . ALA A 1 538 ? -42.557 -22.705 -21.654 1.00 41.03 538 ALA A CA 1
ATOM 4119 C C . ALA A 1 538 ? -41.737 -23.342 -22.783 1.00 41.03 538 ALA A C 1
ATOM 4121 O O . ALA A 1 538 ? -40.701 -22.833 -23.203 1.00 41.03 538 ALA A O 1
ATOM 4122 N N . ILE A 1 539 ? -42.223 -24.508 -23.193 1.00 44.19 539 ILE A N 1
ATOM 4123 C CA . ILE A 1 539 ? -41.791 -25.363 -24.296 1.00 44.19 539 ILE A CA 1
ATOM 4124 C C . ILE A 1 539 ? -42.650 -25.015 -25.525 1.00 44.19 539 ILE A C 1
ATOM 4126 O O . ILE A 1 539 ? -43.793 -24.600 -25.341 1.00 44.19 539 ILE A O 1
ATOM 4130 N N . HIS A 1 540 ? -42.112 -25.309 -26.722 1.00 37.28 540 HIS A N 1
ATOM 4131 C CA . HIS A 1 540 ? -42.755 -25.584 -28.032 1.00 37.28 540 HIS A CA 1
ATOM 4132 C C . HIS A 1 540 ? -42.474 -24.557 -29.150 1.00 37.28 540 HIS A C 1
ATOM 4134 O O . HIS A 1 540 ? -42.315 -23.376 -28.865 1.00 37.28 540 HIS A O 1
ATOM 4140 N N . PRO A 1 541 ? -42.577 -24.951 -30.438 1.00 54.03 541 PRO A N 1
ATOM 4141 C CA . PRO A 1 541 ? -42.146 -26.208 -31.063 1.00 54.03 541 PRO A CA 1
ATOM 4142 C C . PRO A 1 541 ? -41.486 -25.999 -32.449 1.00 54.03 541 PRO A C 1
ATOM 4144 O O . PRO A 1 541 ? -41.433 -24.906 -33.000 1.00 54.03 541 PRO A O 1
ATOM 4147 N N . SER A 1 542 ? -41.004 -27.108 -33.002 1.00 51.22 542 SER A N 1
ATOM 4148 C CA . SER A 1 542 ? -40.412 -27.291 -34.329 1.00 51.22 542 SER A CA 1
ATOM 4149 C C . SER A 1 542 ? -41.426 -27.312 -35.489 1.00 51.22 542 SER A C 1
ATOM 4151 O O . SER A 1 542 ? -42.559 -27.755 -35.304 1.00 51.22 542 SER A O 1
ATOM 4153 N N . GLY A 1 543 ? -40.925 -26.997 -36.694 1.00 34.84 543 GLY A N 1
ATOM 4154 C CA . GLY A 1 543 ? -41.413 -27.452 -38.011 1.00 34.84 543 GLY A CA 1
ATOM 4155 C C . GLY A 1 543 ? -41.948 -26.323 -38.905 1.00 34.84 543 GLY A C 1
ATOM 4156 O O . GLY A 1 543 ? -42.664 -25.471 -38.377 1.00 34.84 543 GLY A O 1
ATOM 4157 N N . PRO A 1 544 ? -41.675 -26.287 -40.229 1.00 47.88 544 PRO A N 1
ATOM 4158 C CA . PRO A 1 544 ? -41.060 -27.284 -41.125 1.00 47.88 544 PRO A CA 1
ATOM 4159 C C . PRO A 1 544 ? -39.596 -27.017 -41.516 1.00 47.88 544 PRO A C 1
ATOM 4161 O O . PRO A 1 544 ? -39.159 -25.845 -41.474 1.00 47.88 544 PRO A O 1
#

Sequence (544 aa):
MATTSSHVYSDPEPLAMPPLSPSTTAQAAPIITPQGALFSDRDDWRDGRHVEASMLLHLCNESLASGSLKMLLVTVDTMDLIAADMVTATPDGMKIMESVAVTVGKAVREEKVPREALPAVQKFIGNTVNKLIPRIASGEDEELLKKVTTLIACLDGDFEDSESFRALIDKLMTHVYSMPESTRFKLFLTVTHQFTSLLLRSTDSSLYCEKILEMISKASSALQFDCAEDCLEIFLTGCSKGDAAYRSLAATTLRDAALQMEEQHDRGNSHAFSFFPRLLARVEKLKDLGWDFSTEDLSPVWTTAVKCGARMVVDSFPCLSPRLETVINQQLLNSCKGCTDALIKRAKRSHGLTAGEAASIRHWCAKKATIWSCFVVVGDEESRKRLLGQYHHTLYKMMQWDAPGSHRHDIEVPQSTIAPDVVNTPALTSAISIGTVPRNAADPTPSTDVSRPLPRIKQQAGRGRQEVMARQEHLEENHETHAGPSTSAARTTLAAPVFSAANNVDAPMEIVPEEEADDEPPLRRSARLSGPPKAQAAIHPSGP